Protein 5CVD (pdb70)

Secondary structure (DSSP, 8-state):
----SS--SGGGT-S-HHHHHHHHHHHHHTS-SSHHHHTTT-GGGHHHHHHHHHHHHHHHHHSSSSPPP-SEEEEET-TTTHHIIIIITTT-SEEEEEES-HHHHHHHHHHTGGGGGGEEEEEE--GGG--PPTT-EEEEEEES-GGGS-HHHHHHHHHHHHHHEEEEEEEEEEEEEESSSEEEETTTTEEEEEHHHHHHHHHHTT--EEEEEEPPS--TTBPEEEEEEE-/---SGGGT-S-HHHHHHHHHHHHHTS-SSHHHHTTT-GGGHHHHHHHHHHHHHHHHSSSTTPPP-SEEEEET-TTTHHIIIIITTT-SEEEEEES-HHHHHHHHHHSGGGGGGEEEEEE--GGG--PPTT-EEEEEEES-GGGS-HHHHHHHHHHHHTTEEEEEEEEEEEEEBSSSEEEETTTTEEEEBHHHHHHHHHHTT--EEEEEEPPS--TTBPEEEEEEE-/--B--/--BPP-

Solvent-accessible surface area: 22272 Å² total; per-residue (Å²): 126,176,141,77,258,49,28,116,81,4,91,69,33,25,181,56,84,172,97,7,32,58,99,8,102,64,43,44,133,135,34,76,53,61,35,72,9,30,3,34,41,27,18,145,4,8,49,70,0,1,76,26,1,75,162,2,0,28,84,34,14,149,103,44,108,58,96,4,27,64,48,10,0,0,1,0,23,8,4,1,0,7,12,0,83,81,0,0,5,86,37,3,182,39,0,1,0,0,13,59,7,110,102,8,4,81,62,0,108,104,51,4,43,122,98,7,160,77,9,108,49,59,65,69,33,9,9,31,109,14,90,2,107,94,90,3,4,8,0,0,0,0,5,44,21,6,9,26,4,12,30,118,47,2,16,78,0,0,131,63,0,73,50,0,25,71,110,58,2,0,0,0,0,2,8,22,5,4,153,143,9,9,54,68,46,96,125,7,2,14,9,13,4,19,58,81,8,1,105,166,12,5,92,62,0,33,15,48,35,52,19,65,74,127,12,113,108,31,30,134,57,4,18,56,0,37,5,0,0,0,54,104,23,145,94,5,84,95,34,23,182,61,84,173,117,10,34,63,79,9,86,90,31,40,128,116,30,73,59,57,38,70,8,30,2,30,46,28,15,144,5,10,49,66,1,0,77,34,1,92,133,2,0,72,122,25,31,137,142,43,131,94,78,0,22,43,23,2,0,0,1,1,22,7,3,2,0,8,12,0,77,80,0,0,4,89,57,2,151,71,0,1,0,0,12,59,5,116,93,6,13,98,56,0,91,101,54,2,38,65,91,7,101,79,12,98,50,81,63,73,34,8,9,30,108,14,85,4,114,95,88,14,4,5,0,0,0,0,6,45,20,5,8,25,4,12,26,116,48,2,8,69,0,0,102,61,0,80,50,0,26,76,108,54,2,0,0,0,0,2,9,23,6,4,188,130,5,9,62,62,42,96,108,8,2,15,8,13,4,20,40,79,8,1,105,170,15,10,89,61,2,46,8,71,87,70,12,62,66,106,11,108,122,29,36,132,57,2,21,73,0,37,5,0,0,0,77,10,62,164,110,123,9,60,162,110,87,288

InterPro domains:
  IPR008576 Alpha-N-methyltransferase NTM1 [PF05891] (8-223)
  IPR008576 Alpha-N-methyltransferase NTM1 [PIRSF016958] (6-223)
  IPR008576 Alpha-N-methyltransferase NTM1 [PTHR12753] (1-222)
  IPR029063 S-adenosyl-L-methionine-dependent methyltransferase superfamily [G3DSA:3.40.50.150] (1-223)
  IPR029063 S-adenosyl-L-methionine-dependent methyltransferase superfamily [SSF53335] (4-221)

B-factor: mean 14.12, std 7.56, range [4.53, 52.32]

Organism: Homo sapiens (NCBI:txid9606)

CATH classification: 3.40.50.150

Foldseek 3Di:
DPDDPAAAFVVVPDPDLVCLQVLLQVLLLPFDQDCCSVVVNVSVCLVLVQVVVQVVQVCQQPDDPFHQDAAEEEEELCFLNSCVQRPRLVRHQAYEYEHQHVVRPVNNVVVNPPSCVRHDYHHNDDLLPDQADFQAHSEYEAEACLQSDGLVSSLQSLLSVVRRHHGSGKYKYKYFADCAHKAADPNSSGIHHHPVSVVVSCVSSVKDWDDKDWRPDDDPPGGIIMMTIID/DALFPVVPDVDLVCLQVLLQVLLLPFDLDCCSVVVNPSVCLVLVQVVVQVVCVVQCDDDDLHQDQAEEEEELCFLNSNVQRPRLVRHQAYEYEHQHVVRLVNNDVVNPPSCVRHDYHHNDHLLPDAADAQAHSEYEAEACLQSDGLVSSLVSLLSVVRRHHGSGKYKYKYFADCAHWAADVNSSGIHYHPVSVVVSCVSSVKDFPDKDWRPDDDPPGGTMMMTIID/DDDDD/DDDDDD

GO terms:
  GO:0071885 N-terminal protein N-methyltransferase activity (F, IDA)
  GO:0035572 N-terminal peptidyl-serine dimethylation (P, IDA)
  GO:0035573 N-terminal peptidyl-serine trimethylation (P, IDA)
  GO:0005634 nucleus (C, IDA)
  GO:0008276 protein methyltransferase activity (F, IDA)
  GO:0042054 histone methyltransferase activity (F, IDA)
  GO:0018013 N-terminal peptidyl-glycine methylation (P, IDA)
  GO:0018016 N-terminal peptidyl-proline dimethylation (P, IDA)
  GO:0007051 spindle organization (P, IMP)
  GO:0007059 chromosome segregation (P, IMP)
  GO:0005515 protein binding (F, IPI)
  GO:0005654 nucleoplasm (C, IDA)
  GO:0005829 cytosol (C, IDA)

Nearest PDB structures (foldseek):
  6wh8-assembly1_B  TM=1.003E+00  e=4.541E-49  Homo sapiens
  6kdq-assembly1_A  TM=9.981E-01  e=8.390E-49  Homo sapiens
  2ex4-assembly1_B  TM=1.002E+00  e=8.920E-47  Homo sapiens
  6dub-assembly2_B  TM=9.726E-01  e=4.821E-33  Homo sapiens
  5ubb-assembly1_A-2  TM=9.525E-01  e=7.877E-31  Homo sapiens

Structure (mmCIF, N/CA/C/O backbone):
data_5CVD
#
_entry.id   5CVD
#
_cell.length_a   114.839
_cell.length_b   66.245
_cell.length_c   68.998
_cell.angle_alpha   90.000
_cell.angle_beta   106.690
_cell.angle_gamma   90.000
#
_symmetry.space_group_name_H-M   'C 1 2 1'
#
loop_
_entity.id
_entity.type
_entity.pdbx_description
1 polymer 'N-terminal Xaa-Pro-Lys N-methyltransferase 1'
2 polymer 'N-teminal peptide from Histone H3-like centromeric protein A'
3 non-polymer S-ADENOSYL-L-HOMOCYSTEINE
4 water water
#
loop_
_atom_site.group_PDB
_atom_site.id
_atom_site.type_symbol
_atom_site.label_atom_id
_atom_site.label_alt_id
_atom_site.label_comp_id
_atom_site.label_asym_id
_atom_site.label_entity_id
_atom_site.label_seq_id
_atom_site.pdbx_PDB_ins_code
_atom_site.Cartn_x
_atom_site.Cartn_y
_atom_site.Cartn_z
_atom_site.occupancy
_atom_site.B_iso_or_equiv
_atom_site.auth_seq_id
_atom_site.auth_comp_id
_atom_site.auth_asym_id
_atom_site.auth_atom_id
_atom_site.pdbx_PDB_model_num
ATOM 1 N N . GLY A 1 13 ? 0.273 7.677 -3.871 1.00 33.99 -7 GLY A N 1
ATOM 2 C CA . GLY A 1 13 ? -0.333 9.034 -3.733 1.00 32.41 -7 GLY A CA 1
ATOM 3 C C . GLY A 1 13 ? -1.766 9.040 -4.232 1.00 31.24 -7 GLY A C 1
ATOM 4 O O . GLY A 1 13 ? -2.262 8.022 -4.718 1.00 31.49 -7 GLY A O 1
ATOM 8 N N . LEU A 1 14 ? -2.435 10.184 -4.121 1.00 28.28 -6 LEU A N 1
ATOM 9 C CA . LEU A 1 14 ? -3.849 10.264 -4.471 1.00 26.16 -6 LEU A CA 1
ATOM 10 C C . LEU A 1 14 ? -4.105 10.608 -5.929 1.00 21.88 -6 LEU A C 1
ATOM 11 O O . LEU A 1 14 ? -5.216 10.412 -6.413 1.00 23.14 -6 LEU A O 1
ATOM 27 N N . VAL A 1 15 ? -3.106 11.125 -6.637 1.00 17.23 -5 VAL A N 1
ATOM 28 C CA . VAL A 1 15 ? -3.370 11.614 -7.987 1.00 14.52 -5 VAL A CA 1
ATOM 29 C C . VAL A 1 15 ? -3.393 10.456 -8.984 1.00 13.29 -5 VAL A C 1
ATOM 30 O O . VAL A 1 15 ? -2.364 9.815 -9.211 1.00 14.73 -5 VAL A O 1
ATOM 43 N N . PRO A 1 16 ? -4.565 10.196 -9.596 1.00 12.16 -4 PRO A N 1
ATOM 44 C CA . PRO A 1 16 ? -4.662 9.046 -10.499 1.00 13.01 -4 PRO A CA 1
ATOM 45 C C . PRO A 1 16 ? -4.037 9.323 -11.863 1.00 13.11 -4 PRO A C 1
ATOM 46 O O . PRO A 1 16 ? -3.746 10.480 -12.185 1.00 14.03 -4 PRO A O 1
ATOM 57 N N . ARG A 1 17 ? -3.848 8.275 -12.657 1.00 14.60 -3 ARG A N 1
ATOM 58 C CA . ARG A 1 17 ? -3.217 8.408 -13.965 1.00 16.01 -3 ARG A CA 1
ATOM 59 C C . ARG A 1 17 ? -4.030 9.326 -14.867 1.00 13.98 -3 ARG A C 1
ATOM 60 O O . ARG A 1 17 ? -3.490 9.971 -15.764 1.00 14.08 -3 ARG A O 1
ATOM 81 N N . GLY A 1 18 ? -5.334 9.376 -14.622 1.00 12.09 -2 GLY A N 1
ATOM 82 C CA . GLY A 1 18 ? -6.221 10.245 -15.363 1.00 11.26 -2 GLY A CA 1
ATOM 83 C C . GLY A 1 18 ? -7.556 10.376 -14.663 1.00 10.35 -2 GLY A C 1
ATOM 84 O O . GLY A 1 18 ? -7.838 9.671 -13.695 1.00 12.76 -2 GLY A O 1
ATOM 88 N N . SER A 1 19 ? -8.374 11.287 -15.159 1.00 10.11 -1 SER A N 1
ATOM 89 C CA . SER A 1 19 ? -9.685 11.530 -14.602 1.00 9.59 -1 SER A CA 1
ATOM 90 C C . SER A 1 19 ? -10.711 10.689 -15.336 1.00 9.85 -1 SER A C 1
ATOM 91 O O . SER A 1 19 ? -10.514 10.355 -16.504 1.00 11.40 -1 SER A O 1
ATOM 99 N N . HIS A 1 20 ? -11.804 10.345 -14.655 1.00 7.99 0 HIS A N 1
ATOM 100 C CA . HIS A 1 20 ? -12.885 9.601 -15.299 1.00 9.40 0 HIS A CA 1
ATOM 101 C C . HIS A 1 20 ? -14.294 10.095 -14.950 1.00 9.12 0 HIS A C 1
ATOM 102 O O . HIS A 1 20 ? -15.277 9.397 -15.199 1.00 10.06 0 HIS A O 1
ATOM 116 N N . MET A 1 21 ? -14.394 11.314 -14.419 1.00 8.08 1 MET A N 1
ATOM 117 C CA . MET A 1 21 ? -15.696 11.922 -14.123 1.00 7.08 1 MET A CA 1
ATOM 118 C C . MET A 1 21 ? -15.541 13.429 -14.027 1.00 6.72 1 MET A C 1
ATOM 119 O O . MET A 1 21 ? -14.446 13.922 -13.759 1.00 6.74 1 MET A O 1
ATOM 133 N N . THR A 1 22 ? -16.628 14.164 -14.239 1.00 5.81 2 THR A N 1
ATOM 134 C CA . THR A 1 22 ? -16.513 15.611 -14.318 1.00 6.11 2 THR A CA 1
ATOM 135 C C . THR A 1 22 ? -16.111 16.274 -13.006 1.00 6.01 2 THR A C 1
ATOM 136 O O . THR A 1 22 ? -15.501 17.329 -13.030 1.00 6.85 2 THR A O 1
ATOM 147 N N . SER A 1 23 ? -16.423 15.656 -11.868 1.00 6.27 3 SER A N 1
ATOM 148 C CA . SER A 1 23 ? -16.062 16.249 -10.584 1.00 7.33 3 SER A CA 1
ATOM 149 C C . SER A 1 23 ? -14.554 16.289 -10.386 1.00 7.10 3 SER A C 1
ATOM 150 O O . SER A 1 23 ? -14.077 16.996 -9.502 1.00 9.46 3 SER A O 1
ATOM 158 N N . GLU A 1 24 ? -13.808 15.550 -11.210 1.00 6.33 4 GLU A N 1
ATOM 159 C CA . GLU A 1 24 ? -12.353 15.574 -11.146 1.00 6.70 4 GLU A CA 1
ATOM 160 C C . GLU A 1 24 ? -11.746 16.710 -11.963 1.00 7.32 4 GLU A C 1
ATOM 161 O O . GLU A 1 24 ? -10.585 17.047 -11.760 1.00 9.41 4 GLU A O 1
ATOM 173 N N . VAL A 1 25 ? -12.514 17.296 -12.885 1.00 6.68 5 VAL A N 1
ATOM 174 C CA . VAL A 1 25 ? -11.962 18.326 -13.770 1.00 6.32 5 VAL A CA 1
ATOM 175 C C . VAL A 1 25 ? -12.674 19.672 -13.722 1.00 6.67 5 VAL A C 1
ATOM 176 O O . VAL A 1 25 ? -12.127 20.655 -14.218 1.00 8.11 5 VAL A O 1
ATOM 189 N N . ILE A 1 26 ? -13.869 19.727 -13.128 1.00 6.80 6 ILE A N 1
ATOM 190 C CA . ILE A 1 26 ? -14.621 20.978 -13.003 1.00 7.55 6 ILE A CA 1
ATOM 191 C C . ILE A 1 26 ? -14.412 21.573 -11.611 1.00 7.24 6 ILE A C 1
ATOM 192 O O . ILE A 1 26 ? -14.911 21.056 -10.617 1.00 7.87 6 ILE A O 1
ATOM 208 N N . GLU A 1 27 ? -13.682 22.678 -11.556 1.00 7.71 7 GLU A N 1
ATOM 209 C CA . GLU A 1 27 ? -13.339 23.322 -10.289 1.00 8.41 7 GLU A CA 1
ATOM 210 C C . GLU A 1 27 ? -14.539 23.951 -9.589 1.00 9.04 7 GLU A C 1
ATOM 211 O O . GLU A 1 27 ? -14.656 23.902 -8.360 1.00 9.45 7 GLU A O 1
ATOM 223 N N . ASP A 1 28 ? -15.416 24.555 -10.379 1.00 8.16 8 ASP A N 1
ATOM 224 C CA . ASP A 1 28 ? -16.492 25.389 -9.865 1.00 7.52 8 ASP A CA 1
ATOM 225 C C . ASP A 1 28 ? -17.636 25.280 -10.861 1.00 7.80 8 ASP A C 1
ATOM 226 O O . ASP A 1 28 ? -17.562 25.815 -11.974 1.00 7.40 8 ASP A O 1
ATOM 235 N N . GLU A 1 29 ? -18.688 24.564 -10.481 1.00 6.51 9 GLU A N 1
ATOM 236 C CA . GLU A 1 29 ? -19.767 24.284 -11.424 1.00 6.70 9 GLU A CA 1
ATOM 237 C C . GLU A 1 29 ? -20.436 25.562 -11.930 1.00 7.32 9 GLU A C 1
ATOM 238 O O . GLU A 1 29 ? -20.739 25.687 -13.117 1.00 7.22 9 GLU A O 1
ATOM 250 N N . LYS A 1 30 ? -20.677 26.509 -11.033 1.00 7.17 10 LYS A N 1
ATOM 251 C CA . LYS A 1 30 ? -21.310 27.771 -11.418 1.00 8.36 10 LYS A CA 1
ATOM 252 C C . LYS A 1 30 ? -20.513 28.460 -12.525 1.00 7.27 10 LYS A C 1
ATOM 253 O O . LYS A 1 30 ? -21.078 28.925 -13.507 1.00 7.82 10 LYS A O 1
ATOM 272 N N . GLN A 1 31 ? -19.196 28.505 -12.367 1.00 7.66 11 GLN A N 1
ATOM 273 C CA . GLN A 1 31 ? -18.341 29.149 -13.355 1.00 8.24 11 GLN A CA 1
ATOM 274 C C . GLN A 1 31 ? -18.230 28.343 -14.644 1.00 7.47 11 GLN A C 1
ATOM 275 O O . GLN A 1 31 ? -18.100 28.921 -15.722 1.00 8.83 11 GLN A O 1
ATOM 289 N N . PHE A 1 32 ? -18.278 27.017 -14.529 1.00 6.52 12 PHE A N 1
ATOM 290 C CA . PHE A 1 32 ? -18.272 26.132 -15.697 1.00 7.23 12 PHE A CA 1
ATOM 291 C C . PHE A 1 32 ? -19.434 26.503 -16.614 1.00 7.09 12 PHE A C 1
ATOM 292 O O . PHE A 1 32 ? -19.267 26.668 -17.822 1.00 8.09 12 PHE A O 1
ATOM 309 N N . TYR A 1 33 ? -20.612 26.679 -16.035 1.00 6.65 13 TYR A N 1
ATOM 310 C CA . TYR A 1 33 ? -21.778 27.046 -16.827 1.00 6.72 13 TYR A CA 1
ATOM 311 C C . TYR A 1 33 ? -21.737 28.507 -17.286 1.00 6.46 13 TYR A C 1
ATOM 312 O O . TYR A 1 33 ? -22.056 28.802 -18.436 1.00 6.97 13 TYR A O 1
ATOM 330 N N . SER A 1 34 ? -21.358 29.438 -16.413 1.00 6.81 14 SER A N 1
ATOM 331 C CA . SER A 1 34 ? -21.394 30.839 -16.832 1.00 7.01 14 SER A CA 1
ATOM 332 C C . SER A 1 34 ? -20.356 31.126 -17.918 1.00 7.15 14 SER A C 1
ATOM 333 O O . SER A 1 34 ? -20.625 31.884 -18.845 1.00 7.79 14 SER A O 1
ATOM 341 N N . LYS A 1 35 ? -19.183 30.506 -17.832 1.00 7.44 15 LYS A N 1
ATOM 342 C CA . LYS A 1 35 ? -18.175 30.707 -18.865 1.00 8.10 15 LYS A CA 1
ATOM 343 C C . LYS A 1 35 ? -18.618 30.124 -20.211 1.00 6.70 15 LYS A C 1
ATOM 344 O O . LYS A 1 35 ? -18.371 30.717 -21.262 1.00 7.03 15 LYS A O 1
ATOM 363 N N . ALA A 1 36 ? -19.279 28.973 -20.191 1.00 6.68 16 ALA A N 1
ATOM 364 C CA . ALA A 1 36 ? -19.787 28.387 -21.428 1.00 6.73 16 ALA A CA 1
ATOM 365 C C . ALA A 1 36 ? -20.857 29.269 -22.071 1.00 6.31 16 ALA A C 1
ATOM 366 O O . ALA A 1 36 ? -20.891 29.429 -23.288 1.00 6.01 16 ALA A O 1
ATOM 373 N N . LYS A 1 37 ? -21.737 29.838 -21.257 1.00 6.10 17 LYS A N 1
ATOM 374 C CA . LYS A 1 37 ? -22.796 30.675 -21.794 1.00 6.90 17 LYS A CA 1
ATOM 375 C C . LYS A 1 37 ? -22.184 31.912 -22.454 1.00 6.58 17 LYS A C 1
ATOM 376 O O . LYS A 1 37 ? -22.565 32.298 -23.558 1.00 6.99 17 LYS A O 1
ATOM 395 N N . THR A 1 38 ? -21.203 32.506 -21.787 1.00 6.93 18 THR A N 1
ATOM 396 C CA . THR A 1 38 ? -20.489 33.654 -22.327 1.00 7.35 18 THR A CA 1
ATOM 397 C C . THR A 1 38 ? -19.775 33.302 -23.640 1.00 6.96 18 THR A C 1
ATOM 398 O O . THR A 1 38 ? -19.799 34.082 -24.604 1.00 9.91 18 THR A O 1
ATOM 409 N N . TYR A 1 39 ? -19.142 32.133 -23.674 1.00 6.77 19 TYR A N 1
ATOM 410 C CA . TYR A 1 39 ? -18.443 31.687 -24.867 1.00 7.27 19 TYR A CA 1
ATOM 411 C C . TYR A 1 39 ? -19.391 31.652 -26.065 1.00 6.74 19 TYR A C 1
ATOM 412 O O . TYR A 1 39 ? -19.097 32.226 -27.124 1.00 7.45 19 TYR A O 1
ATOM 430 N N . TRP A 1 40 ? -20.545 31.007 -25.904 1.00 6.30 20 TRP A N 1
ATOM 431 C CA . TRP A 1 40 ? -21.439 30.826 -27.050 1.00 6.47 20 TRP A CA 1
ATOM 432 C C . TRP A 1 40 ? -22.094 32.121 -27.517 1.00 6.61 20 TRP A C 1
ATOM 433 O O . TRP A 1 40 ? -22.350 32.273 -28.707 1.00 9.13 20 TRP A O 1
ATOM 454 N N . LYS A 1 41 ? -22.340 33.058 -26.603 1.00 7.77 21 LYS A N 1
ATOM 455 C CA . LYS A 1 41 ? -22.865 34.374 -26.966 1.00 10.01 21 LYS A CA 1
ATOM 456 C C . LYS A 1 41 ? -21.967 35.104 -27.954 1.00 7.85 21 LYS A C 1
ATOM 457 O O . LYS A 1 41 ? -22.416 36.010 -28.647 1.00 10.07 21 LYS A O 1
ATOM 476 N N . GLN A 1 42 ? -20.691 34.727 -27.992 1.00 7.30 22 GLN A N 1
ATOM 477 C CA . GLN A 1 42 ? -19.704 35.434 -28.802 1.00 8.67 22 GLN A CA 1
ATOM 478 C C . GLN A 1 42 ? -19.396 34.745 -30.126 1.00 7.20 22 GLN A C 1
ATOM 479 O O . GLN A 1 42 ? -18.570 35.236 -30.899 1.00 8.97 22 GLN A O 1
ATOM 493 N N . ILE A 1 43 ? -20.058 33.630 -30.397 1.00 7.46 23 ILE A N 1
ATOM 494 C CA . ILE A 1 43 ? -19.821 32.865 -31.613 1.00 7.40 23 ILE A CA 1
ATOM 495 C C . ILE A 1 43 ? -20.760 33.340 -32.725 1.00 7.30 23 ILE A C 1
ATOM 496 O O . ILE A 1 43 ? -21.944 33.575 -32.482 1.00 7.77 23 ILE A O 1
ATOM 512 N N . PRO A 1 44 ? -20.242 33.484 -33.957 1.00 8.18 24 PRO A N 1
ATOM 513 C CA . PRO A 1 44 ? -21.142 33.886 -35.044 1.00 8.65 24 PRO A CA 1
ATOM 514 C C . PRO A 1 44 ? -22.258 32.875 -35.274 1.00 8.27 24 PRO A C 1
ATOM 515 O O . PRO A 1 44 ? -22.016 31.668 -35.166 1.00 8.51 24 PRO A O 1
ATOM 526 N N . PRO A 1 45 ? -23.466 33.363 -35.596 1.00 7.50 25 PRO A N 1
ATOM 527 C CA . PRO A 1 45 ? -24.623 32.479 -35.719 1.00 7.81 25 PRO A CA 1
ATOM 528 C C . PRO A 1 45 ? -24.676 31.850 -37.107 1.00 7.44 25 PRO A C 1
ATOM 529 O O . PRO A 1 45 ? -25.600 32.096 -37.881 1.00 8.72 25 PRO A O 1
ATOM 540 N N . THR A 1 46 ? -23.667 31.039 -37.400 1.00 7.96 26 THR A N 1
ATOM 541 C CA . THR A 1 46 ? -23.471 30.457 -38.718 1.00 8.55 26 THR A CA 1
ATOM 542 C C . THR A 1 46 ? -23.155 28.979 -38.564 1.00 8.04 26 THR A C 1
ATOM 543 O O . THR A 1 46 ? -22.791 28.518 -37.477 1.00 7.95 26 THR A O 1
ATOM 554 N N . VAL A 1 47 ? -23.255 28.232 -39.655 1.00 8.63 27 VAL A N 1
ATOM 555 C CA . VAL A 1 47 ? -22.923 26.818 -39.621 1.00 8.95 27 VAL A CA 1
ATOM 556 C C . VAL A 1 47 ? -21.468 26.611 -39.181 1.00 8.30 27 VAL A C 1
ATOM 557 O O . VAL A 1 47 ? -21.174 25.734 -38.373 1.00 8.86 27 VAL A O 1
ATOM 570 N N . ASP A 1 48 ? -20.552 27.423 -39.689 1.00 9.12 28 ASP A N 1
ATOM 571 C CA . ASP A 1 48 ? -19.153 27.270 -39.308 1.00 10.30 28 ASP A CA 1
ATOM 572 C C . ASP A 1 48 ? -18.963 27.609 -37.830 1.00 8.91 28 ASP A C 1
ATOM 573 O O . ASP A 1 48 ? -18.118 27.016 -37.158 1.00 10.47 28 ASP A O 1
ATOM 582 N N . GLY A 1 49 ? -19.761 28.545 -37.324 1.00 8.82 29 GLY A N 1
ATOM 583 C CA . GLY A 1 49 ? -19.777 28.850 -35.901 1.00 8.65 29 GLY A CA 1
ATOM 584 C C . GLY A 1 49 ? -20.249 27.665 -35.068 1.00 8.71 29 GLY A C 1
ATOM 585 O O . GLY A 1 49 ? -19.630 27.311 -34.059 1.00 9.05 29 GLY A O 1
ATOM 589 N N . MET A 1 50 ? -21.351 27.044 -35.484 1.00 8.14 30 MET A N 1
ATOM 590 C CA . MET A 1 50 ? -21.864 25.864 -34.796 1.00 8.62 30 MET A CA 1
ATOM 591 C C . MET A 1 50 ? -20.818 24.761 -34.767 1.00 8.09 30 MET A C 1
ATOM 592 O O . MET A 1 50 ? -20.732 24.008 -33.797 1.00 11.03 30 MET A O 1
ATOM 606 N N . LEU A 1 51 ? -20.024 24.658 -35.831 1.00 8.31 31 LEU A N 1
ATOM 607 C CA . LEU A 1 51 ? -19.111 23.533 -35.985 1.00 8.11 31 LEU A CA 1
ATOM 608 C C . LEU A 1 51 ? -17.653 23.880 -35.701 1.00 7.09 31 LEU A C 1
ATOM 609 O O . LEU A 1 51 ? -16.753 23.121 -36.054 1.00 7.84 31 LEU A O 1
ATOM 625 N N . GLY A 1 52 ? -17.419 25.009 -35.044 1.00 8.58 32 GLY A N 1
ATOM 626 C CA . GLY A 1 52 ? -16.077 25.346 -34.590 1.00 9.01 32 GLY A CA 1
ATOM 627 C C . GLY A 1 52 ? -15.033 25.362 -35.693 1.00 8.55 32 GLY A C 1
ATOM 628 O O . GLY A 1 52 ? -13.901 24.916 -35.492 1.00 8.97 32 GLY A O 1
ATOM 632 N N . GLY A 1 53 ? -15.411 25.884 -36.856 1.00 8.23 33 GLY A N 1
ATOM 633 C CA . GLY A 1 53 ? -14.510 25.964 -37.996 1.00 9.65 33 GLY A CA 1
ATOM 634 C C . GLY A 1 53 ? -14.591 24.778 -38.942 1.00 9.10 33 GLY A C 1
ATOM 635 O O . GLY A 1 53 ? -13.847 24.709 -39.925 1.00 11.31 33 GLY A O 1
ATOM 639 N N . TYR A 1 54 ? -15.493 23.846 -38.656 1.00 8.47 34 TYR A N 1
ATOM 640 C CA . TYR A 1 54 ? -15.648 22.645 -39.476 1.00 8.36 34 TYR A CA 1
ATOM 641 C C . TYR A 1 54 ? -16.954 22.640 -40.276 1.00 8.85 34 TYR A C 1
ATOM 642 O O . TYR A 1 54 ? -17.518 21.589 -40.548 1.00 9.82 34 TYR A O 1
ATOM 660 N N . GLY A 1 55 ? -17.408 23.820 -40.689 1.00 10.25 35 GLY A N 1
ATOM 661 C CA . GLY A 1 55 ? -18.597 23.926 -41.520 1.00 11.00 35 GLY A CA 1
ATOM 662 C C . GLY A 1 55 ? -18.523 23.056 -42.764 1.00 10.53 35 GLY A C 1
ATOM 663 O O . GLY A 1 55 ? -19.546 22.574 -43.264 1.00 12.11 35 GLY A O 1
ATOM 667 N N . HIS A 1 56 ? -17.308 22.858 -43.269 1.00 9.97 36 HIS A N 1
ATOM 668 C CA . HIS A 1 56 ? -17.095 22.066 -44.470 1.00 11.47 36 HIS A CA 1
ATOM 669 C C . HIS A 1 56 ? -17.374 20.574 -44.285 1.00 10.65 36 HIS A C 1
ATOM 670 O O . HIS A 1 56 ? -17.405 19.838 -45.273 1.00 13.90 36 HIS A O 1
ATOM 684 N N . ILE A 1 57 ? -17.586 20.134 -43.040 1.00 10.66 37 ILE A N 1
ATOM 685 C CA . ILE A 1 57 ? -17.912 18.730 -42.749 1.00 11.79 37 ILE A CA 1
ATOM 686 C C . ILE A 1 57 ? -19.415 18.530 -42.501 1.00 9.19 37 ILE A C 1
ATOM 687 O O . ILE A 1 57 ? -19.858 17.416 -42.246 1.00 10.34 37 ILE A O 1
ATOM 703 N N . SER A 1 58 ? -20.196 19.605 -42.565 1.00 8.97 38 SER A N 1
ATOM 704 C CA . SER A 1 58 ? -21.596 19.512 -42.168 1.00 8.91 38 SER A CA 1
ATOM 705 C C . SER A 1 58 ? -22.361 18.434 -42.937 1.00 9.10 38 SER A C 1
ATOM 706 O O . SER A 1 58 ? -23.108 17.658 -42.344 1.00 9.03 38 SER A O 1
ATOM 714 N N . SER A 1 59 ? -22.168 18.366 -44.249 1.00 9.23 39 SER A N 1
ATOM 715 C CA . SER A 1 59 ? -22.890 17.381 -45.051 1.00 10.24 39 SER A CA 1
ATOM 716 C C . SER A 1 59 ? -22.501 15.951 -44.719 1.00 9.10 39 SER A C 1
ATOM 717 O O . SER A 1 59 ? -23.351 15.068 -44.697 1.00 9.60 39 SER A O 1
ATOM 725 N N . ILE A 1 60 ? -21.217 15.718 -44.473 1.00 8.95 40 ILE A N 1
ATOM 726 C CA . ILE A 1 60 ? -20.759 14.397 -44.055 1.00 9.22 40 ILE A CA 1
ATOM 727 C C . ILE A 1 60 ? -21.484 13.985 -42.775 1.00 8.95 40 ILE A C 1
ATOM 728 O O . ILE A 1 60 ? -21.973 12.863 -42.652 1.00 9.40 40 ILE A O 1
ATOM 744 N N . ASP A 1 61 ? -21.554 14.903 -41.823 1.00 7.79 41 ASP A N 1
ATOM 745 C CA . ASP A 1 61 ? -22.255 14.652 -40.571 1.00 7.52 41 ASP A CA 1
ATOM 746 C C . ASP A 1 61 ? -23.741 14.354 -40.796 1.00 7.22 41 ASP A C 1
ATOM 747 O O . ASP A 1 61 ? -24.259 13.338 -40.335 1.00 8.11 41 ASP A O 1
ATOM 756 N N . ILE A 1 62 ? -24.422 15.251 -41.492 1.00 7.55 42 ILE A N 1
ATOM 757 C CA . ILE A 1 62 ? -25.863 15.132 -41.690 1.00 7.48 42 ILE A CA 1
ATOM 758 C C . ILE A 1 62 ? -26.241 13.853 -42.443 1.00 8.28 42 ILE A C 1
ATOM 759 O O . ILE A 1 62 ? -27.189 13.163 -42.080 1.00 8.72 42 ILE A O 1
ATOM 775 N N . ASN A 1 63 ? -25.503 13.526 -43.496 1.00 8.75 43 ASN A N 1
ATOM 776 C CA . ASN A 1 63 ? -25.844 12.360 -44.291 1.00 9.43 43 ASN A CA 1
ATOM 777 C C . ASN A 1 63 ? -25.679 11.070 -43.498 1.00 8.55 43 ASN A C 1
ATOM 778 O O . ASN A 1 63 ? -26.475 10.143 -43.643 1.00 10.06 43 ASN A O 1
ATOM 789 N N . SER A 1 64 ? -24.669 11.014 -42.637 1.00 8.31 44 SER A N 1
ATOM 790 C CA . SER A 1 64 ? -24.510 9.852 -41.768 1.00 8.37 44 SER A CA 1
ATOM 791 C C . SER A 1 64 ? -25.625 9.783 -40.724 1.00 7.80 44 SER A C 1
ATOM 792 O O . SER A 1 64 ? -26.159 8.712 -40.440 1.00 8.67 44 SER A O 1
ATOM 800 N N . SER A 1 65 ? -25.964 10.925 -40.136 1.00 7.82 45 SER A N 1
ATOM 801 C CA . SER A 1 65 ? -27.065 10.971 -39.175 1.00 7.33 45 SER A CA 1
ATOM 802 C C . SER A 1 65 ? -28.364 10.486 -39.796 1.00 8.28 45 SER A C 1
ATOM 803 O O . SER A 1 65 ? -29.118 9.763 -39.161 1.00 9.50 45 SER A O 1
ATOM 811 N N . ARG A 1 66 ? -28.616 10.884 -41.037 1.00 8.33 46 ARG A N 1
ATOM 812 C CA . ARG A 1 66 ? -29.844 10.499 -41.712 1.00 9.33 46 ARG A CA 1
ATOM 813 C C . ARG A 1 66 ? -29.928 8.988 -41.873 1.00 10.40 46 ARG A C 1
ATOM 814 O O . ARG A 1 66 ? -30.968 8.382 -41.609 1.00 11.21 46 ARG A O 1
ATOM 835 N N . LYS A 1 67 ? -28.829 8.381 -42.302 1.00 10.49 47 LYS A N 1
ATOM 836 C CA . LYS A 1 67 ? -28.790 6.935 -42.493 1.00 11.46 47 LYS A CA 1
ATOM 837 C C . LYS A 1 67 ? -28.989 6.233 -41.153 1.00 10.95 47 LYS A C 1
ATOM 838 O O . LYS A 1 67 ? -29.731 5.257 -41.061 1.00 12.70 47 LYS A O 1
ATOM 857 N N . PHE A 1 68 ? -28.341 6.753 -40.114 1.00 10.26 48 PHE A N 1
ATOM 858 C CA . PHE A 1 68 ? -28.424 6.190 -38.766 1.00 10.77 48 PHE A CA 1
ATOM 859 C C . PHE A 1 68 ? -29.870 6.225 -38.270 1.00 10.95 48 PHE A C 1
ATOM 860 O O . PHE A 1 68 ? -30.398 5.231 -37.769 1.00 12.10 48 PHE A O 1
ATOM 877 N N . LEU A 1 69 ? -30.514 7.371 -38.443 1.00 10.04 49 LEU A N 1
ATOM 878 C CA . LEU A 1 69 ? -31.861 7.585 -37.923 1.00 11.19 49 LEU A CA 1
ATOM 879 C C . LEU A 1 69 ? -32.945 6.875 -38.732 1.00 12.28 49 LEU A C 1
ATOM 880 O O . LEU A 1 69 ? -33.912 6.368 -38.165 1.00 12.61 49 LEU A O 1
ATOM 896 N N . GLN A 1 70 ? -32.785 6.839 -40.051 1.00 13.54 50 GLN A N 1
ATOM 897 C CA . GLN A 1 70 ? -33.824 6.318 -40.925 1.00 16.00 50 GLN A CA 1
ATOM 898 C C . GLN A 1 70 ? -34.168 4.870 -40.607 1.00 16.87 50 GLN A C 1
ATOM 899 O O . GLN A 1 70 ? -35.304 4.448 -40.794 1.00 16.78 50 GLN A O 1
ATOM 913 N N . ARG A 1 71 ? -33.195 4.105 -40.127 1.00 16.15 51 ARG A N 1
ATOM 914 C CA . ARG A 1 71 ? -33.445 2.706 -39.792 1.00 17.61 51 ARG A CA 1
ATOM 915 C C . ARG A 1 71 ? -34.555 2.578 -38.757 1.00 16.95 51 ARG A C 1
ATOM 916 O O . ARG A 1 71 ? -35.390 1.673 -38.830 1.00 19.65 51 ARG A O 1
ATOM 937 N N . PHE A 1 72 ? -34.571 3.493 -37.796 1.00 13.55 52 PHE A N 1
ATOM 938 C CA . PHE A 1 72 ? -35.582 3.462 -36.749 1.00 12.44 52 PHE A CA 1
ATOM 939 C C . PHE A 1 72 ? -36.946 3.909 -37.259 1.00 12.46 52 PHE A C 1
ATOM 940 O O . PHE A 1 72 ? -37.973 3.454 -36.762 1.00 13.38 52 PHE A O 1
ATOM 957 N N . LEU A 1 73 ? -36.948 4.792 -38.251 1.00 14.24 53 LEU A N 1
ATOM 958 C CA . LEU A 1 73 ? -38.187 5.339 -38.799 1.00 15.32 53 LEU A CA 1
ATOM 959 C C . LEU A 1 73 ? -38.830 4.440 -39.843 1.00 17.31 53 LEU A C 1
ATOM 960 O O . LEU A 1 73 ? -40.042 4.486 -40.039 1.00 17.61 53 LEU A O 1
ATOM 976 N N . ARG A 1 74 ? -38.020 3.630 -40.516 1.00 18.74 54 ARG A N 1
ATOM 977 C CA . ARG A 1 74 ? -38.462 2.958 -41.734 1.00 22.14 54 ARG A CA 1
ATOM 978 C C . ARG A 1 74 ? -38.488 1.443 -41.629 1.00 25.03 54 ARG A C 1
ATOM 979 O O . ARG A 1 74 ? -39.173 0.781 -42.413 1.00 27.19 54 ARG A O 1
ATOM 1000 N N . GLU A 1 75 ? -37.747 0.896 -40.672 1.00 26.66 55 GLU A N 1
ATOM 1001 C CA . GLU A 1 75 ? -37.564 -0.549 -40.575 1.00 29.48 55 GLU A CA 1
ATOM 1002 C C . GLU A 1 75 ? -38.082 -1.102 -39.251 1.00 29.60 55 GLU A C 1
ATOM 1003 O O . GLU A 1 75 ? -38.051 -0.420 -38.224 1.00 29.95 55 GLU A O 1
ATOM 1015 N N . GLY A 1 76 ? -38.573 -2.338 -39.292 1.00 28.27 56 GLY A N 1
ATOM 1016 C CA . GLY A 1 76 ? -38.971 -3.057 -38.095 1.00 26.04 56 GLY A CA 1
ATOM 1017 C C . GLY A 1 76 ? -40.463 -3.013 -37.813 1.00 24.58 56 GLY A C 1
ATOM 1018 O O . GLY A 1 76 ? -41.196 -2.231 -38.418 1.00 24.21 56 GLY A O 1
ATOM 1022 N N . PRO A 1 77 ? -40.923 -3.858 -36.879 1.00 22.86 57 PRO A N 1
ATOM 1023 C CA . PRO A 1 77 ? -42.340 -3.955 -36.513 1.00 22.67 57 PRO A CA 1
ATOM 1024 C C . PRO A 1 77 ? -42.784 -2.897 -35.504 1.00 22.46 57 PRO A C 1
ATOM 1025 O O . PRO A 1 77 ? -43.982 -2.747 -35.267 1.00 26.32 57 PRO A O 1
ATOM 1036 N N . ASN A 1 78 ? -41.828 -2.181 -34.921 1.00 17.48 58 ASN A N 1
ATOM 1037 C CA . ASN A 1 78 ? -42.128 -1.163 -33.921 1.00 16.54 58 ASN A CA 1
ATOM 1038 C C . ASN A 1 78 ? -41.414 0.127 -34.262 1.00 14.31 58 ASN A C 1
ATOM 1039 O O . ASN A 1 78 ? -40.546 0.585 -33.531 1.00 13.26 58 ASN A O 1
ATOM 1050 N N . LYS A 1 79 ? -41.794 0.701 -35.395 1.00 14.92 59 LYS A N 1
ATOM 1051 C CA . LYS A 1 79 ? -41.121 1.868 -35.933 1.00 15.69 59 LYS A CA 1
ATOM 1052 C C . LYS A 1 79 ? -41.279 3.088 -35.049 1.00 14.16 59 LYS A C 1
ATOM 1053 O O . LYS A 1 79 ? -42.324 3.305 -34.432 1.00 14.80 59 LYS A O 1
ATOM 1072 N N . THR A 1 80 ? -40.224 3.886 -35.003 1.00 12.94 60 THR A N 1
ATOM 1073 C CA . THR A 1 80 ? -40.275 5.191 -34.387 1.00 11.60 60 THR A CA 1
ATOM 1074 C C . THR A 1 80 ? -41.134 6.105 -35.260 1.00 12.76 60 THR A C 1
ATOM 1075 O O . THR A 1 80 ? -41.019 6.089 -36.484 1.00 13.92 60 THR A O 1
ATOM 1086 N N . GLY A 1 81 ? -42.003 6.884 -34.627 1.00 11.79 61 GLY A N 1
ATOM 1087 C CA . GLY A 1 81 ? -42.889 7.785 -35.336 1.00 12.86 61 GLY A CA 1
ATOM 1088 C C . GLY A 1 81 ? -42.196 9.004 -35.910 1.00 14.43 61 GLY A C 1
ATOM 1089 O O . GLY A 1 81 ? -41.008 9.244 -35.655 1.00 13.98 61 GLY A O 1
ATOM 1093 N N . THR A 1 82 ? -42.950 9.782 -36.680 1.00 15.69 62 THR A N 1
ATOM 1094 C CA . THR A 1 82 ? -42.415 10.947 -37.367 1.00 18.34 62 THR A CA 1
ATOM 1095 C C . THR A 1 82 ? -43.262 12.197 -37.137 1.00 16.66 62 THR A C 1
ATOM 1096 O O . THR A 1 82 ? -43.281 13.097 -37.973 1.00 19.08 62 THR A O 1
ATOM 1107 N N A SER A 1 83 ? -43.979 12.211 -36.016 0.58 16.29 63 SER A N 1
ATOM 1108 N N B SER A 1 83 ? -43.913 12.301 -35.985 0.42 16.36 63 SER A N 1
ATOM 1109 C CA A SER A 1 83 ? -44.803 13.351 -35.644 0.58 14.95 63 SER A CA 1
ATOM 1110 C CA B SER A 1 83 ? -44.792 13.443 -35.727 0.42 15.43 63 SER A CA 1
ATOM 1111 C C A SER A 1 83 ? -43.926 14.534 -35.204 0.58 12.54 63 SER A C 1
ATOM 1112 C C B SER A 1 83 ? -44.150 14.596 -34.944 0.42 11.86 63 SER A C 1
ATOM 1113 O O A SER A 1 83 ? -43.975 15.596 -35.813 0.58 11.54 63 SER A O 1
ATOM 1114 O O B SER A 1 83 ? -44.616 15.741 -35.026 0.42 7.81 63 SER A O 1
ATOM 1129 N N . CYS A 1 84 ? -43.092 14.321 -34.186 1.00 11.98 64 CYS A N 1
ATOM 1130 C CA A CYS A 1 84 ? -42.435 15.393 -33.455 0.44 11.02 64 CYS A CA 1
ATOM 1131 C CA B CYS A 1 84 ? -42.455 15.403 -33.423 0.56 11.16 64 CYS A CA 1
ATOM 1132 C C . CYS A 1 84 ? -41.044 15.012 -33.014 1.00 10.05 64 CYS A C 1
ATOM 1133 O O . CYS A 1 84 ? -40.825 13.916 -32.489 1.00 10.61 64 CYS A O 1
ATOM 1148 N N . ALA A 1 85 ? -40.110 15.924 -33.239 1.00 9.43 65 ALA A N 1
ATOM 1149 C CA . ALA A 1 85 ? -38.739 15.750 -32.781 1.00 8.79 65 ALA A CA 1
ATOM 1150 C C . ALA A 1 85 ? -38.322 16.964 -31.971 1.00 8.04 65 ALA A C 1
ATOM 1151 O O . ALA A 1 85 ? -38.839 18.069 -32.184 1.00 8.45 65 ALA A O 1
ATOM 1158 N N . LEU A 1 86 ? -37.381 16.749 -31.053 1.00 8.00 66 LEU A N 1
ATOM 1159 C CA . LEU A 1 86 ? -36.777 17.815 -30.266 1.00 7.44 66 LEU A CA 1
ATOM 1160 C C . LEU A 1 86 ? -35.282 17.855 -30.564 1.00 6.77 66 LEU A C 1
ATOM 1161 O O . LEU A 1 86 ? -34.592 16.842 -30.430 1.00 8.04 66 LEU A O 1
ATOM 1177 N N . ASP A 1 87 ? -34.803 19.026 -30.980 1.00 6.67 67 ASP A N 1
ATOM 1178 C CA . ASP A 1 87 ? -33.386 19.249 -31.275 1.00 6.54 67 ASP A CA 1
ATOM 1179 C C . ASP A 1 87 ? -32.762 19.981 -30.085 1.00 6.46 67 ASP A C 1
ATOM 1180 O O . ASP A 1 87 ? -33.1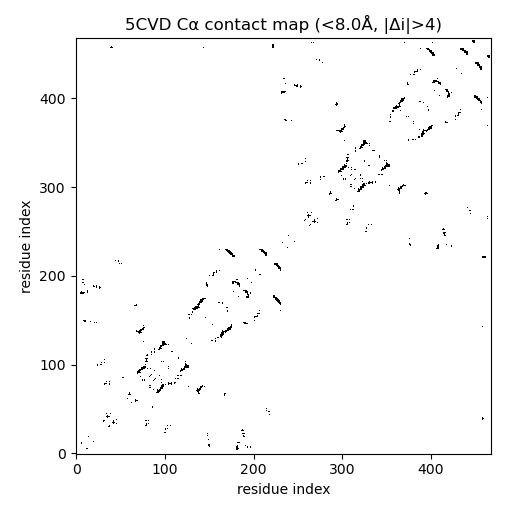07 21.131 -29.809 1.00 6.86 67 ASP A O 1
ATOM 1189 N N . CYS A 1 88 ? -31.853 19.301 -29.384 1.00 5.88 68 CYS A N 1
ATOM 1190 C CA . CYS A 1 88 ? -31.282 19.800 -28.130 1.00 5.61 68 CYS A CA 1
ATOM 1191 C C . CYS A 1 88 ? -29.893 20.391 -28.325 1.00 6.43 68 CYS A C 1
ATOM 1192 O O . CYS A 1 88 ? -29.025 19.768 -28.943 1.00 6.84 68 CYS A O 1
ATOM 1200 N N . GLY A 1 89 ? -29.667 21.585 -27.779 1.00 5.87 69 GLY A N 1
ATOM 1201 C CA . GLY A 1 89 ? -28.470 22.343 -28.124 1.00 6.11 69 GLY A CA 1
ATOM 1202 C C . GLY A 1 89 ? -28.481 22.661 -29.613 1.00 5.65 69 GLY A C 1
ATOM 1203 O O . GLY A 1 89 ? -27.454 22.580 -30.286 1.00 6.36 69 GLY A O 1
ATOM 1207 N N . ALA A 1 90 ? -29.657 23.025 -30.122 1.00 6.03 70 ALA A N 1
ATOM 1208 C CA . ALA A 1 90 ? -29.904 23.124 -31.561 1.00 6.18 70 ALA A CA 1
ATOM 1209 C C . ALA A 1 90 ? -29.147 24.236 -32.281 1.00 6.08 70 ALA A C 1
ATOM 1210 O O . ALA A 1 90 ? -29.007 24.204 -33.510 1.00 6.29 70 ALA A O 1
ATOM 1217 N N . GLY A 1 91 ? -28.698 25.239 -31.537 1.00 6.23 71 GLY A N 1
ATOM 1218 C CA . GLY A 1 91 ? -28.077 26.403 -32.145 1.00 6.70 71 GLY A CA 1
ATOM 1219 C C . GLY A 1 91 ? -29.006 27.040 -33.157 1.00 6.61 71 GLY A C 1
ATOM 1220 O O . GLY A 1 91 ? -30.203 27.199 -32.900 1.00 7.47 71 GLY A O 1
ATOM 1224 N N . ILE A 1 92 ? -28.453 27.398 -34.313 1.00 6.82 72 ILE A N 1
ATOM 1225 C CA . ILE A 1 92 ? -29.229 28.061 -35.354 1.00 6.50 72 ILE A CA 1
ATOM 1226 C C . ILE A 1 92 ? -30.104 27.112 -36.162 1.00 6.18 72 ILE A C 1
ATOM 1227 O O . ILE A 1 92 ? -30.830 27.554 -37.046 1.00 8.48 72 ILE A O 1
ATOM 1243 N N . GLY A 1 93 ? -30.033 25.818 -35.871 1.00 6.69 73 GLY A N 1
ATOM 1244 C CA . GLY A 1 93 ? -30.868 24.837 -36.547 1.00 7.43 73 GLY A CA 1
ATOM 1245 C C . GLY A 1 93 ? -30.222 24.119 -37.723 1.00 7.10 73 GLY A C 1
ATOM 1246 O O . GLY A 1 93 ? -30.905 23.695 -38.651 1.00 7.87 73 GLY A O 1
ATOM 1250 N N . ARG A 1 94 ? -28.905 23.972 -37.698 1.00 6.29 74 ARG A N 1
ATOM 1251 C CA . ARG A 1 94 ? -28.210 23.223 -38.737 1.00 6.83 74 ARG A CA 1
ATOM 1252 C C . ARG A 1 94 ? -28.807 21.825 -38.919 1.00 6.21 74 ARG A C 1
ATOM 1253 O O . ARG A 1 94 ? -29.040 21.371 -40.043 1.00 7.56 74 ARG A O 1
ATOM 1274 N N . ILE A 1 95 ? -29.041 21.137 -37.804 1.00 6.73 75 ILE A N 1
ATOM 1275 C CA . ILE A 1 95 ? -29.567 19.776 -37.824 1.00 6.80 75 ILE A CA 1
ATOM 1276 C C . ILE A 1 95 ? -31.073 19.805 -38.068 1.00 7.48 75 ILE A C 1
ATOM 1277 O O . ILE A 1 95 ? -31.606 18.988 -38.820 1.00 8.20 75 ILE A O 1
ATOM 1293 N N . THR A 1 96 ? -31.757 20.757 -37.441 1.00 7.12 76 THR A N 1
ATOM 1294 C CA . THR A 1 96 ? -33.186 20.932 -37.682 1.00 7.34 76 THR A CA 1
ATOM 1295 C C . THR A 1 96 ? -33.485 21.136 -39.175 1.00 7.34 76 THR A C 1
ATOM 1296 O O . THR A 1 96 ? -34.430 20.541 -39.716 1.00 9.33 76 THR A O 1
ATOM 1307 N N . LYS A 1 97 ? -32.677 21.947 -39.851 1.00 9.05 77 LYS A N 1
ATOM 1308 C CA . LYS A 1 97 ? -32.917 22.235 -41.264 1.00 9.73 77 LYS A CA 1
ATOM 1309 C C . LYS A 1 97 ? -32.754 21.003 -42.153 1.00 9.92 77 LYS A C 1
ATOM 1310 O O . LYS A 1 97 ? -33.627 20.693 -42.964 1.00 9.71 77 LYS A O 1
ATOM 1329 N N . ARG A 1 98 ? -31.626 20.315 -42.021 1.00 9.15 78 ARG A N 1
ATOM 1330 C CA . ARG A 1 98 ? -31.272 19.287 -42.993 1.00 10.93 78 ARG A CA 1
ATOM 1331 C C . ARG A 1 98 ? -31.587 17.860 -42.573 1.00 10.29 78 ARG A C 1
ATOM 1332 O O . ARG A 1 98 ? -31.753 17.001 -43.434 1.00 12.88 78 ARG A O 1
ATOM 1353 N N . LEU A 1 99 ? -31.659 17.598 -41.269 1.00 9.08 79 LEU A N 1
ATOM 1354 C CA . LEU A 1 99 ? -31.984 16.259 -40.780 1.00 8.82 79 LEU A CA 1
ATOM 1355 C C . LEU A 1 99 ? -33.444 16.128 -40.364 1.00 10.33 79 LEU A C 1
ATOM 1356 O O . LEU A 1 99 ? -34.161 15.251 -40.848 1.00 12.24 79 LEU A O 1
ATOM 1372 N N . LEU A 1 100 ? -33.886 16.996 -39.463 1.00 9.87 80 LEU A N 1
ATOM 1373 C CA . LEU A 1 100 ? -35.141 16.753 -38.764 1.00 10.05 80 LEU A CA 1
ATOM 1374 C C . LEU A 1 100 ? -36.382 17.273 -39.491 1.00 10.78 80 LEU A C 1
ATOM 1375 O O . LEU A 1 100 ? -37.360 16.546 -39.608 1.00 11.56 80 LEU A O 1
ATOM 1391 N N . LEU A 1 101 ? -36.359 18.508 -39.983 1.00 11.06 81 LEU A N 1
ATOM 1392 C CA . LEU A 1 101 ? -37.550 19.043 -40.645 1.00 12.52 81 LEU A CA 1
ATOM 1393 C C . LEU A 1 101 ? -37.993 18.204 -41.847 1.00 14.80 81 LEU A C 1
ATOM 1394 O O . LEU A 1 101 ? -39.188 18.066 -42.076 1.00 15.31 81 LEU A O 1
ATOM 1410 N N . PRO A 1 102 ? -37.044 17.640 -42.614 1.00 13.89 82 PRO A N 1
ATOM 1411 C CA . PRO A 1 102 ? -37.474 16.795 -43.737 1.00 15.13 82 PRO A CA 1
ATOM 1412 C C . PRO A 1 102 ? -38.083 15.453 -43.330 1.00 16.70 82 PRO A C 1
ATOM 1413 O O . PRO A 1 102 ? -38.697 14.801 -44.178 1.00 18.44 82 PRO A O 1
ATOM 1424 N N . LEU A 1 103 ? -37.926 15.055 -42.070 1.00 16.02 83 LEU A N 1
ATOM 1425 C CA . LEU A 1 103 ? -38.362 13.731 -41.617 1.00 15.78 83 LEU A CA 1
ATOM 1426 C C . LEU A 1 103 ? -39.531 13.772 -40.643 1.00 17.66 83 LEU A C 1
ATOM 1427 O O . LEU A 1 103 ? -40.266 12.795 -40.531 1.00 18.80 83 LEU A O 1
ATOM 1443 N N . PHE A 1 104 ? -39.693 14.890 -39.941 1.00 16.41 84 PHE A N 1
ATOM 1444 C CA . PHE A 1 104 ? -40.702 15.012 -38.895 1.00 16.09 84 PHE A CA 1
ATOM 1445 C C . PHE A 1 104 ? -41.668 16.130 -39.232 1.00 16.30 84 PHE A C 1
ATOM 1446 O O . PHE A 1 104 ? -41.261 17.165 -39.752 1.00 17.93 84 PHE A O 1
ATOM 1463 N N . ARG A 1 105 ? -42.950 15.924 -38.952 1.00 17.82 85 ARG A N 1
ATOM 1464 C CA . ARG A 1 105 ? -43.936 16.937 -39.290 1.00 18.60 85 ARG A CA 1
ATOM 1465 C C . ARG A 1 105 ? -43.672 18.205 -38.517 1.00 17.14 85 ARG A C 1
ATOM 1466 O O . ARG A 1 105 ? -43.900 19.316 -39.006 1.00 18.71 85 ARG A O 1
ATOM 1487 N N . GLU A 1 106 ? -43.172 18.028 -37.304 1.00 17.12 86 GLU A N 1
ATOM 1488 C CA . GLU A 1 106 ? -42.968 19.139 -36.400 1.00 15.48 86 GLU A CA 1
ATOM 1489 C C . GLU A 1 106 ? -41.670 18.969 -35.637 1.00 12.54 86 GLU A C 1
ATOM 1490 O O . GLU A 1 106 ? -41.312 17.856 -35.292 1.00 11.95 86 GLU A O 1
ATOM 1502 N N . VAL A 1 107 ? -40.984 20.077 -35.377 1.00 10.86 87 VAL A N 1
ATOM 1503 C CA . VAL A 1 107 ? -39.739 20.069 -34.613 1.00 9.92 87 VAL A CA 1
ATOM 1504 C C . VAL A 1 107 ? -39.780 21.179 -33.567 1.00 9.58 87 VAL A C 1
ATOM 1505 O O . VAL A 1 107 ? -40.249 22.283 -33.843 1.00 10.86 87 VAL A O 1
ATOM 1518 N N . ASP A 1 108 ? -39.301 20.878 -32.363 1.00 8.85 88 ASP A N 1
ATOM 1519 C CA . ASP A 1 108 ? -39.041 21.891 -31.343 1.00 8.38 88 ASP A CA 1
ATOM 1520 C C . ASP A 1 108 ? -37.533 22.009 -31.204 1.00 7.24 88 ASP A C 1
ATOM 1521 O O . ASP A 1 108 ? -36.805 21.032 -31.414 1.00 7.79 88 ASP A O 1
ATOM 1530 N N . MET A 1 109 ? -37.063 23.203 -30.855 1.00 7.74 89 MET A N 1
ATOM 1531 C CA . MET A 1 109 ? -35.632 23.443 -30.641 1.00 7.53 89 MET A CA 1
ATOM 1532 C C . MET A 1 109 ? -35.416 23.973 -29.237 1.00 6.99 89 MET A C 1
ATOM 1533 O O . MET A 1 109 ? -36.192 24.798 -28.763 1.00 8.14 89 MET A O 1
ATOM 1547 N N . VAL A 1 110 ? -34.367 23.498 -28.570 1.00 6.83 90 VAL A N 1
ATOM 1548 C CA . VAL A 1 110 ? -33.974 24.063 -27.288 1.00 5.72 90 VAL A CA 1
ATOM 1549 C C . VAL A 1 110 ? -32.491 24.398 -27.319 1.00 6.00 90 VAL A C 1
ATOM 1550 O O . VAL A 1 110 ? -31.665 23.606 -27.773 1.00 6.01 90 VAL A O 1
ATOM 1563 N N . ASP A 1 111 ? -32.175 25.606 -26.871 1.00 5.85 91 ASP A N 1
ATOM 1564 C CA . ASP A 1 111 ? -30.795 26.052 -26.830 1.00 5.52 91 ASP A CA 1
ATOM 1565 C C . ASP A 1 111 ? -30.655 27.148 -25.796 1.00 5.62 91 ASP A C 1
ATOM 1566 O O . ASP A 1 111 ? -31.591 27.914 -25.562 1.00 7.30 91 ASP A O 1
ATOM 1575 N N . ILE A 1 112 ? -29.477 27.244 -25.189 1.00 6.91 92 ILE A N 1
ATOM 1576 C CA . ILE A 1 112 ? -29.254 28.238 -24.158 1.00 6.47 92 ILE A CA 1
ATOM 1577 C C . ILE A 1 112 ? -29.093 29.647 -24.742 1.00 6.49 92 ILE A C 1
ATOM 1578 O O . ILE A 1 112 ? -29.317 30.627 -24.042 1.00 7.46 92 ILE A O 1
ATOM 1594 N N . THR A 1 113 ? -28.716 29.742 -26.017 1.00 6.11 93 THR A N 1
ATOM 1595 C CA . THR A 1 113 ? -28.345 31.019 -26.631 1.00 6.06 93 THR A CA 1
ATOM 1596 C C . THR A 1 113 ? -29.496 31.584 -27.463 1.00 6.78 93 THR A C 1
ATOM 1597 O O . THR A 1 113 ? -29.751 31.127 -28.578 1.00 7.60 93 THR A O 1
ATOM 1608 N N . GLU A 1 114 ? -30.196 32.576 -26.916 1.00 8.19 94 GLU A N 1
ATOM 1609 C CA . GLU A 1 114 ? -31.383 33.103 -27.584 1.00 7.74 94 GLU A CA 1
ATOM 1610 C C . GLU A 1 114 ? -31.083 33.607 -28.990 1.00 8.11 94 GLU A C 1
ATOM 1611 O O . GLU A 1 114 ? -31.891 33.425 -29.889 1.00 9.48 94 GLU A O 1
ATOM 1623 N N . ASP A 1 115 ? -29.934 34.242 -29.187 1.00 8.77 95 ASP A N 1
ATOM 1624 C CA . ASP A 1 115 ? -29.629 34.802 -30.498 1.00 10.16 95 ASP A CA 1
ATOM 1625 C C . ASP A 1 115 ? -29.515 33.741 -31.577 1.00 9.00 95 ASP A C 1
ATOM 1626 O O . ASP A 1 115 ? -29.754 34.029 -32.742 1.00 9.56 95 ASP A O 1
ATOM 1635 N N . PHE A 1 116 ? -29.155 32.515 -31.205 1.00 7.74 96 PHE A N 1
ATOM 1636 C CA . PHE A 1 116 ? -29.119 31.439 -32.187 1.00 7.93 96 PHE A CA 1
ATOM 1637 C C . PHE A 1 116 ? -30.539 31.026 -32.575 1.00 7.10 96 PHE A C 1
ATOM 1638 O O . PHE A 1 116 ? -30.808 30.736 -33.737 1.00 8.56 96 PHE A O 1
ATOM 1655 N N . LEU A 1 117 ? -31.448 30.986 -31.602 1.00 7.44 97 LEU A N 1
ATOM 1656 C CA . LEU A 1 117 ? -32.842 30.657 -31.879 1.00 8.27 97 LEU A CA 1
ATOM 1657 C C . LEU A 1 117 ? -33.484 31.752 -32.726 1.00 9.80 97 LEU A C 1
ATOM 1658 O O . LEU A 1 117 ? -34.314 31.469 -33.588 1.00 10.76 97 LEU A O 1
ATOM 1674 N N . VAL A 1 118 ? -33.104 33.001 -32.478 1.00 10.81 98 VAL A N 1
ATOM 1675 C CA . VAL A 1 118 ? -33.569 34.109 -33.308 1.00 11.65 98 VAL A CA 1
ATOM 1676 C C . VAL A 1 118 ? -33.056 33.948 -34.740 1.00 11.16 98 VAL A C 1
ATOM 1677 O O . VAL A 1 118 ? -33.825 34.068 -35.694 1.00 12.15 98 VAL A O 1
ATOM 1690 N N . GLN A 1 119 ? -31.766 33.661 -34.892 1.00 10.30 99 GLN A N 1
ATOM 1691 C CA . GLN A 1 119 ? -31.203 33.472 -36.225 1.00 10.77 99 GLN A CA 1
ATOM 1692 C C . GLN A 1 119 ? -31.868 32.296 -36.940 1.00 9.62 99 GLN A C 1
ATOM 1693 O O . GLN A 1 119 ? -32.030 32.321 -38.162 1.00 10.98 99 GLN A O 1
ATOM 1707 N N . ALA A 1 120 ? -32.258 31.275 -36.183 1.00 10.60 100 ALA A N 1
ATOM 1708 C CA . ALA A 1 120 ? -32.898 30.098 -36.767 1.00 10.34 100 ALA A CA 1
ATOM 1709 C C . ALA A 1 120 ? -34.125 30.470 -37.596 1.00 10.79 100 ALA A C 1
ATOM 1710 O O . ALA A 1 120 ? -34.399 29.858 -38.625 1.00 11.17 100 ALA A O 1
ATOM 1717 N N . LYS A 1 121 ? -34.865 31.477 -37.154 1.00 12.96 101 LYS A N 1
ATOM 1718 C CA . LYS A 1 121 ? -36.071 31.864 -37.873 1.00 15.91 101 LYS A CA 1
ATOM 1719 C C . LYS A 1 121 ? -35.738 32.297 -39.304 1.00 16.08 101 LYS A C 1
ATOM 1720 O O . LYS A 1 121 ? -36.495 32.027 -40.236 1.00 19.00 101 LYS A O 1
ATOM 1739 N N . THR A 1 122 ? -34.585 32.938 -39.472 1.00 16.26 102 THR A N 1
ATOM 1740 C CA . THR A 1 122 ? -34.078 33.294 -40.793 1.00 17.56 102 THR A CA 1
ATOM 1741 C C . THR A 1 122 ? -33.457 32.081 -41.485 1.00 16.49 102 THR A C 1
ATOM 1742 O O . THR A 1 122 ? -33.797 31.758 -42.624 1.00 17.76 102 THR A O 1
ATOM 1753 N N . TYR A 1 123 ? -32.546 31.413 -40.786 1.00 13.83 103 TYR A N 1
ATOM 1754 C CA . TYR A 1 123 ? -31.778 30.314 -41.358 1.00 13.42 103 TYR A CA 1
ATOM 1755 C C . TYR A 1 123 ? -32.673 29.188 -41.901 1.00 13.61 103 TYR A C 1
ATOM 1756 O O . TYR A 1 123 ? -32.382 28.606 -42.947 1.00 14.43 103 TYR A O 1
ATOM 1774 N N . LEU A 1 124 ? -33.766 28.899 -41.200 1.00 13.12 104 LEU A N 1
ATOM 1775 C CA . LEU A 1 124 ? -34.638 27.779 -41.562 1.00 13.51 104 LEU A CA 1
ATOM 1776 C C . LEU A 1 124 ? -35.630 28.081 -42.682 1.00 16.40 104 LEU A C 1
ATOM 1777 O O . LEU A 1 124 ? -36.224 27.161 -43.241 1.00 18.63 104 LEU A O 1
ATOM 1793 N N . GLY A 1 125 ? -35.825 29.356 -43.003 1.00 18.10 105 GLY A N 1
ATOM 1794 C CA . GLY A 1 125 ? -36.695 29.735 -44.109 1.00 20.30 105 GLY A CA 1
ATOM 1795 C C . GLY A 1 125 ? -38.130 29.245 -43.973 1.00 20.66 105 GLY A C 1
ATOM 1796 O O . GLY A 1 125 ? -38.651 29.107 -42.870 1.00 21.35 105 GLY A O 1
ATOM 1800 N N . GLU A 1 126 ? -38.778 28.976 -45.105 1.00 21.22 106 GLU A N 1
ATOM 1801 C CA . GLU A 1 126 ? -40.194 28.613 -45.104 1.00 21.37 106 GLU A CA 1
ATOM 1802 C C . GLU A 1 126 ? -40.462 27.330 -44.324 1.00 18.67 106 GLU A C 1
ATOM 1803 O O . GLU A 1 126 ? -41.460 27.235 -43.614 1.00 18.72 106 GLU A O 1
ATOM 1815 N N . GLU A 1 127 ? -39.576 26.346 -44.443 1.00 17.42 107 GLU A N 1
ATOM 1816 C CA . GLU A 1 127 ? -39.766 25.081 -43.734 1.00 16.33 107 GLU A CA 1
ATOM 1817 C C . GLU A 1 127 ? -39.709 25.265 -42.218 1.00 15.10 107 GLU A C 1
ATOM 1818 O O . GLU A 1 127 ? -40.270 24.466 -41.473 1.00 14.94 107 GLU A O 1
ATOM 1830 N N . GLY A 1 128 ? -39.040 26.325 -41.775 1.00 13.85 108 GLY A N 1
ATOM 1831 C CA . GLY A 1 128 ? -38.987 26.676 -40.368 1.00 13.21 108 GLY A CA 1
ATOM 1832 C C . GLY A 1 128 ? -40.336 27.009 -39.759 1.00 14.05 108 GLY A C 1
ATOM 1833 O O . GLY A 1 128 ? -40.469 27.063 -38.535 1.00 15.22 108 GLY A O 1
ATOM 1837 N N . LYS A 1 129 ? -41.346 27.226 -40.595 1.00 14.14 109 LYS A N 1
ATOM 1838 C CA . LYS A 1 129 ? -42.690 27.439 -40.083 1.00 16.07 109 LYS A CA 1
ATOM 1839 C C . LYS A 1 129 ? -43.185 26.216 -39.318 1.00 16.56 109 LYS A C 1
ATOM 1840 O O . LYS A 1 129 ? -44.114 26.320 -38.515 1.00 18.30 109 LYS A O 1
ATOM 1859 N N . ARG A 1 130 ? -42.556 25.070 -39.565 1.00 15.64 110 ARG A N 1
ATOM 1860 C CA . ARG A 1 130 ? -42.907 23.835 -38.867 1.00 14.49 110 ARG A CA 1
ATOM 1861 C C . ARG A 1 130 ? -42.069 23.594 -37.614 1.00 14.40 110 ARG A C 1
ATOM 1862 O O . ARG A 1 130 ? -42.213 22.553 -36.977 1.00 15.14 110 ARG A O 1
ATOM 1883 N N . VAL A 1 131 ? -41.206 24.544 -37.261 1.00 13.60 111 VAL A N 1
ATOM 1884 C CA . VAL A 1 131 ? -40.654 24.557 -35.916 1.00 12.34 111 VAL A CA 1
ATOM 1885 C C . VAL A 1 131 ? -41.705 25.209 -35.038 1.00 11.47 111 VAL A C 1
ATOM 1886 O O . VAL A 1 131 ? -42.124 26.342 -35.289 1.00 13.45 111 VAL A O 1
ATOM 1899 N N . ARG A 1 132 ? -42.132 24.484 -34.014 1.00 10.76 112 ARG A N 1
ATOM 1900 C CA . ARG A 1 132 ? -43.232 24.933 -33.176 1.00 10.91 112 ARG A CA 1
ATOM 1901 C C . ARG A 1 132 ? -42.724 25.739 -31.975 1.00 11.63 112 ARG A C 1
ATOM 1902 O O . ARG A 1 132 ? -42.974 26.940 -31.870 1.00 14.21 112 ARG A O 1
ATOM 1923 N N . ASN A 1 133 ? -41.998 25.082 -31.080 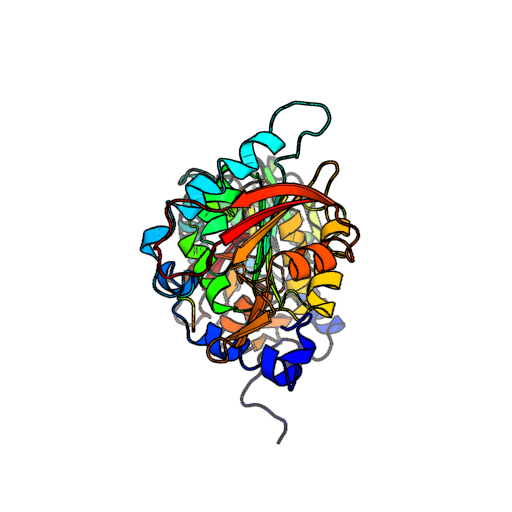1.00 11.90 113 ASN A N 1
ATOM 1924 C CA . ASN A 1 133 ? -41.447 25.753 -29.907 1.00 11.12 113 ASN A CA 1
ATOM 1925 C C . ASN A 1 133 ? -39.949 26.002 -30.038 1.00 10.38 113 ASN A C 1
ATOM 1926 O O . ASN A 1 133 ? -39.192 25.099 -30.406 1.00 11.69 113 ASN A O 1
ATOM 1937 N N . TYR A 1 134 ? -39.545 27.237 -29.743 1.00 10.88 114 TYR A N 1
ATOM 1938 C CA . TYR A 1 134 ? -38.142 27.609 -29.582 1.00 11.28 114 TYR A CA 1
ATOM 1939 C C . TYR A 1 134 ? -37.897 27.862 -28.094 1.00 10.98 114 TYR A C 1
ATOM 1940 O O . TYR A 1 134 ? -38.203 28.941 -27.588 1.00 14.91 114 TYR A O 1
ATOM 1958 N N . PHE A 1 135 ? -37.358 26.872 -27.392 1.00 8.10 115 PHE A N 1
ATOM 1959 C CA . PHE A 1 135 ? -37.148 26.978 -25.955 1.00 8.11 115 PHE A CA 1
ATOM 1960 C C . PHE A 1 135 ? -35.757 27.540 -25.695 1.00 6.89 115 PHE A C 1
ATOM 1961 O O . PHE A 1 135 ? -34.760 26.944 -26.096 1.00 8.06 115 PHE A O 1
ATOM 1978 N N . CYS A 1 136 ? -35.685 28.685 -25.029 1.00 8.04 116 CYS A N 1
ATOM 1979 C CA . CYS A 1 136 ? -34.408 29.257 -24.625 1.00 6.64 116 CYS A CA 1
ATOM 1980 C C . CYS A 1 136 ? -34.145 28.837 -23.194 1.00 7.23 116 CYS A C 1
ATOM 1981 O O . CYS A 1 136 ? -34.733 29.384 -22.265 1.00 8.75 116 CYS A O 1
ATOM 1989 N N . CYS A 1 137 ? -33.263 27.859 -23.022 1.00 7.65 117 CYS A N 1
ATOM 1990 C CA . CYS A 1 137 ? -33.054 27.234 -21.726 1.00 7.50 117 CYS A CA 1
ATOM 1991 C C . CYS A 1 137 ? -31.773 26.419 -21.763 1.00 7.53 117 CYS A C 1
ATOM 1992 O O . CYS A 1 137 ? -31.444 25.836 -22.793 1.00 7.91 117 CYS A O 1
ATOM 2000 N N . GLY A 1 138 ? -31.056 26.372 -20.645 1.00 6.92 118 GLY A N 1
ATOM 2001 C CA . GLY A 1 138 ? -29.977 25.407 -20.497 1.00 6.33 118 GLY A CA 1
ATOM 2002 C C . GLY A 1 138 ? -30.574 24.023 -20.334 1.00 5.75 118 GLY A C 1
ATOM 2003 O O . GLY A 1 138 ? -31.598 23.872 -19.685 1.00 7.20 118 GLY A O 1
ATOM 2007 N N . LEU A 1 139 ? -29.955 23.000 -20.913 1.00 6.15 119 LEU A N 1
ATOM 2008 C CA . LEU A 1 139 ? -30.519 21.661 -20.812 1.00 5.59 119 LEU A CA 1
ATOM 2009 C C . LEU A 1 139 ? -30.636 21.233 -19.355 1.00 6.26 119 LEU A C 1
ATOM 2010 O O . LEU A 1 139 ? -31.557 20.494 -18.988 1.00 6.59 119 LEU A O 1
ATOM 2026 N N . GLN A 1 140 ? -29.711 21.710 -18.527 1.00 6.51 120 GLN A N 1
ATOM 2027 C CA . GLN A 1 140 ? -29.695 21.358 -17.112 1.00 6.36 120 GLN A CA 1
ATOM 2028 C C . GLN A 1 140 ? -30.923 21.863 -16.351 1.00 8.10 120 GLN A C 1
ATOM 2029 O O . GLN A 1 140 ? -31.215 21.371 -15.265 1.00 9.18 120 GLN A O 1
ATOM 2043 N N . ASP A 1 141 ? -31.645 22.817 -16.937 1.00 6.98 121 ASP A N 1
ATOM 2044 C CA . ASP A 1 141 ? -32.868 23.363 -16.343 1.00 7.46 121 ASP A CA 1
ATOM 2045 C C . ASP A 1 141 ? -34.109 23.081 -17.191 1.00 8.40 121 ASP A C 1
ATOM 2046 O O . ASP A 1 141 ? -35.167 23.628 -16.930 1.00 9.81 121 ASP A O 1
ATOM 2055 N N . PHE A 1 142 ? -33.973 22.218 -18.196 1.00 7.34 122 PHE A N 1
ATOM 2056 C CA . PHE A 1 142 ? -35.035 21.983 -19.165 1.00 7.15 122 PHE A CA 1
ATOM 2057 C C . PHE A 1 142 ? -35.729 20.658 -18.916 1.00 8.00 122 PHE A C 1
ATOM 2058 O O . PHE A 1 142 ? -35.078 19.626 -18.781 1.00 8.09 122 PHE A O 1
ATOM 2075 N N . THR A 1 143 ? -37.058 20.684 -18.906 1.00 8.37 123 THR A N 1
ATOM 2076 C CA . THR A 1 143 ? -37.841 19.462 -18.799 1.00 11.26 123 THR A CA 1
ATOM 2077 C C . THR A 1 143 ? -38.670 19.296 -20.071 1.00 12.88 123 THR A C 1
ATOM 2078 O O . THR A 1 143 ? -39.645 20.015 -20.268 1.00 13.68 123 THR A O 1
ATOM 2089 N N . PRO A 1 144 ? -38.252 18.378 -20.967 1.00 12.99 124 PRO A N 1
ATOM 2090 C CA . PRO A 1 144 ? -39.072 18.117 -22.152 1.00 15.18 124 PRO A CA 1
ATOM 2091 C C . PRO A 1 144 ? -40.386 17.514 -21.719 1.00 16.78 124 PRO A C 1
ATOM 2092 O O . PRO A 1 144 ? -40.433 16.770 -20.742 1.00 17.70 124 PRO A O 1
ATOM 2103 N N . GLU A 1 145 ? -41.449 17.841 -22.440 1.00 17.68 125 GLU A N 1
ATOM 2104 C CA . GLU A 1 145 ? -42.788 17.451 -22.030 1.00 17.95 125 GLU A CA 1
ATOM 2105 C C . GLU A 1 145 ? -42.967 15.927 -22.075 1.00 16.92 125 GLU A C 1
ATOM 2106 O O . GLU A 1 145 ? -42.547 15.282 -23.022 1.00 18.48 125 GLU A O 1
ATOM 2118 N N . PRO A 1 146 ? -43.583 15.346 -21.039 1.00 17.02 126 PRO A N 1
ATOM 2119 C CA . PRO A 1 146 ? -43.899 13.914 -21.084 1.00 18.03 126 PRO A CA 1
ATOM 2120 C C . PRO A 1 146 ? -44.695 13.517 -22.327 1.00 16.82 126 PRO A C 1
ATOM 2121 O O . PRO A 1 146 ? -45.555 14.281 -22.764 1.00 16.68 126 PRO A O 1
ATOM 2132 N N . ASP A 1 147 ? -44.385 12.347 -22.887 1.00 17.04 127 ASP A N 1
ATOM 2133 C CA . ASP A 1 147 ? -45.130 11.781 -24.013 1.00 18.62 127 ASP A CA 1
ATOM 2134 C C . ASP A 1 147 ? -45.289 12.792 -25.155 1.00 18.16 127 ASP A C 1
ATOM 2135 O O . ASP A 1 147 ? -46.397 13.091 -25.603 1.00 20.85 127 ASP A O 1
ATOM 2144 N N . SER A 1 148 ? -44.161 13.292 -25.644 1.00 15.41 128 SER A N 1
ATOM 2145 C CA . SER A 1 148 ? -44.159 14.425 -26.556 1.00 16.15 128 SER A CA 1
ATOM 2146 C C . SER A 1 148 ? -43.366 14.238 -27.836 1.00 14.23 128 SER A C 1
ATOM 2147 O O . SER A 1 148 ? -43.740 14.784 -28.875 1.00 19.61 128 SER A O 1
ATOM 2155 N N . TYR A 1 149 ? -42.264 13.503 -27.771 1.00 9.79 129 TYR A N 1
ATOM 2156 C CA . TYR A 1 149 ? -41.346 13.431 -28.905 1.00 8.60 129 TYR A CA 1
ATOM 2157 C C . TYR A 1 149 ? -41.103 12.012 -29.359 1.00 8.72 129 TYR A C 1
ATOM 2158 O O . TYR A 1 149 ? -40.899 11.115 -28.545 1.00 9.61 129 TYR A O 1
ATOM 2176 N N . ASP A 1 150 ? -41.116 11.817 -30.674 1.00 9.29 130 ASP A N 1
ATOM 2177 C CA . ASP A 1 150 ? -40.693 10.552 -31.260 1.00 8.94 130 ASP A CA 1
ATOM 2178 C C . ASP A 1 150 ? -39.174 10.407 -31.225 1.00 8.65 130 ASP A C 1
ATOM 2179 O O . ASP A 1 150 ? -38.663 9.321 -31.009 1.00 8.55 130 ASP A O 1
ATOM 2188 N N . VAL A 1 151 ? -38.465 11.504 -31.474 1.00 8.07 131 VAL A N 1
ATOM 2189 C CA . VAL A 1 151 ? -37.013 11.516 -31.452 1.00 7.89 131 VAL A CA 1
ATOM 2190 C C . VAL A 1 151 ? -36.543 12.747 -30.704 1.00 7.55 131 VAL A C 1
ATOM 2191 O O . VAL A 1 151 ? -37.010 13.864 -30.955 1.00 8.18 131 VAL A O 1
ATOM 2204 N N . ILE A 1 152 ? -35.619 12.528 -29.774 1.00 7.12 132 ILE A N 1
ATOM 2205 C CA . ILE A 1 152 ? -34.922 13.607 -29.091 1.00 6.93 132 ILE A CA 1
ATOM 2206 C C . ILE A 1 152 ? -33.463 13.515 -29.522 1.00 6.52 132 ILE A C 1
ATOM 2207 O O . ILE A 1 152 ? -32.788 12.524 -29.242 1.00 8.19 132 ILE A O 1
ATOM 2223 N N . TRP A 1 153 ? -33.007 14.539 -30.242 1.00 5.18 133 TRP A N 1
ATOM 2224 C CA . TRP A 1 153 ? -31.689 14.569 -30.866 1.00 5.73 133 TRP A CA 1
ATOM 2225 C C . TRP A 1 153 ? -30.786 15.504 -30.071 1.00 5.53 133 TRP A C 1
ATOM 2226 O O . TRP A 1 153 ? -31.060 16.694 -29.968 1.00 7.39 133 TRP A O 1
ATOM 2247 N N . ILE A 1 154 ? -29.695 14.959 -29.537 1.00 5.56 134 ILE A N 1
ATOM 2248 C CA . ILE A 1 154 ? -28.781 15.703 -28.677 1.00 5.03 134 ILE A CA 1
ATOM 2249 C C . ILE A 1 154 ? -27.398 15.613 -29.304 1.00 5.15 134 ILE A C 1
ATOM 2250 O O . ILE A 1 154 ? -26.760 14.559 -29.243 1.00 7.83 134 ILE A O 1
ATOM 2266 N N . GLN A 1 155 ? -26.939 16.694 -29.934 1.00 5.06 135 GLN A N 1
ATOM 2267 C CA . GLN A 1 155 ? -25.683 16.644 -30.670 1.00 5.68 135 GLN A CA 1
ATOM 2268 C C . GLN A 1 155 ? -24.742 17.794 -30.339 1.00 5.48 135 GLN A C 1
ATOM 2269 O O . GLN A 1 155 ? -25.126 18.961 -30.361 1.00 5.35 135 GLN A O 1
ATOM 2283 N N . TRP A 1 156 ? -23.498 17.430 -30.042 1.00 5.38 136 TRP A N 1
ATOM 2284 C CA . TRP A 1 156 ? -22.424 18.389 -29.809 1.00 5.05 136 TRP A CA 1
ATOM 2285 C C . TRP A 1 156 ? -22.783 19.383 -28.714 1.00 5.60 136 TRP A C 1
ATOM 2286 O O . TRP A 1 156 ? -22.573 20.595 -28.827 1.00 7.69 136 TRP A O 1
ATOM 2307 N N . VAL A 1 157 ? -23.306 18.828 -27.626 1.00 5.71 137 VAL A N 1
ATOM 2308 C CA . VAL A 1 157 ? -23.649 19.630 -26.457 1.00 5.91 137 VAL A CA 1
ATOM 2309 C C . VAL A 1 157 ? -23.489 18.881 -25.119 1.00 5.58 137 VAL A C 1
ATOM 2310 O O . VAL A 1 157 ? -23.509 19.515 -24.077 1.00 6.12 137 VAL A O 1
ATOM 2323 N N . ILE A 1 158 ? -23.335 17.557 -25.114 1.00 5.62 138 ILE A N 1
ATOM 2324 C CA . ILE A 1 158 ? -23.330 16.857 -23.823 1.00 5.13 138 ILE A CA 1
ATOM 2325 C C . ILE A 1 158 ? -22.125 17.231 -22.963 1.00 5.37 138 ILE A C 1
ATOM 2326 O O . ILE A 1 158 ? -22.172 17.107 -21.735 1.00 5.51 138 ILE A O 1
ATOM 2342 N N . GLY A 1 159 ? -21.056 17.682 -23.603 1.00 5.73 139 GLY A N 1
ATOM 2343 C CA . GLY A 1 159 ? -19.862 18.087 -22.889 1.00 5.35 139 GLY A CA 1
ATOM 2344 C C . GLY A 1 159 ? -20.069 19.355 -22.092 1.00 5.30 139 GLY A C 1
ATOM 2345 O O . GLY A 1 159 ? -19.237 19.713 -21.259 1.00 6.21 139 GLY A O 1
ATOM 2349 N N . HIS A 1 160 ? -21.180 20.041 -22.335 1.00 5.18 140 HIS A N 1
ATOM 2350 C CA . HIS A 1 160 ? -21.510 21.237 -21.569 1.00 5.55 140 HIS A CA 1
ATOM 2351 C C . HIS A 1 160 ? -22.288 20.977 -20.287 1.00 5.13 140 HIS A C 1
ATOM 2352 O O . HIS A 1 160 ? -22.534 21.918 -19.530 1.00 6.29 140 HIS A O 1
ATOM 2366 N N . LEU A 1 161 ? -22.652 19.721 -20.036 1.00 5.18 141 LEU A N 1
ATOM 2367 C CA A LEU A 1 161 ? -23.344 19.372 -18.792 0.55 5.72 141 LEU A CA 1
ATOM 2368 C CA B LEU A 1 161 ? -23.354 19.341 -18.806 0.45 5.58 141 LEU A CA 1
ATOM 2369 C C . LEU A 1 161 ? -22.437 18.556 -17.882 1.00 5.38 141 LEU A C 1
ATOM 2370 O O . LEU A 1 161 ? -21.636 17.758 -18.344 1.00 5.73 141 LEU A O 1
ATOM 2401 N N . THR A 1 162 ? -22.571 18.784 -16.580 1.00 5.33 142 THR A N 1
ATOM 2402 C CA . THR A 1 162 ? -21.893 17.953 -15.591 1.00 4.53 142 THR A CA 1
ATOM 2403 C C . THR A 1 162 ? -22.477 16.544 -15.654 1.00 5.23 142 THR A C 1
ATOM 2404 O O . THR A 1 162 ? -23.562 16.331 -16.206 1.00 5.68 142 THR A O 1
ATOM 2415 N N . ASP A 1 163 ? -21.790 15.587 -15.042 1.00 5.96 143 ASP A N 1
ATOM 2416 C CA . ASP A 1 163 ? -22.293 14.215 -15.011 1.00 5.73 143 ASP A CA 1
ATOM 2417 C C . ASP A 1 163 ? -23.687 14.115 -14.386 1.00 5.54 143 ASP A C 1
ATOM 2418 O O . ASP A 1 163 ? -24.567 13.456 -14.931 1.00 6.04 143 ASP A O 1
ATOM 2427 N N . GLN A 1 164 ? -23.896 14.768 -13.248 1.00 5.87 144 GLN A N 1
ATOM 2428 C CA . GLN A 1 164 ? -25.193 14.676 -12.599 1.00 5.13 144 GLN A CA 1
ATOM 2429 C C . GLN A 1 164 ? -26.287 15.313 -13.471 1.00 6.35 144 GLN A C 1
ATOM 2430 O O . GLN A 1 164 ? -27.373 14.762 -13.624 1.00 6.68 144 GLN A O 1
ATOM 2444 N N . HIS A 1 165 ? -26.001 16.470 -14.060 1.00 5.64 145 HIS A N 1
ATOM 2445 C CA . HIS A 1 165 ? -26.984 17.118 -14.917 1.00 6.15 145 HIS A CA 1
ATOM 2446 C C . HIS A 1 165 ? -27.268 16.316 -16.175 1.00 5.77 145 HIS A C 1
ATOM 2447 O O . HIS A 1 165 ? -28.411 16.239 -16.611 1.00 6.32 145 HIS A O 1
ATOM 2461 N N . LEU A 1 166 ? -26.242 15.722 -16.772 1.00 6.08 146 LEU A N 1
ATOM 2462 C CA . LEU A 1 166 ? -26.459 14.925 -17.967 1.00 6.64 146 LEU A CA 1
ATOM 2463 C C . LEU A 1 166 ? -27.320 13.695 -17.658 1.00 6.33 146 LEU A C 1
ATOM 2464 O O . LEU A 1 166 ? -28.263 13.380 -18.398 1.00 6.33 146 LEU A O 1
ATOM 2480 N N . ALA A 1 167 ? -27.008 13.013 -16.564 1.00 7.00 147 ALA A N 1
ATOM 2481 C CA . ALA A 1 167 ? -27.768 11.835 -16.163 1.00 7.23 147 ALA A CA 1
ATOM 2482 C C . ALA A 1 167 ? -29.235 12.192 -15.950 1.00 6.39 147 ALA A C 1
ATOM 2483 O O . ALA A 1 167 ? -30.140 11.515 -16.447 1.00 7.20 147 ALA A O 1
ATOM 2490 N N . GLU A 1 168 ? -29.474 13.272 -15.220 1.00 5.87 148 GLU A N 1
ATOM 2491 C CA . GLU A 1 168 ? -30.842 13.688 -14.939 1.00 6.58 148 GLU A CA 1
ATOM 2492 C C . GLU A 1 168 ? -31.554 14.179 -16.189 1.00 5.78 148 GLU A C 1
ATOM 2493 O O . GLU A 1 168 ? -32.733 13.898 -16.376 1.00 6.93 148 GLU A O 1
ATOM 2505 N N . PHE A 1 169 ? -30.858 14.922 -17.043 1.00 6.43 149 PHE A N 1
ATOM 2506 C CA . PHE A 1 169 ? -31.467 15.381 -18.288 1.00 6.55 149 PHE A CA 1
ATOM 2507 C C . PHE A 1 169 ? -31.919 14.200 -19.151 1.00 6.38 149 PHE A C 1
ATOM 2508 O O . PHE A 1 169 ? -33.037 14.186 -19.678 1.00 6.72 149 PHE A O 1
ATOM 2525 N N . LEU A 1 170 ? -31.054 13.207 -19.297 1.00 6.78 150 LEU A N 1
ATOM 2526 C CA . LEU A 1 170 ? -31.381 12.033 -20.089 1.00 7.01 150 LEU A CA 1
ATOM 2527 C C . LEU A 1 170 ? -32.572 11.287 -19.485 1.00 7.35 150 LEU A C 1
ATOM 2528 O O . LEU A 1 170 ? -33.428 10.774 -20.216 1.00 7.33 150 LEU A O 1
ATOM 2544 N N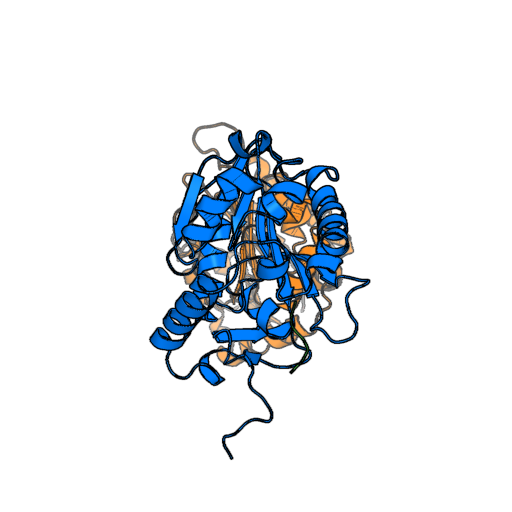 . ARG A 1 171 ? -32.641 11.242 -18.157 1.00 7.19 151 ARG A N 1
ATOM 2545 C CA . ARG A 1 171 ? -33.788 10.625 -17.487 1.00 7.47 151 ARG A CA 1
ATOM 2546 C C . ARG A 1 171 ? -35.094 11.385 -17.779 1.00 7.40 151 ARG A C 1
ATOM 2547 O O . ARG A 1 171 ? -36.129 10.776 -18.073 1.00 8.40 151 ARG A O 1
ATOM 2568 N N . ARG A 1 172 ? -35.045 12.712 -17.737 1.00 7.79 152 ARG A N 1
ATOM 2569 C CA . ARG A 1 172 ? -36.210 13.502 -18.109 1.00 8.33 152 ARG A CA 1
ATOM 2570 C C . ARG A 1 172 ? -36.585 13.277 -19.577 1.00 8.17 152 ARG A C 1
ATOM 2571 O O . ARG A 1 172 ? -37.766 13.178 -19.924 1.00 9.30 152 ARG A O 1
ATOM 2592 N N . CYS A 1 173 ? -35.586 13.185 -20.445 1.00 8.57 153 CYS A N 1
ATOM 2593 C CA . CYS A 1 173 ? -35.853 12.905 -21.854 1.00 8.31 153 CYS A CA 1
ATOM 2594 C C . CYS A 1 173 ? -36.572 11.578 -22.038 1.00 8.97 153 CYS A C 1
ATOM 2595 O O . CYS A 1 173 ? -37.500 11.476 -22.841 1.00 10.32 153 CYS A O 1
ATOM 2603 N N . LYS A 1 174 ? -36.161 10.562 -21.289 1.00 8.77 154 LYS A N 1
ATOM 2604 C CA . LYS A 1 174 ? -36.796 9.252 -21.393 1.00 9.80 154 LYS A CA 1
ATOM 2605 C C . LYS A 1 174 ? -38.297 9.362 -21.157 1.00 9.93 154 LYS A C 1
ATOM 2606 O O . LYS A 1 174 ? -39.093 8.763 -21.878 1.00 11.43 154 LYS A O 1
ATOM 2625 N N . GLY A 1 175 ? -38.683 10.142 -20.152 1.00 10.08 155 GLY A N 1
ATOM 2626 C CA . GLY A 1 175 ? -40.088 10.326 -19.843 1.00 10.89 155 GLY A CA 1
ATOM 2627 C C . GLY A 1 175 ? -40.852 11.081 -20.926 1.00 13.34 155 GLY A C 1
ATOM 2628 O O . GLY A 1 175 ? -42.083 11.042 -20.966 1.00 17.83 155 GLY A O 1
ATOM 2632 N N . SER A 1 176 ? -40.120 11.763 -21.805 1.00 10.34 156 SER A N 1
ATOM 2633 C CA . SER A 1 176 ? -40.685 12.621 -22.848 1.00 11.29 156 SER A CA 1
ATOM 2634 C C . SER A 1 176 ? -40.979 11.845 -24.128 1.00 10.22 156 SER A C 1
ATOM 2635 O O . SER A 1 176 ? -41.654 12.344 -25.029 1.00 11.25 156 SER A O 1
ATOM 2643 N N . LEU A 1 177 ? -40.473 10.622 -24.219 1.00 9.92 157 LEU A N 1
ATOM 2644 C CA . LEU A 1 177 ? -40.587 9.862 -25.453 1.00 9.67 157 LEU A CA 1
ATOM 2645 C C . LEU A 1 177 ? -41.977 9.301 -25.656 1.00 9.80 157 LEU A C 1
ATOM 2646 O O . LEU A 1 177 ? -42.609 8.818 -24.722 1.00 11.58 157 LEU A O 1
ATOM 2662 N N A ARG A 1 178 ? -42.449 9.372 -26.893 0.55 8.59 158 ARG A N 1
ATOM 2663 N N B ARG A 1 178 ? -42.430 9.370 -26.904 0.45 8.32 158 ARG A N 1
ATOM 2664 C CA A ARG A 1 178 ? -43.693 8.735 -27.294 0.55 8.99 158 ARG A CA 1
ATOM 2665 C CA B ARG A 1 178 ? -43.638 8.695 -27.353 0.45 7.86 158 ARG A CA 1
ATOM 2666 C C A ARG A 1 178 ? -43.383 7.255 -27.572 0.55 9.38 158 ARG A C 1
ATOM 2667 C C B ARG A 1 178 ? -43.368 7.199 -27.434 0.45 8.91 158 ARG A C 1
ATOM 2668 O O A ARG A 1 178 ? -42.212 6.876 -27.635 0.55 8.17 158 ARG A O 1
ATOM 2669 O O B ARG A 1 178 ? -42.227 6.759 -27.278 0.45 7.90 158 ARG A O 1
ATOM 2710 N N . PRO A 1 179 ? -44.418 6.403 -27.671 1.00 10.90 159 PRO A N 1
ATOM 2711 C CA . PRO A 1 179 ? -44.184 4.969 -27.870 1.00 10.75 159 PRO A CA 1
ATOM 2712 C C . PRO A 1 179 ? -43.258 4.706 -29.065 1.00 9.54 159 PRO A C 1
ATOM 2713 O O . PRO A 1 179 ? -43.420 5.322 -30.117 1.00 10.03 159 PRO A O 1
ATOM 2724 N N . ASN A 1 180 ? -42.278 3.828 -28.859 1.00 10.03 160 ASN A N 1
ATOM 2725 C CA . ASN A 1 180 ? -41.222 3.516 -29.828 1.00 9.91 160 ASN A CA 1
ATOM 2726 C C . ASN A 1 180 ? -40.228 4.642 -30.049 1.00 8.60 160 ASN A C 1
ATOM 2727 O O . ASN A 1 180 ? -39.356 4.529 -30.909 1.00 10.31 160 ASN A O 1
ATOM 2738 N N . GLY A 1 181 ? -40.341 5.717 -29.277 1.00 8.53 161 GLY A N 1
ATOM 2739 C CA . GLY A 1 181 ? -39.452 6.850 -29.444 1.00 8.31 161 GLY A CA 1
ATOM 2740 C C . GLY A 1 181 ? -38.025 6.533 -29.028 1.00 8.69 161 GLY A C 1
ATOM 2741 O O . GLY A 1 181 ? -37.783 5.572 -28.297 1.00 9.14 161 GLY A O 1
ATOM 2745 N N . ILE A 1 182 ? -37.078 7.344 -29.497 1.00 8.47 162 ILE A N 1
ATOM 2746 C CA . ILE A 1 182 ? -35.676 7.191 -29.147 1.00 8.06 162 ILE A CA 1
ATOM 2747 C C . ILE A 1 182 ? -35.025 8.531 -28.854 1.00 7.40 162 ILE A C 1
ATOM 2748 O O . ILE A 1 182 ? -35.461 9.587 -29.322 1.00 8.42 162 ILE A O 1
ATOM 2764 N N . ILE A 1 183 ? -33.968 8.458 -28.057 1.00 7.20 163 ILE A N 1
ATOM 2765 C CA . ILE A 1 183 ? -33.037 9.550 -27.850 1.00 7.30 163 ILE A CA 1
ATOM 2766 C C . ILE A 1 183 ? -31.789 9.206 -28.646 1.00 7.97 163 ILE A C 1
ATOM 2767 O O . ILE A 1 183 ? -31.345 8.056 -28.640 1.00 9.20 163 ILE A O 1
ATOM 2783 N N . VAL A 1 184 ? -31.244 10.190 -29.352 1.00 7.40 164 VAL A N 1
ATOM 2784 C CA . VAL A 1 184 ? -29.945 10.026 -29.995 1.00 6.89 164 VAL A CA 1
ATOM 2785 C C . VAL A 1 184 ? -28.969 11.026 -29.407 1.00 6.98 164 VAL A C 1
ATOM 2786 O O . VAL A 1 184 ? -29.256 12.220 -29.371 1.00 8.06 164 VAL A O 1
ATOM 2799 N N . ILE A 1 185 ? -27.829 10.523 -28.932 1.00 6.12 165 ILE A N 1
ATOM 2800 C CA . ILE A 1 185 ? -26.690 11.355 -28.573 1.00 6.41 165 ILE A CA 1
ATOM 2801 C C . ILE A 1 185 ? -25.656 11.207 -29.679 1.00 5.59 165 ILE A C 1
ATOM 2802 O O . ILE A 1 185 ? -25.272 10.088 -30.012 1.00 6.92 165 ILE A O 1
ATOM 2818 N N . LYS A 1 186 ? -25.223 12.324 -30.260 1.00 5.51 166 LYS A N 1
ATOM 2819 C CA . LYS A 1 186 ? -24.133 12.312 -31.235 1.00 6.16 166 LYS A CA 1
ATOM 2820 C C . LYS A 1 186 ? -23.114 13.335 -30.768 1.00 5.45 166 LYS A C 1
ATOM 2821 O O . LYS A 1 186 ? -23.406 14.519 -30.676 1.00 6.31 166 LYS A O 1
ATOM 2840 N N . ASP A 1 187 ? -21.917 12.888 -30.421 1.00 5.74 167 ASP A N 1
ATOM 2841 C CA . ASP A 1 187 ? -20.994 13.804 -29.772 1.00 5.98 167 ASP A CA 1
ATOM 2842 C C . ASP A 1 187 ? -19.554 13.325 -29.808 1.00 5.76 167 ASP A C 1
ATOM 2843 O O . ASP A 1 187 ? -19.267 12.199 -30.196 1.00 5.88 167 ASP A O 1
ATOM 2852 N N . ASN A 1 188 ? -18.665 14.219 -29.398 1.00 5.92 168 ASN A N 1
ATOM 2853 C CA . ASN A 1 188 ? -17.247 13.937 -29.283 1.00 6.02 168 ASN A CA 1
ATOM 2854 C C . ASN A 1 188 ? -17.014 12.967 -28.154 1.00 6.96 168 ASN A C 1
ATOM 2855 O O . ASN A 1 188 ? -17.603 13.113 -27.080 1.00 7.47 168 ASN A O 1
ATOM 2866 N N . MET A 1 189 ? -16.122 12.013 -28.394 1.00 6.55 169 MET A N 1
ATOM 2867 C CA . MET A 1 189 ? -15.714 11.026 -27.402 1.00 7.50 169 MET A CA 1
ATOM 2868 C C . MET A 1 189 ? -14.201 11.039 -27.278 1.00 9.20 169 MET A C 1
ATOM 2869 O O . MET A 1 189 ? -13.483 11.012 -28.281 1.00 13.08 169 MET A O 1
ATOM 2883 N N . ALA A 1 190 ? -13.718 11.068 -26.046 1.00 8.15 170 ALA A N 1
ATOM 2884 C CA . ALA A 1 190 ? -12.291 11.026 -25.771 1.00 7.73 170 ALA A CA 1
ATOM 2885 C C . ALA A 1 190 ? -11.794 9.603 -25.885 1.00 9.26 170 ALA A C 1
ATOM 2886 O O . ALA A 1 190 ? -12.538 8.658 -25.647 1.00 9.09 170 ALA A O 1
ATOM 2893 N N . GLN A 1 191 ? -10.518 9.441 -26.214 1.00 10.72 171 GLN A N 1
ATOM 2894 C CA . GLN A 1 191 ? -9.929 8.115 -26.248 1.00 12.30 171 GLN A CA 1
ATOM 2895 C C . GLN A 1 191 ? -9.935 7.493 -24.852 1.00 11.99 171 GLN A C 1
ATOM 2896 O O . GLN A 1 191 ? -10.231 6.313 -24.693 1.00 14.32 171 GLN A O 1
ATOM 2910 N N . GLU A 1 192 ? -9.618 8.291 -23.838 1.00 9.67 172 GLU A N 1
ATOM 2911 C CA . GLU A 1 192 ? -9.555 7.794 -22.472 1.00 8.40 172 GLU A CA 1
ATOM 2912 C C . GLU A 1 192 ? -9.788 8.924 -21.487 1.00 9.68 172 GLU A C 1
ATOM 2913 O O . GLU A 1 192 ? -9.222 10.011 -21.625 1.00 11.56 172 GLU A O 1
ATOM 2925 N N . GLY A 1 193 ? -10.633 8.657 -20.499 1.00 8.61 173 GLY A N 1
ATOM 2926 C CA . GLY A 1 193 ? -10.855 9.586 -19.410 1.00 8.70 173 GLY A CA 1
ATOM 2927 C C . GLY A 1 193 ? -11.820 10.711 -19.724 1.00 7.64 173 GLY A C 1
ATOM 2928 O O . GLY A 1 193 ? -12.694 10.579 -20.584 1.00 8.31 173 GLY A O 1
ATOM 2932 N N . VAL A 1 194 ? -11.676 11.805 -18.981 1.00 8.03 174 VAL A N 1
ATOM 2933 C CA . VAL A 1 194 ? -12.502 12.997 -19.140 1.00 7.68 174 VAL A CA 1
ATOM 2934 C C . VAL A 1 194 ? -11.567 14.187 -19.225 1.00 7.47 174 VAL A C 1
ATOM 2935 O O . VAL A 1 194 ? -10.765 14.415 -18.318 1.00 10.18 174 VAL A O 1
ATOM 2948 N N . ILE A 1 195 ? -11.681 14.924 -20.323 1.00 6.92 175 ILE A N 1
ATOM 2949 C CA . ILE A 1 195 ? -10.771 16.016 -20.671 1.00 7.42 175 ILE A CA 1
ATOM 2950 C C . ILE A 1 195 ? -11.515 17.349 -20.620 1.00 7.15 175 ILE A C 1
ATOM 2951 O O . ILE A 1 195 ? -12.574 17.487 -21.227 1.00 8.06 175 ILE A O 1
ATOM 2967 N N . LEU A 1 196 ? -10.957 18.324 -19.911 1.00 6.83 176 LEU A N 1
ATOM 2968 C CA . LEU A 1 196 ? -11.538 19.659 -19.841 1.00 6.63 176 LEU A CA 1
ATOM 2969 C C . LEU A 1 196 ? -11.022 20.547 -20.961 1.00 7.05 176 LEU A C 1
ATOM 2970 O O . LEU A 1 196 ? -9.812 20.616 -21.194 1.00 8.16 176 LEU A O 1
ATOM 2986 N N . ASP A 1 197 ? -11.952 21.212 -21.646 1.00 6.88 177 ASP A N 1
ATOM 2987 C CA . ASP A 1 197 ? -11.645 22.321 -22.544 1.00 7.64 177 ASP A CA 1
ATOM 2988 C C . ASP A 1 197 ? -11.976 23.609 -21.788 1.00 7.88 177 ASP A C 1
ATOM 2989 O O . ASP A 1 197 ? -13.148 23.950 -21.595 1.00 8.89 177 ASP A O 1
ATOM 2998 N N . ASP A 1 198 ? -10.943 24.309 -21.342 1.00 10.54 178 ASP A N 1
ATOM 2999 C CA . ASP A 1 198 ? -11.139 25.489 -20.511 1.00 12.59 178 ASP A CA 1
ATOM 3000 C C . ASP A 1 198 ? -11.337 26.757 -21.341 1.00 12.71 178 ASP A C 1
ATOM 3001 O O . ASP A 1 198 ? -11.465 27.848 -20.783 1.00 15.80 178 ASP A O 1
ATOM 3010 N N . VAL A 1 199 ? -11.359 26.618 -22.667 1.00 10.72 179 VAL A N 1
ATOM 3011 C CA . VAL A 1 199 ? -11.671 27.747 -23.539 1.00 11.32 179 VAL A CA 1
ATOM 3012 C C . VAL A 1 199 ? -13.180 27.877 -23.733 1.00 10.45 179 VAL A C 1
ATOM 3013 O O . VAL A 1 199 ? -13.739 28.942 -23.497 1.00 11.25 179 VAL A O 1
ATOM 3026 N N . ASP A 1 200 ? -13.850 26.802 -24.145 1.00 8.84 180 ASP A N 1
ATOM 3027 C CA . ASP A 1 200 ? -15.300 26.859 -24.301 1.00 7.65 180 ASP A CA 1
ATOM 3028 C C . ASP A 1 200 ? -16.050 26.361 -23.070 1.00 7.07 180 ASP A C 1
ATOM 3029 O O . ASP A 1 200 ? -17.269 26.442 -23.018 1.00 7.59 180 ASP A O 1
ATOM 3038 N N . SER A 1 201 ? -15.305 25.896 -22.071 1.00 6.57 181 SER A N 1
ATOM 3039 C CA . SER A 1 201 ? -15.879 25.422 -20.816 1.00 6.67 181 SER A CA 1
ATOM 3040 C C . SER A 1 201 ? -16.792 24.209 -21.041 1.00 6.67 181 SER A C 1
ATOM 3041 O O . SER A 1 201 ? -18.013 24.251 -20.832 1.00 6.31 181 SER A O 1
ATOM 3049 N N . SER A 1 202 ? -16.170 23.127 -21.485 1.00 7.29 182 SER A N 1
ATOM 3050 C CA . SER A 1 202 ? -16.850 21.869 -21.737 1.00 7.49 182 SER A CA 1
ATOM 3051 C C . SER A 1 202 ? -15.898 20.725 -21.419 1.00 5.59 182 SER A C 1
ATOM 3052 O O . SER A 1 202 ? -14.701 20.932 -21.194 1.00 7.20 182 SER A O 1
ATOM 3060 N N . VAL A 1 203 ? -16.444 19.520 -21.381 1.00 5.80 183 VAL A N 1
ATOM 3061 C CA . VAL A 1 203 ? -15.642 18.322 -21.220 1.00 6.47 183 VAL A CA 1
ATOM 3062 C C . VAL A 1 203 ? -15.855 17.375 -22.392 1.00 7.43 183 VAL A C 1
ATOM 3063 O O . VAL A 1 203 ? -16.834 17.479 -23.136 1.00 9.19 183 VAL A O 1
ATOM 3076 N N . CYS A 1 204 ? -14.909 16.465 -22.554 1.00 7.69 184 CYS A N 1
ATOM 3077 C CA . CYS A 1 204 ? -15.020 15.384 -23.504 1.00 7.17 184 CYS A CA 1
ATOM 3078 C C . CYS A 1 204 ? -14.753 14.099 -22.740 1.00 6.51 184 CYS A C 1
ATOM 3079 O O . CYS A 1 204 ? -13.722 13.980 -22.090 1.00 8.39 184 CYS A O 1
ATOM 3087 N N . ARG A 1 205 ? -15.693 13.162 -22.819 1.00 6.48 185 ARG A N 1
ATOM 3088 C CA . ARG A 1 205 ? -15.681 11.933 -22.034 1.00 6.08 185 ARG A CA 1
ATOM 3089 C C . ARG A 1 205 ? -15.434 10.720 -22.915 1.00 6.15 185 ARG A C 1
ATOM 3090 O O . ARG A 1 205 ? -15.879 10.674 -24.060 1.00 7.35 185 ARG A O 1
ATOM 3111 N N . ASP A 1 206 ? -14.781 9.704 -22.366 1.00 6.90 186 ASP A N 1
ATOM 3112 C CA . ASP A 1 206 ? -14.570 8.479 -23.127 1.00 6.75 186 ASP A CA 1
ATOM 3113 C C . ASP A 1 206 ? -15.843 7.635 -23.196 1.00 7.09 186 ASP A C 1
ATOM 3114 O O . ASP A 1 206 ? -16.850 7.946 -22.553 1.00 7.56 186 ASP A O 1
ATOM 3123 N N . LEU A 1 207 ? -15.808 6.593 -24.016 1.00 7.61 187 LEU A N 1
ATOM 3124 C CA . LEU A 1 207 ? -16.983 5.760 -24.243 1.00 8.21 187 LEU A CA 1
ATOM 3125 C C . LEU A 1 207 ? -17.505 5.135 -22.958 1.00 8.16 187 LEU A C 1
ATOM 3126 O O . LEU A 1 207 ? -18.712 5.038 -22.761 1.00 9.97 187 LEU A O 1
ATOM 3142 N N . ASP A 1 208 ? -16.607 4.699 -22.083 1.00 8.30 188 ASP A N 1
ATOM 3143 C CA . ASP A 1 208 ? -17.045 4.045 -20.859 1.00 8.41 188 ASP A CA 1
ATOM 3144 C C . ASP A 1 208 ? -17.806 5.009 -19.950 1.00 7.87 188 ASP A C 1
ATOM 3145 O O . ASP A 1 208 ? -18.814 4.636 -19.348 1.00 9.06 188 ASP A O 1
ATOM 3154 N N . VAL A 1 209 ? -17.316 6.237 -19.839 1.00 7.67 189 VAL A N 1
ATOM 3155 C CA . VAL A 1 209 ? -17.966 7.229 -18.995 1.00 6.74 189 VAL A CA 1
ATOM 3156 C C . VAL A 1 209 ? -19.371 7.513 -19.534 1.00 6.84 189 VAL A C 1
ATOM 3157 O O . VAL A 1 209 ? -20.346 7.557 -18.781 1.00 7.65 189 VAL A O 1
ATOM 3170 N N . VAL A 1 210 ? -19.484 7.687 -20.846 1.00 7.02 190 VAL A N 1
ATOM 3171 C CA . VAL A 1 210 ? -20.780 7.970 -21.456 1.00 7.88 190 VAL A CA 1
ATOM 3172 C C . VAL A 1 210 ? -21.742 6.793 -21.257 1.00 7.78 190 VAL A C 1
ATOM 3173 O O . VAL A 1 210 ? -22.915 6.986 -20.936 1.00 8.87 190 VAL A O 1
ATOM 3186 N N . ARG A 1 211 ? -21.242 5.575 -21.423 1.00 8.32 191 ARG A N 1
ATOM 3187 C CA . ARG A 1 211 ? -22.056 4.390 -21.188 1.00 8.96 191 ARG A CA 1
ATOM 3188 C C . ARG A 1 211 ? -22.573 4.347 -19.747 1.00 8.63 191 ARG A C 1
ATOM 3189 O O . ARG A 1 211 ? -23.731 4.012 -19.505 1.00 8.82 191 ARG A O 1
ATOM 3210 N N . ARG A 1 212 ? -21.722 4.700 -18.792 1.00 7.60 192 ARG A N 1
ATOM 3211 C CA . ARG A 1 212 ? -22.139 4.720 -17.394 1.00 7.79 192 ARG A CA 1
ATOM 3212 C C . ARG A 1 212 ? -23.255 5.724 -17.164 1.00 7.94 192 ARG A C 1
ATOM 3213 O O . ARG A 1 212 ? -24.208 5.442 -16.444 1.00 8.62 192 ARG A O 1
ATOM 3234 N N . ILE A 1 213 ? -23.144 6.892 -17.787 1.00 7.60 193 ILE A N 1
ATOM 3235 C CA . ILE A 1 213 ? -24.145 7.936 -17.601 1.00 7.51 193 ILE A CA 1
ATOM 3236 C C . ILE A 1 213 ? -25.476 7.515 -18.245 1.00 7.75 193 ILE A C 1
ATOM 3237 O O . ILE A 1 213 ? -26.553 7.706 -17.666 1.00 8.05 193 ILE A O 1
ATOM 3253 N N . ILE A 1 214 ? -25.402 6.919 -19.429 1.00 7.66 194 ILE A N 1
ATOM 3254 C CA . ILE A 1 214 ? -26.591 6.413 -20.106 1.00 8.67 194 ILE A CA 1
ATOM 3255 C C . ILE A 1 214 ? -27.309 5.400 -19.216 1.00 8.18 194 ILE A C 1
ATOM 3256 O O . ILE A 1 214 ? -28.524 5.474 -19.039 1.00 9.49 194 ILE A O 1
ATOM 3272 N N . CYS A 1 215 ? -26.555 4.459 -18.656 1.00 9.03 195 CYS A N 1
ATOM 3273 C CA A CYS A 1 215 ? -27.121 3.464 -17.769 0.72 11.07 195 CYS A CA 1
ATOM 3274 C CA B CYS A 1 215 ? -27.120 3.461 -17.745 0.28 11.48 195 CYS A CA 1
ATOM 3275 C C . CYS A 1 215 ? -27.777 4.115 -16.549 1.00 11.16 195 CYS A C 1
ATOM 3276 O O . CYS A 1 215 ? -28.859 3.707 -16.123 1.00 12.28 195 CYS A O 1
ATOM 3291 N N . SER A 1 216 ? -27.116 5.127 -15.993 1.00 10.13 196 SER A N 1
ATOM 3292 C CA A SER A 1 216 ? -27.634 5.745 -14.780 0.57 11.44 196 SER A CA 1
ATOM 3293 C CA B SER A 1 216 ? -27.585 5.843 -14.806 0.43 11.64 196 SER A CA 1
ATOM 3294 C C . SER A 1 216 ? -28.948 6.482 -15.026 1.00 12.31 196 SER A C 1
ATOM 3295 O O . SER A 1 216 ? -29.719 6.684 -14.086 1.00 15.13 196 SER A O 1
ATOM 3310 N N . ALA A 1 217 ? -29.215 6.846 -16.277 1.00 10.27 197 ALA A N 1
ATOM 3311 C CA . ALA A 1 217 ? -30.452 7.524 -16.646 1.00 10.79 197 ALA A CA 1
ATOM 3312 C C . ALA A 1 217 ? -31.591 6.533 -16.896 1.00 11.30 197 ALA A C 1
ATOM 3313 O O . ALA A 1 217 ? -32.712 6.933 -17.204 1.00 13.93 197 ALA A O 1
ATOM 3320 N N . GLY A 1 218 ? -31.296 5.241 -16.780 1.00 11.23 198 GLY A N 1
ATOM 3321 C CA . GLY A 1 218 ? -32.289 4.206 -17.011 1.00 12.03 198 GLY A CA 1
ATOM 3322 C C . GLY A 1 218 ? -32.540 3.900 -18.479 1.00 11.34 198 GLY A C 1
ATOM 3323 O O . GLY A 1 218 ? -33.585 3.347 -18.833 1.00 13.19 198 GLY A O 1
ATOM 3327 N N . LEU A 1 219 ? -31.576 4.243 -19.329 1.00 10.42 199 LEU A N 1
ATOM 3328 C CA . LEU A 1 219 ? -31.697 4.047 -20.766 1.00 10.58 199 LEU A CA 1
ATOM 3329 C C . LEU A 1 219 ? -30.987 2.783 -21.239 1.00 12.95 199 LEU A C 1
ATOM 3330 O O . LEU A 1 219 ? -30.003 2.340 -20.638 1.00 14.84 199 LEU A O 1
ATOM 3346 N N . SER A 1 220 ? -31.524 2.215 -22.316 1.00 13.40 200 SER A N 1
ATOM 3347 C CA . SER A 1 220 ? -30.996 1.023 -22.966 1.00 16.02 200 SER A CA 1
ATOM 3348 C C . SER A 1 220 ? -30.376 1.403 -24.314 1.00 12.77 200 SER A C 1
ATOM 3349 O O . SER A 1 220 ? -30.891 2.265 -25.019 1.00 12.93 200 SER A O 1
ATOM 3357 N N . LEU A 1 221 ? -29.279 0.748 -24.671 1.00 12.21 201 LEU A N 1
ATOM 3358 C CA . LEU A 1 221 ? -28.582 1.017 -25.921 1.00 12.95 201 LEU A CA 1
ATOM 3359 C C . LEU A 1 221 ? -29.194 0.249 -27.093 1.00 11.83 201 LEU A C 1
ATOM 3360 O O . LEU A 1 221 ? -29.295 -0.972 -27.054 1.00 14.67 201 LEU A O 1
ATOM 3376 N N . LEU A 1 222 ? -29.576 0.969 -28.143 1.00 10.83 202 LEU A N 1
ATOM 3377 C CA . LEU A 1 222 ? -30.171 0.364 -29.338 1.00 11.67 202 LEU A CA 1
ATOM 3378 C C . LEU A 1 222 ? -29.169 0.297 -30.490 1.00 12.60 202 LEU A C 1
ATOM 3379 O O . LEU A 1 222 ? -29.220 -0.604 -31.330 1.00 16.77 202 LEU A O 1
ATOM 3395 N N . ALA A 1 223 ? -28.271 1.267 -30.542 1.00 12.01 203 ALA A N 1
ATOM 3396 C CA . ALA A 1 223 ? -27.258 1.291 -31.583 1.00 12.60 203 ALA A CA 1
ATOM 3397 C C . ALA A 1 223 ? -26.134 2.207 -31.148 1.00 11.28 203 ALA A C 1
ATOM 3398 O O . ALA A 1 223 ? -26.358 3.158 -30.402 1.00 11.57 203 ALA A O 1
ATOM 3405 N N . GLU A 1 224 ? -24.930 1.911 -31.623 1.00 12.56 204 GLU A N 1
ATOM 3406 C CA . GLU A 1 224 ? -23.748 2.700 -31.317 1.00 13.68 204 GLU A CA 1
ATOM 3407 C C . GLU A 1 224 ? -22.840 2.682 -32.541 1.00 14.65 204 GLU A C 1
ATOM 3408 O O . GLU A 1 224 ? -22.450 1.611 -33.003 1.00 18.67 204 GLU A O 1
ATOM 3420 N N . GLU A 1 225 ? -22.513 3.860 -33.067 1.00 10.77 205 GLU A N 1
ATOM 3421 C CA . GLU A 1 225 ? -21.833 3.966 -34.353 1.00 10.14 205 GLU A CA 1
ATOM 3422 C C . GLU A 1 225 ? -20.829 5.108 -34.352 1.00 8.13 205 GLU A C 1
ATOM 3423 O O . GLU A 1 225 ? -21.184 6.254 -34.050 1.00 9.04 205 GLU A O 1
ATOM 3435 N N . ARG A 1 226 ? -19.580 4.793 -34.683 1.00 7.26 206 ARG A N 1
ATOM 3436 C CA . ARG A 1 226 ? -18.562 5.822 -34.850 1.00 6.90 206 ARG A CA 1
ATOM 3437 C C . ARG A 1 226 ? -18.662 6.450 -36.232 1.00 8.39 206 ARG A C 1
ATOM 3438 O O . ARG A 1 226 ? -18.674 5.746 -37.233 1.00 10.51 206 ARG A O 1
ATOM 3459 N N . GLN A 1 227 ? -18.718 7.777 -36.257 1.00 8.16 207 GLN A N 1
ATOM 3460 C CA . GLN A 1 227 ? -18.811 8.565 -37.477 1.00 9.48 207 GLN A CA 1
ATOM 3461 C C . GLN A 1 227 ? -17.547 8.428 -38.293 1.00 8.50 207 GLN A C 1
ATOM 3462 O O . GLN A 1 227 ? -16.438 8.655 -37.807 1.00 8.46 207 GLN A O 1
ATOM 3476 N N . GLU A 1 228 ? -17.741 8.073 -39.55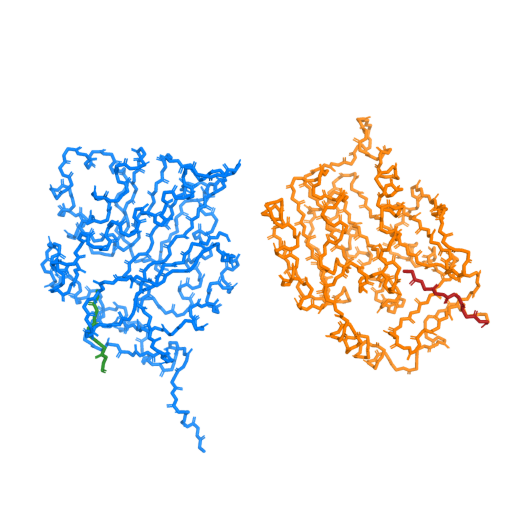2 1.00 12.31 208 GLU A N 1
ATOM 3477 C CA . GLU A 1 228 ? -16.646 7.922 -40.480 1.00 12.67 208 GLU A CA 1
ATOM 3478 C C . GLU A 1 228 ? -16.314 9.224 -41.191 1.00 11.66 208 GLU A C 1
ATOM 3479 O O . GLU A 1 228 ? -17.062 10.208 -41.144 1.00 11.80 208 GLU A O 1
ATOM 3491 N N . ASN A 1 229 ? -15.183 9.201 -41.872 1.00 11.50 209 ASN A N 1
ATOM 3492 C CA . ASN A 1 229 ? -14.832 10.231 -42.837 1.00 11.07 209 ASN A CA 1
ATOM 3493 C C . ASN A 1 229 ? -14.671 11.621 -42.266 1.00 10.82 209 ASN A C 1
ATOM 3494 O O . ASN A 1 229 ? -14.787 12.602 -42.991 1.00 12.20 209 ASN A O 1
ATOM 3505 N N . LEU A 1 230 ? -14.362 11.703 -40.979 1.00 9.96 210 LEU A N 1
ATOM 3506 C CA . LEU A 1 230 ? -14.131 12.992 -40.363 1.00 10.85 210 LEU A CA 1
ATOM 3507 C C . LEU A 1 230 ? -12.665 13.391 -40.412 1.00 9.24 210 LEU A C 1
ATOM 3508 O O . LEU A 1 230 ? -11.791 12.539 -40.547 1.00 11.17 210 LEU A O 1
ATOM 3524 N N . PRO A 1 231 ? -12.400 14.702 -40.298 1.00 8.41 211 PRO A N 1
ATOM 3525 C CA . PRO A 1 231 ? -11.048 15.242 -40.152 1.00 9.19 211 PRO A CA 1
ATOM 3526 C C . PRO A 1 231 ? -10.180 14.406 -39.222 1.00 8.84 211 PRO A C 1
ATOM 3527 O O . PRO A 1 231 ? -10.593 13.987 -38.143 1.00 9.58 211 PRO A O 1
ATOM 3538 N N . ASP A 1 232 ? -8.963 14.147 -39.665 1.00 8.45 212 ASP A N 1
ATOM 3539 C CA . ASP A 1 232 ? -8.058 13.275 -38.933 1.00 8.95 212 ASP A CA 1
ATOM 3540 C C . ASP A 1 232 ? -7.677 13.803 -37.558 1.00 8.88 212 ASP A C 1
ATOM 3541 O O . ASP A 1 232 ? -7.371 13.020 -36.666 1.00 9.56 212 ASP A O 1
ATOM 3550 N N . GLU A 1 233 ? -7.689 15.122 -37.395 1.00 7.53 213 GLU A N 1
ATOM 3551 C CA . GLU A 1 233 ? -7.154 15.750 -36.194 1.00 7.86 213 GLU A CA 1
ATOM 3552 C C . GLU A 1 233 ? -8.163 15.887 -35.048 1.00 7.50 213 GLU A C 1
ATOM 3553 O O . GLU A 1 233 ? -7.778 16.265 -33.943 1.00 8.69 213 GLU A O 1
ATOM 3565 N N . ILE A 1 234 ? -9.441 15.597 -35.299 1.00 7.41 214 ILE A N 1
ATOM 3566 C CA . ILE A 1 234 ? -10.476 15.843 -34.283 1.00 7.36 214 ILE A CA 1
ATOM 3567 C C . ILE A 1 234 ? -10.807 14.620 -33.430 1.00 8.05 214 ILE A C 1
ATOM 3568 O O . ILE A 1 234 ? -10.457 13.492 -33.772 1.00 7.99 214 ILE A O 1
ATOM 3584 N N . TYR A 1 235 ? -11.465 14.854 -32.298 1.00 7.48 215 TYR A N 1
ATOM 3585 C CA . TYR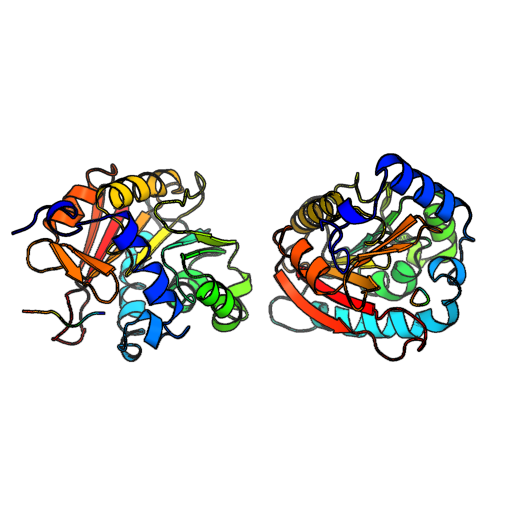 A 1 235 ? -11.974 13.754 -31.485 1.00 7.65 215 TYR A CA 1
ATOM 3586 C C . TYR A 1 235 ? -12.888 12.875 -32.321 1.00 7.10 215 TYR A C 1
ATOM 3587 O O . TYR A 1 235 ? -13.621 13.358 -33.200 1.00 7.31 215 TYR A O 1
ATOM 3605 N N . HIS A 1 236 ? -12.875 11.583 -32.029 1.00 7.57 216 HIS A N 1
ATOM 3606 C CA . HIS A 1 236 ? -13.845 10.684 -32.620 1.00 7.71 216 HIS A CA 1
ATOM 3607 C C . HIS A 1 236 ? -15.252 11.111 -32.217 1.00 6.15 216 HIS A C 1
ATOM 3608 O O . HIS A 1 236 ? -15.458 11.699 -31.143 1.00 7.24 216 HIS A O 1
ATOM 3622 N N . VAL A 1 237 ? -16.214 10.810 -33.083 1.00 6.06 217 VAL A N 1
ATOM 3623 C CA . VAL A 1 237 ? -17.601 11.178 -32.876 1.00 6.46 217 VAL A CA 1
ATOM 3624 C C . VAL A 1 237 ? -18.427 9.910 -32.941 1.00 6.23 217 VAL A C 1
ATOM 3625 O O . VAL A 1 237 ? -18.271 9.128 -33.868 1.00 7.25 217 VAL A O 1
ATOM 3638 N N . TYR A 1 238 ? -19.291 9.713 -31.945 1.00 6.04 218 TYR A N 1
ATOM 3639 C CA . TYR A 1 238 ? -20.156 8.543 -31.874 1.00 6.05 218 TYR A CA 1
ATOM 3640 C C . TYR A 1 238 ? -21.613 8.952 -31.781 1.00 5.32 218 TYR A C 1
ATOM 3641 O O . TYR A 1 238 ? -21.940 9.987 -31.182 1.00 6.11 218 TYR A O 1
ATOM 3659 N N . SER A 1 239 ? -22.466 8.109 -32.351 1.00 5.93 219 SER A N 1
ATOM 3660 C CA . SER A 1 239 ? -23.910 8.219 -32.225 1.00 6.56 219 SER A CA 1
ATOM 3661 C C . SER A 1 239 ? -24.417 7.050 -31.398 1.00 6.98 219 SER A C 1
ATOM 3662 O O . SER A 1 239 ? -24.052 5.905 -31.653 1.00 8.42 219 SER A O 1
ATOM 3670 N N . PHE A 1 240 ? -25.261 7.353 -30.418 1.00 6.89 220 PHE A N 1
ATOM 3671 C CA . PHE A 1 240 ? -25.922 6.352 -29.590 1.00 6.92 220 PHE A CA 1
ATOM 3672 C C . PHE A 1 240 ? -27.426 6.526 -29.738 1.00 7.83 220 PHE A C 1
ATOM 3673 O O . PHE A 1 240 ? -27.929 7.619 -29.513 1.00 9.81 220 PHE A O 1
ATOM 3690 N N . ALA A 1 241 ? -28.138 5.459 -30.091 1.00 7.66 221 ALA A N 1
ATOM 3691 C CA . ALA A 1 241 ? -29.596 5.467 -30.066 1.00 7.83 221 ALA A CA 1
ATOM 3692 C C . ALA A 1 241 ? -30.044 4.755 -28.796 1.00 8.11 221 ALA A C 1
ATOM 3693 O O . ALA A 1 241 ? -29.560 3.664 -28.493 1.00 8.67 221 ALA A O 1
ATOM 3700 N N . LEU A 1 242 ? -30.977 5.373 -28.074 1.00 7.31 222 LEU A N 1
ATOM 3701 C CA . LEU A 1 242 ? -31.325 4.971 -26.713 1.00 7.56 222 LEU A CA 1
ATOM 3702 C C . LEU A 1 242 ? -32.829 5.002 -26.491 1.00 7.69 222 LEU A C 1
ATOM 3703 O O . LEU A 1 242 ? -33.533 5.811 -27.086 1.00 9.29 222 LEU A O 1
ATOM 3719 N N . ARG A 1 243 ? -33.329 4.161 -25.595 1.00 9.24 223 ARG A N 1
ATOM 3720 C CA . ARG A 1 243 ? -34.667 4.396 -25.056 1.00 11.89 223 ARG A CA 1
ATOM 3721 C C . ARG A 1 243 ? -34.845 3.732 -23.713 1.00 13.45 223 ARG A C 1
ATOM 3722 O O . ARG A 1 243 ? -33.937 3.040 -23.240 1.00 14.03 223 ARG A O 1
ATOM 3744 N N . GLY B 1 18 ? -36.876 -34.814 10.283 1.00 33.94 -2 GLY B N 1
ATOM 3745 C CA . GLY B 1 18 ? -38.184 -34.236 9.847 1.00 31.72 -2 GLY B CA 1
ATOM 3746 C C . GLY B 1 18 ? -38.233 -32.743 10.114 1.00 27.77 -2 GLY B C 1
ATOM 3747 O O . GLY B 1 18 ? -38.920 -32.289 11.026 1.00 26.37 -2 GLY B O 1
ATOM 3751 N N . SER B 1 19 ? -37.507 -31.979 9.305 1.00 24.87 -1 SER B N 1
ATOM 3752 C CA . SER B 1 19 ? -37.338 -30.552 9.544 1.00 20.98 -1 SER B CA 1
ATOM 3753 C C . SER B 1 19 ? -38.608 -29.750 9.260 1.00 19.92 -1 SER B C 1
ATOM 3754 O O . SER B 1 19 ? -39.378 -30.061 8.344 1.00 23.28 -1 SER B O 1
ATOM 3762 N N . HIS B 1 20 ? -38.810 -28.714 10.058 1.00 18.17 0 HIS B N 1
ATOM 3763 C CA . HIS B 1 20 ? -39.944 -27.814 9.916 1.00 17.36 0 HIS B CA 1
ATOM 3764 C C . HIS B 1 20 ? -39.515 -26.519 9.265 1.00 15.84 0 HIS B C 1
ATOM 3765 O O . HIS B 1 20 ? -40.349 -25.775 8.772 1.00 15.65 0 HIS B O 1
ATOM 3779 N N . MET B 1 21 ? -38.219 -26.228 9.298 1.00 14.21 1 MET B N 1
ATOM 3780 C CA . MET B 1 21 ? -37.775 -24.877 9.004 1.00 11.50 1 MET B CA 1
ATOM 3781 C C . MET B 1 21 ? -36.328 -24.810 8.557 1.00 9.08 1 MET B C 1
ATOM 3782 O O . MET B 1 21 ? -35.517 -25.703 8.840 1.00 8.89 1 MET B O 1
ATOM 3796 N N . THR B 1 22 ? -36.007 -23.731 7.857 1.00 8.36 2 THR B N 1
ATOM 3797 C CA . THR B 1 22 ? -34.684 -23.591 7.286 1.00 8.51 2 THR B CA 1
ATOM 3798 C C . THR B 1 22 ? -33.591 -23.476 8.346 1.00 7.38 2 THR B C 1
ATOM 3799 O O . THR B 1 22 ? -32.451 -23.829 8.077 1.00 7.96 2 THR B O 1
ATOM 3810 N N . SER B 1 23 ? -33.923 -23.003 9.548 1.00 8.09 3 SER B N 1
ATOM 3811 C CA . SER B 1 23 ? -32.902 -22.885 10.580 1.00 9.03 3 SER B CA 1
ATOM 3812 C C . SER B 1 23 ? -32.433 -24.253 11.071 1.00 9.54 3 SER B C 1
ATOM 3813 O O . SER B 1 23 ? -31.418 -24.351 11.741 1.00 11.37 3 SER B O 1
ATOM 3821 N N . GLU B 1 24 ? -33.166 -25.307 10.730 1.00 8.67 4 GLU B N 1
ATOM 3822 C CA . GLU B 1 24 ? -32.736 -26.663 11.054 1.00 9.46 4 GLU B CA 1
ATOM 3823 C C . GLU B 1 24 ? -31.671 -27.201 10.104 1.00 10.58 4 GLU B C 1
ATOM 3824 O O . GLU B 1 24 ? -31.034 -28.208 10.413 1.00 13.76 4 GLU B O 1
ATOM 3836 N N . VAL B 1 25 ? -31.457 -26.531 8.973 1.00 8.99 5 VAL B N 1
ATOM 3837 C CA . VAL B 1 25 ? -30.489 -27.011 7.984 1.00 10.31 5 VAL B CA 1
ATOM 3838 C C . VAL B 1 25 ? -29.472 -25.970 7.513 1.00 9.96 5 VAL B C 1
ATOM 3839 O O . VAL B 1 25 ? -28.426 -26.345 6.992 1.00 12.11 5 VAL B O 1
ATOM 3852 N N . ILE B 1 26 ? -29.769 -24.683 7.688 1.00 9.27 6 ILE B N 1
ATOM 3853 C CA . ILE B 1 26 ? -28.830 -23.620 7.325 1.00 9.34 6 ILE B CA 1
ATOM 3854 C C . ILE B 1 26 ? -28.002 -23.223 8.545 1.00 9.15 6 ILE B C 1
ATOM 3855 O O . ILE B 1 26 ? -28.511 -22.604 9.475 1.00 10.07 6 ILE B O 1
ATOM 3871 N N . GLU B 1 27 ? -26.719 -23.557 8.531 1.00 10.09 7 GLU B N 1
ATOM 3872 C CA . GLU B 1 27 ? -25.857 -23.272 9.676 1.00 10.65 7 GLU B CA 1
ATOM 3873 C C . GLU B 1 27 ? -25.431 -21.810 9.775 1.00 10.87 7 GLU B C 1
ATOM 3874 O O . GLU B 1 27 ? -25.203 -21.306 10.872 1.00 11.59 7 GLU B O 1
ATOM 3886 N N . ASP B 1 28 ? -25.329 -21.140 8.629 1.00 10.41 8 ASP B N 1
ATOM 3887 C CA . ASP B 1 28 ? -24.775 -19.793 8.542 1.00 10.61 8 ASP B CA 1
ATOM 3888 C C . ASP B 1 28 ? -25.475 -19.085 7.386 1.00 10.35 8 ASP B C 1
ATOM 3889 O O . ASP B 1 28 ? -25.186 -19.348 6.218 1.00 9.54 8 ASP B O 1
ATOM 3898 N N . GLU B 1 29 ? -26.410 -18.197 7.709 1.00 8.80 9 GLU B N 1
ATOM 3899 C CA . GLU B 1 29 ? -27.222 -17.555 6.680 1.00 8.36 9 GLU B CA 1
ATOM 3900 C C . GLU B 1 29 ? -26.364 -16.774 5.689 1.00 8.19 9 GLU B C 1
ATOM 3901 O O . GLU B 1 29 ? -26.605 -16.830 4.486 1.00 8.69 9 GLU B O 1
ATOM 3913 N N . LYS B 1 30 ? -25.368 -16.049 6.185 1.00 8.91 10 LYS B N 1
ATOM 3914 C CA . LYS B 1 30 ? -24.526 -15.264 5.293 1.00 10.87 10 LYS B CA 1
ATOM 3915 C C . LYS B 1 30 ? -23.870 -16.137 4.229 1.00 10.74 10 LYS B C 1
ATOM 3916 O O . LYS B 1 30 ? -23.825 -15.765 3.059 1.00 10.39 10 LYS B O 1
ATOM 3935 N N . GLN B 1 31 ? -23.365 -17.295 4.639 1.00 10.91 11 GLN B N 1
ATOM 3936 C CA . GLN B 1 31 ? -22.713 -18.220 3.717 1.00 10.99 11 GLN B CA 1
ATOM 3937 C C . GLN B 1 31 ? -23.716 -18.886 2.779 1.00 11.29 11 GLN B C 1
ATOM 3938 O O . GLN B 1 31 ? -23.408 -19.164 1.621 1.00 11.68 11 GLN B O 1
ATOM 3952 N N . PHE B 1 32 ? -24.914 -19.142 3.282 1.00 9.73 12 PHE B N 1
ATOM 3953 C CA . PHE B 1 32 ? -25.977 -19.705 2.458 1.00 8.89 12 PHE B CA 1
ATOM 3954 C C . PHE B 1 32 ? -26.234 -18.804 1.256 1.00 8.85 12 PHE B C 1
ATOM 3955 O O . PHE B 1 32 ? -26.349 -19.274 0.125 1.00 10.47 12 PHE B O 1
ATOM 3972 N N . TYR B 1 33 ? -26.308 -17.502 1.490 1.00 8.85 13 TYR B N 1
ATOM 3973 C CA . TYR B 1 33 ? -26.521 -16.555 0.399 1.00 8.05 13 TYR B CA 1
ATOM 3974 C C . TYR B 1 33 ? -25.277 -16.355 -0.462 1.00 8.35 13 TYR B C 1
ATOM 3975 O O . TYR B 1 33 ? -25.371 -16.304 -1.686 1.00 8.95 13 TYR B O 1
ATOM 3993 N N . SER B 1 34 ? -24.106 -16.249 0.151 1.00 9.58 14 SER B N 1
ATOM 3994 C CA . SER B 1 34 ? -22.924 -15.956 -0.653 1.00 10.10 14 SER B CA 1
ATOM 3995 C C . SER B 1 34 ? -22.562 -17.132 -1.562 1.00 10.85 14 SER B C 1
ATOM 3996 O O . SER B 1 34 ? -22.156 -16.935 -2.706 1.00 11.74 14 SER B O 1
ATOM 4004 N N . LYS B 1 35 ? -22.742 -18.349 -1.069 1.00 9.99 15 LYS B N 1
ATOM 4005 C CA A LYS B 1 35 ? -22.439 -19.538 -1.846 0.49 10.64 15 LYS B CA 1
ATOM 4006 C CA B LYS B 1 35 ? -22.437 -19.536 -1.858 0.51 10.55 15 LYS B CA 1
ATOM 4007 C C . LYS B 1 35 ? -23.380 -19.659 -3.048 1.00 9.40 15 LYS B C 1
ATOM 4008 O O . LYS B 1 35 ? -22.968 -20.051 -4.143 1.00 10.18 15 LYS B O 1
ATOM 4045 N N . ALA B 1 36 ? -24.648 -19.311 -2.853 1.00 8.77 16 ALA B N 1
ATOM 4046 C CA . ALA B 1 36 ? -25.615 -19.369 -3.946 1.00 8.54 16 ALA B CA 1
ATOM 4047 C C . ALA B 1 36 ? -25.270 -18.351 -5.032 1.00 9.85 16 ALA B C 1
ATOM 4048 O O . ALA B 1 36 ? -25.383 -18.636 -6.225 1.00 10.06 16 ALA B O 1
ATOM 4055 N N . LYS B 1 37 ? -24.861 -17.157 -4.621 1.00 9.39 17 LYS B N 1
ATOM 4056 C CA . LYS B 1 37 ? -24.504 -16.116 -5.574 1.00 8.94 17 LYS B CA 1
ATOM 4057 C C . LYS B 1 37 ? -23.311 -16.588 -6.411 1.00 9.68 17 LYS B C 1
ATOM 4058 O O . LYS B 1 37 ? -23.290 -16.453 -7.627 1.00 10.19 17 LYS B O 1
ATOM 4077 N N . THR B 1 38 ? -22.315 -17.161 -5.748 1.00 10.68 18 THR B N 1
ATOM 4078 C CA . THR B 1 38 ? -21.148 -17.682 -6.438 1.00 11.86 18 THR B CA 1
ATOM 4079 C C . THR B 1 38 ? -21.523 -18.790 -7.416 1.00 10.97 18 THR B C 1
ATOM 4080 O O . THR B 1 38 ? -21.039 -18.826 -8.554 1.00 12.95 18 THR B O 1
ATOM 4091 N N . TYR B 1 39 ? -22.401 -19.689 -6.986 1.00 10.39 19 TYR B N 1
ATOM 4092 C CA . TYR B 1 39 ? -22.846 -20.777 -7.852 1.00 10.55 19 TYR B CA 1
ATOM 4093 C C . TYR B 1 39 ? -23.445 -20.245 -9.152 1.00 9.28 19 TYR B C 1
ATOM 4094 O O . TYR B 1 39 ? -23.064 -20.661 -10.244 1.00 10.17 19 TYR B O 1
ATOM 4112 N N . TRP B 1 40 ? -24.389 -19.322 -9.049 1.00 10.06 20 TRP B N 1
ATOM 4113 C CA . TRP B 1 40 ? -25.097 -18.878 -10.240 1.00 9.35 20 TRP B CA 1
ATOM 4114 C C . TRP B 1 40 ? -24.204 -18.045 -11.154 1.00 10.77 20 TRP B C 1
ATOM 4115 O O . TRP B 1 40 ? -24.394 -18.045 -12.369 1.00 11.42 20 TRP B O 1
ATOM 4136 N N . LYS B 1 41 ? -23.218 -17.365 -10.582 1.00 11.09 21 LYS B N 1
ATOM 4137 C CA . LYS B 1 41 ? -22.288 -16.593 -11.392 1.00 13.40 21 LYS B CA 1
ATOM 4138 C C . LYS B 1 41 ? -21.483 -17.469 -12.360 1.00 14.43 21 LYS B C 1
ATOM 4139 O O . LYS B 1 41 ? -21.010 -16.970 -13.379 1.00 18.48 21 LYS B O 1
ATOM 4158 N N . GLN B 1 42 ? -21.339 -18.761 -12.062 1.00 12.99 22 GLN B N 1
ATOM 4159 C CA . GLN B 1 42 ? -20.571 -19.667 -12.928 1.00 13.86 22 GLN B CA 1
ATOM 4160 C C . GLN B 1 42 ? -21.449 -20.640 -13.730 1.00 13.34 22 GLN B C 1
ATOM 4161 O O . GLN B 1 42 ? -20.947 -21.604 -14.312 1.00 15.68 22 GLN B O 1
ATOM 4175 N N . ILE B 1 43 ? -22.751 -20.369 -13.780 1.00 11.32 23 ILE B N 1
ATOM 4176 C CA . ILE B 1 43 ? -23.670 -21.135 -14.617 1.00 10.39 23 ILE B CA 1
ATOM 4177 C C . ILE B 1 43 ? -23.850 -20.425 -15.956 1.00 10.36 23 ILE B C 1
ATOM 4178 O O . ILE B 1 43 ? -23.993 -19.202 -15.997 1.00 10.51 23 ILE B O 1
ATOM 4194 N N . PRO B 1 44 ? -23.823 -21.184 -17.063 1.00 11.09 24 PRO B N 1
ATOM 4195 C CA . PRO B 1 44 ? -23.958 -20.509 -18.358 1.00 11.06 24 PRO B CA 1
ATOM 4196 C C . PRO B 1 44 ? -25.322 -19.839 -18.541 1.00 9.49 24 PRO B C 1
ATOM 4197 O O . PRO B 1 44 ? -26.330 -20.354 -18.044 1.00 8.87 24 PRO B O 1
ATOM 4208 N N . PRO B 1 45 ? -25.355 -18.698 -19.249 1.00 9.83 25 PRO B N 1
ATOM 4209 C CA . PRO B 1 45 ? -26.593 -17.927 -19.412 1.00 8.57 25 PRO B CA 1
ATOM 4210 C C . PRO B 1 45 ? -27.470 -18.517 -20.521 1.00 7.38 25 PRO B C 1
ATOM 4211 O O . PRO B 1 45 ? -27.674 -17.903 -21.574 1.00 8.23 25 PRO B O 1
ATOM 4222 N N . THR B 1 46 ? -27.958 -19.727 -20.272 1.00 7.05 26 THR B N 1
ATOM 4223 C CA . THR B 1 46 ? -28.697 -20.506 -21.248 1.00 6.71 26 THR B CA 1
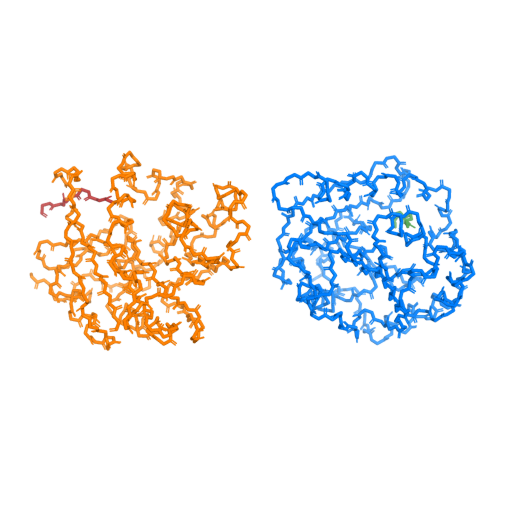ATOM 4224 C C . THR B 1 46 ? -29.911 -21.148 -20.600 1.00 6.58 26 THR B C 1
ATOM 4225 O O . THR B 1 46 ? -29.976 -21.302 -19.376 1.00 7.22 26 THR B O 1
ATOM 4236 N N . VAL B 1 47 ? -30.866 -21.553 -21.423 1.00 6.48 27 VAL B N 1
ATOM 4237 C CA . VAL B 1 47 ? -32.029 -22.262 -20.920 1.00 6.34 27 VAL B CA 1
ATOM 4238 C C . VAL B 1 47 ? -31.616 -23.510 -20.131 1.00 6.65 27 VAL B C 1
ATOM 4239 O O . VAL B 1 47 ? -32.167 -23.801 -19.069 1.00 6.92 27 VAL B O 1
ATOM 4252 N N . ASP B 1 48 ? -30.634 -24.244 -20.643 1.00 7.30 28 ASP B N 1
ATOM 4253 C CA . ASP B 1 48 ? -30.184 -25.442 -19.959 1.00 6.52 28 ASP B CA 1
ATOM 4254 C C . ASP B 1 48 ? -29.578 -25.106 -18.599 1.00 7.83 28 ASP B C 1
ATOM 4255 O O . ASP B 1 48 ? -29.725 -25.877 -17.646 1.00 8.37 28 ASP B O 1
ATOM 4264 N N . GLY B 1 49 ? -28.899 -23.964 -18.515 1.00 7.39 29 GLY B N 1
ATOM 4265 C CA . GLY B 1 49 ? -28.365 -23.484 -17.251 1.00 7.57 29 GLY B CA 1
ATOM 4266 C C . GLY B 1 49 ? -29.462 -23.133 -16.258 1.00 7.84 29 GLY B C 1
ATOM 4267 O O . GLY B 1 49 ? -29.373 -23.479 -15.074 1.00 8.90 29 GLY B O 1
ATOM 4271 N N . MET B 1 50 ? -30.508 -22.455 -16.730 1.00 7.20 30 MET B N 1
ATOM 4272 C CA . MET B 1 50 ? -31.652 -22.129 -15.884 1.00 7.15 30 MET B CA 1
ATOM 4273 C C . MET B 1 50 ? -32.295 -23.398 -15.347 1.00 8.18 30 MET B C 1
ATOM 4274 O O . MET B 1 50 ? -32.794 -23.411 -14.223 1.00 10.07 30 MET B O 1
ATOM 4288 N N . LEU B 1 51 ? -32.284 -24.452 -16.157 1.00 6.93 31 LEU B N 1
ATOM 4289 C CA . LEU B 1 51 ? -32.995 -25.686 -15.839 1.00 7.07 31 LEU B CA 1
ATOM 4290 C C . LEU B 1 51 ? -32.100 -26.820 -15.338 1.00 6.99 31 LEU B C 1
ATOM 4291 O O . LEU B 1 51 ? -32.512 -27.975 -15.314 1.00 7.46 31 LEU B O 1
ATOM 4307 N N . GLY B 1 52 ? -30.884 -26.491 -14.914 1.00 7.63 32 GLY B N 1
ATOM 4308 C CA . GLY B 1 52 ? -30.040 -27.466 -14.248 1.00 9.15 32 GLY B CA 1
ATOM 4309 C C . GLY B 1 52 ? -29.737 -28.704 -15.074 1.00 7.35 32 GLY B C 1
ATOM 4310 O O . GLY B 1 52 ? -29.661 -29.808 -14.545 1.00 8.15 32 GLY B O 1
ATOM 4314 N N . GLY B 1 53 ? -29.568 -28.519 -16.374 1.00 7.58 33 GLY B N 1
ATOM 4315 C CA . GLY B 1 53 ? -29.257 -29.628 -17.257 1.00 7.36 33 GLY B CA 1
ATOM 4316 C C . GLY B 1 53 ? -30.496 -30.331 -17.792 1.00 7.98 33 GLY B C 1
ATOM 4317 O O . GLY B 1 53 ? -30.380 -31.370 -18.452 1.00 10.13 33 GLY B O 1
ATOM 4321 N N . TYR B 1 54 ? -31.673 -29.766 -17.523 1.00 7.52 34 TYR B N 1
ATOM 4322 C CA . TYR B 1 54 ? -32.935 -30.296 -18.041 1.00 7.48 34 TYR B CA 1
ATOM 4323 C C . TYR B 1 54 ? -33.561 -29.310 -19.030 1.00 6.71 34 TYR B C 1
ATOM 4324 O O . TYR B 1 54 ? -34.773 -29.160 -19.075 1.00 6.67 34 TYR B O 1
ATOM 4342 N N . GLY B 1 55 ? -32.741 -28.656 -19.847 1.00 7.63 35 GLY B N 1
ATOM 4343 C CA . GLY B 1 55 ? -33.236 -27.685 -20.812 1.00 7.42 35 GLY B CA 1
ATOM 4344 C C . GLY B 1 55 ? -34.360 -28.198 -21.700 1.00 7.53 35 GLY B C 1
ATOM 4345 O O . GLY B 1 55 ? -35.259 -27.442 -22.077 1.00 8.86 35 GLY B O 1
ATOM 4349 N N . HIS B 1 56 ? -34.322 -29.491 -22.014 1.00 8.87 36 HIS B N 1
ATOM 4350 C CA . HIS B 1 56 ? -35.317 -30.104 -22.893 1.00 9.21 36 HIS B CA 1
ATOM 4351 C C . HIS B 1 56 ? -36.729 -30.184 -22.317 1.00 9.30 36 HIS B C 1
ATOM 4352 O O . HIS B 1 56 ? -37.661 -30.510 -23.050 1.00 11.73 36 HIS B O 1
ATOM 4366 N N . ILE B 1 57 ? -36.903 -29.916 -21.023 1.00 8.38 37 ILE B N 1
ATOM 4367 C CA . ILE B 1 57 ? -38.253 -29.946 -20.461 1.00 9.28 37 ILE B CA 1
ATOM 4368 C C . ILE B 1 57 ? -38.902 -28.565 -20.400 1.00 7.54 37 ILE B C 1
ATOM 4369 O O . ILE B 1 57 ? -40.000 -28.428 -19.882 1.00 8.40 37 ILE B O 1
ATOM 4385 N N . SER B 1 58 ? -38.255 -27.549 -20.965 1.00 6.94 38 SER B N 1
ATOM 4386 C CA . SER B 1 58 ? -38.787 -26.194 -20.872 1.00 7.29 38 SER B CA 1
ATOM 4387 C C . SER B 1 58 ? -40.217 -26.065 -21.418 1.00 7.18 38 SER B C 1
ATOM 4388 O O . SER B 1 58 ? -41.066 -25.451 -20.785 1.00 8.70 38 SER B O 1
ATOM 4396 N N . SER B 1 59 ? -40.488 -26.634 -22.586 1.00 8.21 39 SER B N 1
ATOM 4397 C CA A SER B 1 59 ? -41.813 -26.519 -23.188 0.74 9.12 39 SER B CA 1
ATOM 4398 C CA B SER B 1 59 ? -41.811 -26.526 -23.198 0.26 8.82 39 SER B CA 1
ATOM 4399 C C . SER B 1 59 ? -42.901 -27.187 -22.350 1.00 9.01 39 SER B C 1
ATOM 4400 O O . SER B 1 59 ? -44.014 -26.671 -22.247 1.00 9.02 39 SER B O 1
ATOM 4415 N N . ILE B 1 60 ? -42.592 -28.339 -21.763 1.00 8.27 40 ILE B N 1
ATOM 4416 C CA . ILE B 1 60 ? -43.553 -29.021 -20.894 1.00 8.43 40 ILE B CA 1
ATOM 4417 C C . ILE B 1 60 ? -43.935 -28.090 -19.739 1.00 7.80 40 ILE B C 1
ATOM 4418 O O . ILE B 1 60 ? -45.106 -27.931 -19.405 1.00 9.06 40 ILE B O 1
ATOM 4434 N N . ASP B 1 61 ? -42.930 -27.471 -19.134 1.00 7.73 41 ASP B N 1
ATOM 4435 C CA . ASP B 1 61 ? -43.149 -26.528 -18.058 1.00 5.78 41 ASP B CA 1
ATOM 4436 C C . ASP B 1 61 ? -43.992 -25.333 -18.510 1.00 5.90 41 ASP B C 1
ATOM 4437 O O . ASP B 1 61 ? -44.994 -24.993 -17.891 1.00 6.53 41 ASP B O 1
ATOM 4446 N N . ILE B 1 62 ? -43.565 -24.682 -19.580 1.00 6.41 42 ILE B N 1
ATOM 4447 C CA . ILE B 1 62 ? -44.201 -23.456 -20.039 1.00 7.88 42 ILE B CA 1
ATOM 4448 C C . ILE B 1 62 ? -45.649 -23.687 -20.448 1.00 7.17 42 ILE B C 1
ATOM 4449 O O . ILE B 1 62 ? -46.532 -22.896 -20.110 1.00 7.67 42 ILE B O 1
ATOM 4465 N N . ASN B 1 63 ? -45.899 -24.765 -21.179 1.00 7.82 43 ASN B N 1
ATOM 4466 C CA . ASN B 1 63 ? -47.249 -25.020 -21.652 1.00 8.04 43 ASN B CA 1
ATOM 4467 C C . ASN B 1 63 ? -48.202 -25.275 -20.485 1.00 7.88 43 ASN B C 1
ATOM 4468 O O . ASN B 1 63 ? -49.354 -24.842 -20.515 1.00 8.57 43 ASN B O 1
ATOM 4479 N N . SER B 1 64 ? -47.720 -25.947 -19.445 1.00 8.54 44 SER B N 1
ATOM 4480 C CA . SER B 1 64 ? -48.543 -26.157 -18.253 1.00 8.01 44 SER B CA 1
ATOM 4481 C C . SER B 1 64 ? -48.794 -24.842 -17.512 1.00 7.04 44 SER B C 1
ATOM 4482 O O . SER B 1 64 ? -49.902 -24.573 -17.048 1.00 7.60 44 SER B O 1
ATOM 4490 N N . SER B 1 65 ? -47.764 -24.015 -17.403 1.00 6.63 45 SER B N 1
ATOM 4491 C CA . SER B 1 65 ? -47.913 -22.722 -16.755 1.00 5.52 45 SER B CA 1
ATOM 4492 C C . SER B 1 65 ? -48.949 -21.861 -17.464 1.00 6.24 45 SER B C 1
ATOM 4493 O O . SER B 1 65 ? -49.760 -21.196 -16.823 1.00 7.89 45 SER B O 1
ATOM 4501 N N . ARG B 1 66 ? -48.925 -21.870 -18.792 1.00 7.44 46 ARG B N 1
ATOM 4502 C CA A ARG B 1 66 ? -49.882 -21.075 -19.543 0.58 8.32 46 ARG B CA 1
ATOM 4503 C CA B ARG B 1 66 ? -49.886 -21.109 -19.587 0.42 7.88 46 ARG B CA 1
ATOM 4504 C C . ARG B 1 66 ? -51.309 -21.531 -19.246 1.00 7.52 46 ARG B C 1
ATOM 4505 O O . ARG B 1 66 ? -52.204 -20.700 -19.061 1.00 9.26 46 ARG B O 1
ATOM 4546 N N . LYS B 1 67 ? -51.517 -22.840 -19.176 1.00 7.86 47 LYS B N 1
ATOM 4547 C CA . LYS B 1 67 ? -52.845 -23.381 -18.907 1.00 9.01 47 LYS B CA 1
ATOM 4548 C C . LYS B 1 67 ? -53.287 -23.056 -17.480 1.00 10.41 47 LYS B C 1
ATOM 4549 O O . LYS B 1 67 ? -54.462 -22.812 -17.237 1.00 12.12 47 LYS B O 1
ATOM 4568 N N . PHE B 1 68 ? -52.342 -23.051 -16.549 1.00 9.72 48 PHE B N 1
ATOM 4569 C CA . PHE B 1 68 ? -52.628 -22.772 -15.144 1.00 9.95 48 PHE B CA 1
ATOM 4570 C C . PHE B 1 68 ? -53.122 -21.338 -14.974 1.00 9.88 48 PHE B C 1
ATOM 4571 O O . PHE B 1 68 ? -54.035 -21.047 -14.190 1.00 11.43 48 PHE B O 1
ATOM 4588 N N . LEU B 1 69 ? -52.521 -20.435 -15.733 1.00 10.26 49 LEU B N 1
ATOM 4589 C CA . LEU B 1 69 ? -52.845 -19.025 -15.624 1.00 12.99 49 LEU B CA 1
ATOM 4590 C C . LEU B 1 69 ? -54.202 -18.700 -16.277 1.00 13.82 49 LEU B C 1
ATOM 4591 O O . LEU B 1 69 ? -54.836 -17.711 -15.913 1.00 15.05 49 LEU B O 1
ATOM 4607 N N . GLN B 1 70 ? -54.654 -19.555 -17.202 1.00 14.84 50 GLN B N 1
ATOM 4608 C CA . GLN B 1 70 ? -55.884 -19.335 -17.986 1.00 16.08 50 GLN B CA 1
ATOM 4609 C C . GLN B 1 70 ? -57.105 -18.929 -17.169 1.00 14.91 50 GLN B C 1
ATOM 4610 O O . GLN B 1 70 ? -57.779 -17.949 -17.513 1.00 16.45 50 GLN B O 1
ATOM 4624 N N . ARG B 1 71 ? -57.418 -19.687 -16.119 1.00 14.35 51 ARG B N 1
ATOM 4625 C CA . ARG B 1 71 ? -58.662 -19.475 -15.386 1.00 14.01 51 ARG B CA 1
ATOM 4626 C C . ARG B 1 71 ? -58.714 -18.064 -14.821 1.00 12.41 51 ARG B C 1
ATOM 4627 O O . ARG B 1 71 ? -59.785 -17.476 -14.736 1.00 15.71 51 ARG B O 1
ATOM 4648 N N . PHE B 1 72 ? -57.555 -17.513 -14.460 1.00 9.72 52 PHE B N 1
ATOM 4649 C CA . PHE B 1 72 ? -57.498 -16.220 -13.784 1.00 8.32 52 PHE B CA 1
ATOM 4650 C C . PHE B 1 72 ? -57.700 -15.025 -14.706 1.00 8.39 52 PHE B C 1
ATOM 4651 O O . PHE B 1 72 ? -58.078 -13.954 -14.245 1.00 9.44 52 PHE B O 1
ATOM 4668 N N . LEU B 1 73 ? -57.450 -15.209 -15.997 1.00 8.29 53 LEU B N 1
ATOM 4669 C CA . LEU B 1 73 ? -57.493 -14.107 -16.963 1.00 9.82 53 LEU B CA 1
ATOM 4670 C C . LEU B 1 73 ? -58.848 -13.973 -17.665 1.00 10.35 53 LEU B C 1
ATOM 4671 O O . LEU B 1 73 ? -59.060 -13.039 -18.435 1.00 12.30 53 LEU B O 1
ATOM 4687 N N . ARG B 1 74 ? -59.765 -14.894 -17.397 1.00 10.26 54 ARG B N 1
ATOM 4688 C CA . ARG B 1 74 ? -61.085 -14.847 -18.019 1.00 9.50 54 ARG B CA 1
ATOM 4689 C C . ARG B 1 74 ? -61.916 -13.682 -17.489 1.00 9.35 54 ARG B C 1
ATOM 4690 O O . ARG B 1 74 ? -61.766 -13.271 -16.341 1.00 10.10 54 ARG B O 1
ATOM 4711 N N . GLU B 1 75 ? -62.801 -13.155 -18.332 1.00 8.58 55 GLU B N 1
ATOM 4712 C CA . GLU B 1 75 ? -63.736 -12.122 -17.905 1.00 8.58 55 GLU B CA 1
ATOM 4713 C C . GLU B 1 75 ? -64.592 -12.623 -16.748 1.00 8.30 55 GLU B C 1
ATOM 4714 O O . GLU B 1 75 ? -65.018 -13.774 -16.721 1.00 9.83 55 GLU B O 1
ATOM 4726 N N . GLY B 1 76 ? -64.840 -11.751 -15.784 1.00 8.80 56 GLY B N 1
ATOM 4727 C CA . GLY B 1 76 ? -65.654 -12.108 -14.642 1.00 9.34 56 GLY B CA 1
ATOM 4728 C C . GLY B 1 76 ? -65.350 -11.216 -13.461 1.00 10.42 56 GLY B C 1
ATOM 4729 O O . GLY B 1 76 ? -64.542 -10.290 -13.567 1.00 11.27 56 GLY B O 1
ATOM 4733 N N . PRO B 1 77 ? -65.984 -11.499 -12.316 1.00 11.00 57 PRO B N 1
ATOM 4734 C CA . PRO B 1 77 ? -65.905 -10.626 -11.141 1.00 10.60 57 PRO B CA 1
ATOM 4735 C C . PRO B 1 77 ? -64.488 -10.464 -10.603 1.00 10.96 57 PRO B C 1
ATOM 4736 O O . PRO B 1 77 ? -64.190 -9.446 -9.979 1.00 13.67 57 PRO B O 1
ATOM 4747 N N . ASN B 1 78 ? -63.630 -11.444 -10.860 1.00 8.61 58 ASN B N 1
ATOM 4748 C CA . ASN B 1 78 ? -62.293 -11.482 -10.265 1.00 9.43 58 ASN B CA 1
ATOM 4749 C C . ASN B 1 78 ? -61.169 -11.448 -11.287 1.00 9.52 58 ASN B C 1
ATOM 4750 O O . ASN B 1 78 ? -60.036 -11.748 -10.948 1.00 9.85 58 ASN B O 1
ATOM 4761 N N . LYS B 1 79 ? -61.476 -11.069 -12.525 1.00 9.32 59 LYS B N 1
ATOM 4762 C CA . LYS B 1 79 ? -60.492 -11.102 -13.607 1.00 8.57 59 LYS B CA 1
ATOM 4763 C C . LYS B 1 79 ? -59.177 -10.416 -13.241 1.00 7.55 59 LYS B C 1
ATOM 4764 O O . LYS B 1 79 ? -59.153 -9.246 -12.850 1.00 8.53 59 LYS B O 1
ATOM 4783 N N . THR B 1 80 ? -58.087 -11.161 -13.393 1.00 7.80 60 THR B N 1
ATOM 4784 C CA . THR B 1 80 ? -56.743 -10.630 -13.254 1.00 7.88 60 THR B CA 1
ATOM 4785 C C . THR B 1 80 ? -56.391 -9.861 -14.525 1.00 8.33 60 THR B C 1
ATOM 4786 O O . THR B 1 80 ? -56.672 -10.325 -15.631 1.00 9.35 60 THR B O 1
ATOM 4797 N N . GLY B 1 81 ? -55.802 -8.681 -14.365 1.00 9.09 61 GLY B N 1
ATOM 4798 C CA . GLY B 1 81 ? -55.437 -7.837 -15.489 1.00 10.69 61 GLY B CA 1
ATOM 4799 C C . GLY B 1 81 ? -54.250 -8.364 -16.268 1.00 10.28 61 GLY B C 1
ATOM 4800 O O . GLY B 1 81 ? -53.588 -9.323 -15.857 1.00 9.02 61 GLY B O 1
ATOM 4804 N N . THR B 1 82 ? -53.975 -7.714 -17.396 1.00 10.49 62 THR B N 1
ATOM 4805 C CA . THR B 1 82 ? -52.888 -8.113 -18.280 1.00 10.85 62 THR B CA 1
ATOM 4806 C C . THR B 1 82 ? -51.991 -6.926 -18.639 1.00 11.17 62 THR B C 1
ATOM 4807 O O . THR B 1 82 ? -51.358 -6.912 -19.696 1.00 12.03 62 THR B O 1
ATOM 4818 N N . SER B 1 83 ? -51.913 -5.943 -17.746 1.00 11.08 63 SER B N 1
ATOM 4819 C CA . SER B 1 83 ? -51.074 -4.770 -17.983 1.00 11.01 63 SER B CA 1
ATOM 4820 C C . SER B 1 83 ? -49.599 -5.006 -17.635 1.00 10.57 63 SER B C 1
ATOM 4821 O O . SER B 1 83 ? -48.718 -4.540 -18.353 1.00 12.72 63 SER B O 1
ATOM 4829 N N . CYS B 1 84 ? -49.318 -5.718 -16.544 1.00 9.81 64 CYS B N 1
ATOM 4830 C CA . CYS B 1 84 ? -47.937 -5.838 -16.077 1.00 9.10 64 CYS B CA 1
ATOM 4831 C C . CYS B 1 84 ? -47.695 -7.073 -15.230 1.00 8.42 64 CYS B C 1
ATOM 4832 O O . CYS B 1 84 ? -48.510 -7.418 -14.368 1.00 9.68 64 CYS B O 1
ATOM 4840 N N . ALA B 1 85 ? -46.568 -7.738 -15.482 1.00 8.08 65 ALA B N 1
ATOM 4841 C CA . ALA B 1 85 ? -46.155 -8.871 -14.670 1.00 7.54 65 ALA B CA 1
ATOM 4842 C C . ALA B 1 85 ? -44.736 -8.672 -14.174 1.00 7.13 65 ALA B C 1
ATOM 4843 O O . ALA B 1 85 ? -43.952 -7.955 -14.792 1.00 9.60 65 ALA B O 1
ATOM 4850 N N . LEU B 1 86 ? -44.428 -9.313 -13.051 1.00 6.79 66 LEU B N 1
ATOM 4851 C CA . LEU B 1 86 ? -43.081 -9.353 -12.486 1.00 6.75 66 LEU B CA 1
ATOM 4852 C C . LEU B 1 86 ? -42.591 -10.794 -12.483 1.00 6.33 66 LEU B C 1
ATOM 4853 O O . LEU B 1 86 ? -43.254 -11.675 -11.942 1.00 7.64 66 LEU B O 1
ATOM 4869 N N . ASP B 1 87 ? -41.424 -11.018 -13.084 1.00 6.91 67 ASP B N 1
ATOM 4870 C CA . ASP B 1 87 ? -40.788 -12.333 -13.133 1.00 5.74 67 ASP B CA 1
ATOM 4871 C C . ASP B 1 87 ? -39.647 -12.343 -12.116 1.00 5.09 67 ASP B C 1
ATOM 4872 O O . ASP B 1 87 ? -38.661 -11.626 -12.278 1.00 6.94 67 ASP B O 1
ATOM 4881 N N . CYS B 1 88 ? -39.808 -13.139 -11.058 1.00 5.64 68 CYS B N 1
ATOM 4882 C CA . CYS B 1 88 ? -38.863 -13.162 -9.933 1.00 5.86 68 CYS B CA 1
ATOM 4883 C C . CYS B 1 88 ? -37.891 -14.333 -10.022 1.00 5.58 68 CYS B C 1
ATOM 4884 O O . CYS B 1 88 ? -38.302 -15.468 -10.241 1.00 6.74 68 CYS B O 1
ATOM 4892 N N . GLY B 1 89 ? -36.602 -14.057 -9.837 1.00 6.14 69 GLY B N 1
ATOM 4893 C CA . GLY B 1 89 ? -35.574 -15.039 -10.138 1.00 7.08 69 GLY B CA 1
ATOM 4894 C C . GLY B 1 89 ? -35.642 -15.390 -11.613 1.00 6.03 69 GLY B C 1
ATOM 4895 O O . GLY B 1 89 ? -35.533 -16.559 -11.988 1.00 7.04 69 GLY B O 1
ATOM 4899 N N . ALA B 1 90 ? -35.808 -14.358 -12.443 1.00 6.51 70 ALA B N 1
ATOM 4900 C CA . ALA B 1 90 ? -36.145 -14.520 -13.856 1.00 6.47 70 ALA B CA 1
ATOM 4901 C C . ALA B 1 90 ? -35.025 -15.121 -14.691 1.00 6.36 70 ALA B C 1
ATOM 4902 O O . ALA B 1 90 ? -35.274 -15.635 -15.783 1.00 6.75 70 ALA B O 1
ATOM 4909 N N . GLY B 1 91 ? -33.785 -15.044 -14.215 1.00 6.57 71 GLY B N 1
ATOM 4910 C CA . GLY B 1 91 ? -32.663 -15.517 -15.004 1.00 6.65 71 GLY B CA 1
ATOM 4911 C C . GLY B 1 91 ? -32.582 -14.785 -16.332 1.00 6.10 71 GLY B C 1
ATOM 4912 O O . GLY B 1 91 ? -32.767 -13.571 -16.390 1.00 7.82 71 GLY B O 1
ATOM 4916 N N . ILE B 1 92 ? -32.323 -15.537 -17.400 1.00 6.16 72 ILE B N 1
ATOM 4917 C CA . ILE B 1 92 ? -32.209 -14.968 -18.738 1.00 6.40 72 ILE B CA 1
ATOM 4918 C C . ILE B 1 92 ? -33.571 -14.639 -19.363 1.00 7.09 72 ILE B C 1
ATOM 4919 O O . ILE B 1 92 ? -33.626 -14.112 -20.474 1.00 8.46 72 ILE B O 1
ATOM 4935 N N . GLY B 1 93 ? -34.665 -14.957 -18.674 1.00 6.09 73 GLY B N 1
ATOM 4936 C CA . GLY B 1 93 ? -35.991 -14.669 -19.194 1.00 6.46 73 GLY B CA 1
ATOM 4937 C C . GLY B 1 93 ? -36.653 -15.805 -19.956 1.00 6.68 73 GLY B C 1
ATOM 4938 O O . GLY B 1 93 ? -37.462 -15.573 -20.840 1.00 7.49 73 GLY B O 1
ATOM 4942 N N . ARG B 1 94 ? -36.356 -17.040 -19.581 1.00 5.84 74 ARG B N 1
ATOM 4943 C CA . ARG B 1 94 ? -37.007 -18.195 -20.187 1.00 6.25 74 ARG B CA 1
ATOM 4944 C C . ARG B 1 94 ? -38.534 -18.101 -20.079 1.00 6.64 74 ARG B C 1
ATOM 4945 O O . ARG B 1 94 ? -39.261 -18.368 -21.031 1.00 7.37 74 ARG B O 1
ATOM 4966 N N . ILE B 1 95 ? -39.019 -17.712 -18.905 1.00 5.82 75 ILE B N 1
ATOM 4967 C CA . ILE B 1 95 ? -40.447 -17.619 -18.644 1.00 6.28 75 ILE B CA 1
ATOM 4968 C C . ILE B 1 95 ? -40.993 -16.305 -19.197 1.00 6.77 75 ILE B C 1
ATOM 4969 O O . ILE B 1 95 ? -42.097 -16.248 -19.743 1.00 6.88 75 ILE B O 1
ATOM 4985 N N . THR B 1 96 ? -40.226 -15.238 -19.035 1.00 7.62 76 THR B N 1
ATOM 4986 C CA . THR B 1 96 ? -40.619 -13.949 -19.588 1.00 7.39 76 THR B CA 1
ATOM 4987 C C . THR B 1 96 ? -40.862 -14.064 -21.096 1.00 7.32 76 THR B C 1
ATOM 4988 O O . THR B 1 96 ? -41.854 -13.550 -21.616 1.00 7.46 76 THR B O 1
ATOM 4999 N N . LYS B 1 97 ? -39.997 -14.786 -21.792 1.00 7.13 77 LYS B N 1
ATOM 5000 C CA . LYS B 1 97 ? -40.119 -14.909 -23.243 1.00 7.71 77 LYS B CA 1
ATOM 5001 C C . LYS B 1 97 ? -41.414 -15.606 -23.668 1.00 8.42 77 LYS B C 1
ATOM 5002 O O . LYS B 1 97 ? -42.169 -15.093 -24.498 1.00 9.37 77 LYS B O 1
ATOM 5021 N N . ARG B 1 98 ? -41.660 -16.791 -23.117 1.00 7.68 78 ARG B N 1
ATOM 5022 C CA . ARG B 1 98 ? -42.700 -17.669 -23.654 1.00 8.85 78 ARG B CA 1
ATOM 5023 C C . ARG B 1 98 ? -44.018 -17.653 -22.893 1.00 8.49 78 ARG B C 1
ATOM 5024 O O . ARG B 1 98 ? -45.052 -17.989 -23.464 1.00 10.33 78 ARG B O 1
ATOM 5045 N N . LEU B 1 99 ? -43.991 -17.272 -21.620 1.00 7.43 79 LEU B N 1
ATOM 5046 C CA . LEU B 1 99 ? -45.217 -17.200 -20.830 1.00 7.71 79 LEU B CA 1
ATOM 5047 C C . LEU B 1 99 ? -45.720 -15.762 -20.685 1.00 8.20 79 LEU B C 1
ATOM 5048 O O . LEU B 1 99 ? -46.868 -15.470 -21.005 1.00 9.23 79 LEU B O 1
ATOM 5064 N N . LEU B 1 100 ? -44.874 -14.870 -20.181 1.00 7.61 80 LEU B N 1
ATOM 5065 C CA . LEU B 1 100 ? -45.348 -13.566 -19.722 1.00 7.86 80 LEU B CA 1
ATOM 5066 C C . LEU B 1 100 ? -45.457 -12.494 -20.813 1.00 8.55 80 LEU B C 1
ATOM 5067 O O . LEU B 1 100 ? -46.492 -11.841 -20.916 1.00 8.88 80 LEU B O 1
ATOM 5083 N N . LEU B 1 101 ? -44.421 -12.300 -21.626 1.00 8.39 81 LEU B N 1
ATOM 5084 C CA . LEU B 1 101 ? -44.497 -11.272 -22.667 1.00 8.97 81 LEU B CA 1
ATOM 5085 C C . LEU B 1 101 ? -45.688 -11.448 -23.621 1.00 9.16 81 LEU B C 1
ATOM 5086 O O . LEU B 1 101 ? -46.301 -10.461 -24.013 1.00 10.34 81 LEU B O 1
ATOM 5102 N N . PRO B 1 102 ? -46.029 -12.699 -23.982 1.00 9.47 82 PRO B N 1
ATOM 5103 C CA . PRO B 1 102 ? -47.193 -12.871 -24.862 1.00 9.88 82 PRO B CA 1
ATOM 5104 C C . PRO B 1 102 ? -48.536 -12.515 -24.222 1.00 11.25 82 PRO B C 1
ATOM 5105 O O . PRO B 1 102 ? -49.493 -12.274 -24.954 1.00 13.91 82 PRO B O 1
ATOM 5116 N N . LEU B 1 103 ? -48.601 -12.472 -22.893 1.00 9.96 83 LEU B N 1
ATOM 5117 C CA . LEU B 1 103 ? -49.855 -12.240 -22.182 1.00 10.50 83 LEU B CA 1
ATOM 5118 C C . LEU B 1 103 ? -49.965 -10.862 -21.532 1.00 9.88 83 LEU B C 1
ATOM 5119 O O . LEU B 1 103 ? -51.074 -10.392 -21.297 1.00 13.27 83 LEU B O 1
ATOM 5135 N N . PHE B 1 104 ? -48.830 -10.241 -21.212 1.00 9.41 84 PHE B N 1
ATOM 5136 C CA . PHE B 1 104 ? -48.818 -8.980 -20.463 1.00 10.12 84 PHE B CA 1
ATOM 5137 C C . PHE B 1 104 ? -48.179 -7.872 -21.280 1.00 11.14 84 PHE B C 1
ATOM 5138 O O . PHE B 1 104 ? -47.188 -8.090 -21.985 1.00 12.35 84 PHE B O 1
ATOM 5155 N N . ARG B 1 105 ? -48.755 -6.678 -21.198 1.00 11.17 85 ARG B N 1
ATOM 5156 C CA . ARG B 1 105 ? -48.277 -5.570 -22.014 1.00 11.58 85 ARG B CA 1
ATOM 5157 C C . ARG B 1 105 ? -46.839 -5.182 -21.668 1.00 12.28 85 ARG B C 1
ATOM 5158 O O . ARG B 1 105 ? -46.045 -4.890 -22.560 1.00 11.88 85 ARG B O 1
ATOM 5179 N N . GLU B 1 106 ? -46.508 -5.203 -20.380 1.00 10.17 86 GLU B N 1
ATOM 5180 C CA . GLU B 1 106 ? -45.147 -4.949 -19.916 1.00 10.20 86 GLU B CA 1
ATOM 5181 C C . GLU B 1 106 ? -44.760 -5.997 -18.888 1.00 8.91 86 GLU B C 1
ATOM 5182 O O . GLU B 1 106 ? -45.625 -6.548 -18.200 1.00 9.79 86 GLU B O 1
ATOM 5194 N N . VAL B 1 107 ? -43.459 -6.262 -18.788 1.00 9.97 87 VAL B N 1
ATOM 5195 C CA . VAL B 1 107 ? -42.922 -7.180 -17.790 1.00 8.53 87 VAL B CA 1
ATOM 5196 C C . VAL B 1 107 ? -41.701 -6.555 -17.118 1.00 9.66 87 VAL B C 1
ATOM 5197 O O . VAL B 1 107 ? -40.904 -5.903 -17.784 1.00 10.41 87 VAL B O 1
ATOM 5210 N N . ASP B 1 108 ? -41.581 -6.722 -15.801 1.00 8.87 88 ASP B N 1
ATOM 5211 C CA . ASP B 1 108 ? -40.346 -6.416 -15.085 1.00 8.91 88 ASP B CA 1
ATOM 5212 C C . ASP B 1 108 ? -39.695 -7.736 -14.715 1.00 8.08 88 ASP B C 1
ATOM 5213 O O . ASP B 1 108 ? -40.394 -8.710 -14.441 1.00 7.95 88 ASP B O 1
ATOM 5222 N N . MET B 1 109 ? -38.364 -7.755 -14.690 1.00 8.03 89 MET B N 1
ATOM 5223 C CA . MET B 1 109 ? -37.600 -8.939 -14.311 1.00 7.89 89 MET B CA 1
ATOM 5224 C C . MET B 1 109 ? -36.734 -8.580 -13.127 1.00 8.18 89 MET B C 1
ATOM 5225 O O . MET B 1 109 ? -36.160 -7.498 -13.097 1.00 9.84 89 MET B O 1
ATOM 5239 N N . VAL B 1 110 ? -36.635 -9.481 -12.157 1.00 7.28 90 VAL B N 1
ATOM 5240 C CA . VAL B 1 110 ? -35.687 -9.309 -11.063 1.00 7.25 90 VAL B CA 1
ATOM 5241 C C . VAL B 1 110 ? -34.885 -10.594 -10.883 1.00 6.68 90 VAL B C 1
ATOM 5242 O O . VAL B 1 110 ? -35.428 -11.685 -10.882 1.00 7.52 90 VAL B O 1
ATOM 5255 N N . ASP B 1 111 ? -33.570 -10.444 -10.763 1.00 7.60 91 ASP B N 1
ATOM 5256 C CA . ASP B 1 111 ? -32.677 -11.580 -10.568 1.00 8.17 91 ASP B CA 1
ATOM 5257 C C . ASP B 1 111 ? -31.396 -11.102 -9.914 1.00 7.30 91 ASP B C 1
ATOM 5258 O O . ASP B 1 111 ? -30.973 -9.975 -10.138 1.00 8.93 91 ASP B O 1
ATOM 5267 N N . ILE B 1 112 ? -30.760 -11.972 -9.139 1.00 7.45 92 ILE B N 1
ATOM 5268 C CA . ILE B 1 112 ? -29.529 -11.612 -8.451 1.00 8.97 92 ILE B CA 1
ATOM 5269 C C . ILE B 1 112 ? -28.286 -11.612 -9.358 1.00 8.84 92 ILE B C 1
ATOM 5270 O O . ILE B 1 112 ? -27.287 -10.977 -9.024 1.00 10.58 92 ILE B O 1
ATOM 5286 N N . THR B 1 113 ? -28.349 -12.325 -10.481 1.00 8.14 93 THR B N 1
ATOM 5287 C CA . THR B 1 113 ? -27.176 -12.544 -11.326 1.00 8.15 93 THR B CA 1
ATOM 5288 C C . THR B 1 113 ? -27.167 -11.597 -12.525 1.00 9.32 93 THR B C 1
ATOM 5289 O O . THR B 1 113 ? -27.940 -11.758 -13.464 1.00 8.82 93 THR B O 1
ATOM 5300 N N . GLU B 1 114 ? -26.282 -10.605 -12.478 1.00 10.72 94 GLU B N 1
ATOM 5301 C CA . GLU B 1 114 ? -26.253 -9.547 -13.478 1.00 12.85 94 GLU B CA 1
ATOM 5302 C C . GLU B 1 114 ? -26.115 -10.094 -14.905 1.00 12.59 94 GLU B C 1
ATOM 5303 O O . GLU B 1 114 ? -26.809 -9.641 -15.814 1.00 11.51 94 GLU B O 1
ATOM 5315 N N . ASP B 1 115 ? -25.238 -11.075 -15.099 1.00 12.89 95 ASP B N 1
ATOM 5316 C CA . ASP B 1 115 ? -24.985 -11.595 -16.444 1.00 14.60 95 ASP B CA 1
ATOM 5317 C C . ASP B 1 115 ? -26.225 -12.209 -17.082 1.00 10.75 95 ASP B C 1
ATOM 5318 O O . ASP B 1 115 ? -26.353 -12.224 -18.306 1.00 10.80 95 ASP B O 1
ATOM 5327 N N . PHE B 1 116 ? -27.134 -12.734 -16.268 1.00 9.12 96 PHE B N 1
ATOM 5328 C CA . PHE B 1 116 ? -28.350 -13.324 -16.811 1.00 8.54 96 PHE B CA 1
ATOM 5329 C C . PHE B 1 116 ? -29.261 -12.225 -17.330 1.00 8.21 96 PHE B C 1
ATOM 5330 O O . PHE B 1 116 ? -29.895 -12.379 -18.362 1.00 8.68 96 PHE B O 1
ATOM 5347 N N . LEU B 1 117 ? -29.336 -11.115 -16.608 1.00 8.76 97 LEU B N 1
ATOM 5348 C CA . LEU B 1 117 ? -30.140 -9.988 -17.062 1.00 9.58 97 LEU B CA 1
ATOM 5349 C C . LEU B 1 117 ? -29.549 -9.337 -18.315 1.00 9.14 97 LEU B C 1
ATOM 5350 O O . LEU B 1 117 ? -30.287 -8.885 -19.196 1.00 10.40 97 LEU B O 1
ATOM 5366 N N . VAL B 1 118 ? -28.222 -9.308 -18.405 1.00 8.97 98 VAL B N 1
ATOM 5367 C CA . VAL B 1 118 ? -27.557 -8.819 -19.608 1.00 9.13 98 VAL B CA 1
ATOM 5368 C C . VAL B 1 118 ? -27.915 -9.717 -20.793 1.00 8.87 98 VAL B C 1
ATOM 5369 O O . VAL B 1 118 ? -28.295 -9.232 -21.856 1.00 10.18 98 VAL B O 1
ATOM 5382 N N . GLN B 1 119 ? -27.823 -11.027 -20.599 1.00 9.03 99 GLN B N 1
ATOM 5383 C CA . GLN B 1 119 ? -28.153 -11.963 -21.664 1.00 8.10 99 GLN B CA 1
ATOM 5384 C C . GLN B 1 119 ? -29.637 -11.893 -22.057 1.00 7.71 99 GLN B C 1
ATOM 5385 O O . GLN B 1 119 ? -29.987 -12.087 -23.220 1.00 8.41 99 GLN B O 1
ATOM 5399 N N . ALA B 1 120 ? -30.507 -11.585 -21.097 1.00 8.45 100 ALA B N 1
ATOM 5400 C CA . ALA B 1 120 ? -31.934 -11.477 -21.382 1.00 9.39 100 ALA B CA 1
ATOM 5401 C C . ALA B 1 120 ? -32.225 -10.484 -22.506 1.00 9.78 100 ALA B C 1
ATOM 5402 O O . ALA B 1 120 ? -33.142 -10.688 -23.288 1.00 10.19 100 ALA B O 1
ATOM 5409 N N . LYS B 1 121 ? -31.452 -9.405 -22.584 1.00 10.71 101 LYS B N 1
ATOM 5410 C CA . LYS B 1 121 ? -31.696 -8.383 -23.595 1.00 13.49 101 LYS B CA 1
ATOM 5411 C C . LYS B 1 121 ? -31.723 -8.970 -25.006 1.00 13.63 101 LYS B C 1
ATOM 5412 O O . LYS B 1 121 ? -32.601 -8.643 -25.793 1.00 15.03 101 LYS B O 1
ATOM 5431 N N . THR B 1 122 ? -30.765 -9.835 -25.327 1.00 12.89 102 THR B N 1
ATOM 5432 C CA . THR B 1 122 ? -30.718 -10.429 -26.663 1.00 12.91 102 THR B CA 1
ATOM 5433 C C . THR B 1 122 ? -31.525 -11.715 -26.741 1.00 11.51 102 THR B C 1
ATOM 5434 O O . THR B 1 122 ? -32.094 -12.028 -27.787 1.00 14.60 102 THR B O 1
ATOM 5445 N N . TYR B 1 123 ? -31.576 -12.466 -25.645 1.00 10.21 103 TYR B N 1
ATOM 5446 C CA . TYR B 1 123 ? -32.387 -13.677 -25.622 1.00 9.63 103 TYR B CA 1
ATOM 5447 C C . TYR B 1 123 ? -33.843 -13.337 -25.945 1.00 10.42 103 TYR B C 1
ATOM 5448 O O . TYR B 1 123 ? -34.500 -14.043 -26.713 1.00 11.86 103 TYR B O 1
ATOM 5466 N N . LEU B 1 124 ? -34.328 -12.233 -25.380 1.00 9.85 104 LEU B N 1
ATOM 5467 C CA . LEU B 1 124 ? -35.716 -11.812 -25.559 1.00 10.52 104 LEU B CA 1
ATOM 5468 C C . LEU B 1 124 ? -35.998 -11.093 -26.881 1.00 12.53 104 LEU B C 1
ATOM 5469 O O . LEU B 1 124 ? -37.154 -10.990 -27.294 1.00 14.78 104 LEU B O 1
ATOM 5485 N N . GLY B 1 125 ? -34.951 -10.599 -27.539 1.00 14.86 105 GLY B N 1
ATOM 5486 C CA . GLY B 1 125 ? -35.087 -9.952 -28.832 1.00 16.62 105 GLY B CA 1
ATOM 5487 C C . GLY B 1 125 ? -36.116 -8.836 -28.873 1.00 16.72 105 GLY B C 1
ATOM 5488 O O . GLY B 1 125 ? -36.252 -8.065 -27.919 1.00 17.25 105 GLY B O 1
ATOM 5492 N N . GLU B 1 126 ? -36.855 -8.769 -29.980 1.00 17.61 106 GLU B N 1
ATOM 5493 C CA . GLU B 1 126 ? -37.786 -7.677 -30.242 1.00 16.54 106 GLU B CA 1
ATOM 5494 C C . GLU B 1 126 ? -38.848 -7.545 -29.151 1.00 16.23 106 GLU B C 1
ATOM 5495 O O . GLU B 1 126 ? -39.139 -6.440 -28.680 1.00 16.27 106 GLU B O 1
ATOM 5507 N N . GLU B 1 127 ? -39.429 -8.669 -28.752 1.00 15.32 107 GLU B N 1
ATOM 5508 C CA . GLU B 1 127 ? -40.482 -8.651 -27.748 1.00 15.59 107 GLU B CA 1
ATOM 5509 C C . GLU B 1 127 ? -39.944 -8.152 -26.409 1.00 12.97 107 GLU B C 1
ATOM 5510 O O . GLU B 1 127 ? -40.685 -7.586 -25.606 1.00 13.28 107 GLU B O 1
ATOM 5522 N N . GLY B 1 128 ? -38.649 -8.342 -26.185 1.00 13.35 108 GLY B N 1
ATOM 5523 C CA . GLY B 1 128 ? -38.011 -7.896 -24.963 1.00 13.39 108 GLY B CA 1
ATOM 5524 C C . GLY B 1 128 ? -37.987 -6.389 -24.790 1.00 12.01 108 GLY B C 1
ATOM 5525 O O . GLY B 1 128 ? -37.680 -5.892 -23.711 1.00 12.47 108 GLY B O 1
ATOM 5529 N N . LYS B 1 129 ? -38.297 -5.649 -25.848 1.00 11.67 109 LYS B N 1
ATOM 5530 C CA . 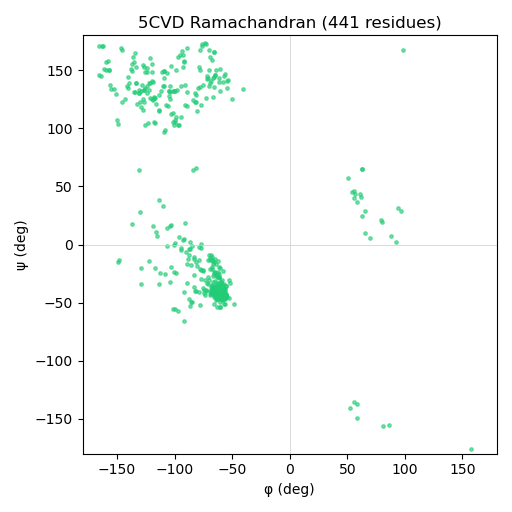LYS B 1 129 ? -38.449 -4.201 -25.717 1.00 12.48 109 LYS B CA 1
ATOM 5531 C C . LYS B 1 129 ? -39.561 -3.831 -24.734 1.00 13.02 109 LYS B C 1
ATOM 5532 O O . LYS B 1 129 ? -39.597 -2.716 -24.222 1.00 14.09 109 LYS B O 1
ATOM 5551 N N . ARG B 1 130 ? -40.467 -4.766 -24.473 1.00 12.36 110 ARG B N 1
ATOM 5552 C CA . ARG B 1 130 ? -41.569 -4.520 -23.545 1.00 12.19 110 ARG B CA 1
ATOM 5553 C C . ARG B 1 130 ? -41.223 -4.929 -22.112 1.00 12.15 110 ARG B C 1
ATOM 5554 O O . ARG B 1 130 ? -42.067 -4.846 -21.214 1.00 12.69 110 ARG B O 1
ATOM 5575 N N . VAL B 1 131 ? -39.981 -5.347 -21.883 1.00 11.76 111 VAL B N 1
ATOM 5576 C CA . VAL B 1 131 ? -39.485 -5.450 -20.517 1.00 11.99 111 VAL B CA 1
ATOM 5577 C C . VAL B 1 131 ? -39.155 -4.036 -20.055 1.00 13.30 111 VAL B C 1
ATOM 5578 O O . VAL B 1 131 ? -38.321 -3.358 -20.649 1.00 15.49 111 VAL B O 1
ATOM 5591 N N . ARG B 1 132 ? -39.809 -3.600 -18.990 1.00 13.18 112 ARG B N 1
ATOM 5592 C CA . ARG B 1 132 ? -39.717 -2.220 -18.538 1.00 14.45 112 ARG B CA 1
ATOM 5593 C C . ARG B 1 132 ? -38.499 -2.009 -17.633 1.00 15.51 112 ARG B C 1
ATOM 5594 O O . ARG B 1 132 ? -37.723 -1.082 -17.841 1.00 17.88 112 ARG B O 1
ATOM 5615 N N . ASN B 1 133 ? -38.340 -2.876 -16.636 1.00 15.29 113 ASN B N 1
ATOM 5616 C CA . ASN B 1 133 ? -37.206 -2.821 -15.718 1.00 14.66 113 ASN B CA 1
ATOM 5617 C C . ASN B 1 133 ? -36.508 -4.170 -15.600 1.00 12.87 113 ASN B C 1
ATOM 5618 O O . ASN B 1 133 ? -37.160 -5.206 -15.476 1.00 12.95 113 ASN B O 1
ATOM 5629 N N . TYR B 1 134 ? -35.178 -4.136 -15.611 1.00 15.01 114 TYR B N 1
ATOM 5630 C CA . TYR B 1 134 ? -34.346 -5.283 -15.271 1.00 15.83 114 TYR B CA 1
ATOM 5631 C C . TYR B 1 134 ? -33.684 -4.996 -13.925 1.00 15.85 114 TYR B C 1
ATOM 5632 O O . TYR B 1 134 ? -32.656 -4.321 -13.870 1.00 19.92 114 TYR B O 1
ATOM 5650 N N . PHE B 1 135 ? -34.261 -5.503 -12.843 1.00 11.02 115 PHE B N 1
ATOM 5651 C CA . PHE B 1 135 ? -33.731 -5.252 -11.504 1.00 10.87 115 PHE B CA 1
ATOM 5652 C C . PHE B 1 135 ? -32.706 -6.305 -11.113 1.00 10.45 115 PHE B C 1
ATOM 5653 O O . PHE B 1 135 ? -33.037 -7.488 -11.037 1.00 11.34 115 PHE B O 1
ATOM 5670 N N . CYS B 1 136 ? -31.472 -5.889 -10.849 1.00 11.61 116 CYS B N 1
ATOM 5671 C CA . CYS B 1 136 ? -30.469 -6.810 -10.341 1.00 11.67 116 CYS B CA 1
ATOM 5672 C C . CYS B 1 136 ? -30.404 -6.685 -8.828 1.00 12.53 116 CYS B C 1
ATOM 5673 O O . CYS B 1 136 ? -29.833 -5.733 -8.294 1.00 14.74 116 CYS B O 1
ATOM 5681 N N . CYS B 1 137 ? -31.013 -7.655 -8.153 1.00 11.17 117 CYS B N 1
ATOM 5682 C CA . CYS B 1 137 ? -31.242 -7.594 -6.716 1.00 11.22 117 CYS B CA 1
ATOM 5683 C C . CYS B 1 137 ? -31.584 -8.990 -6.232 1.00 10.45 117 CYS B C 1
ATOM 5684 O O . CYS B 1 137 ? -32.229 -9.738 -6.950 1.00 10.27 117 CYS B O 1
ATOM 5692 N N . GLY B 1 138 ? -31.157 -9.340 -5.024 1.00 9.64 118 GLY B N 1
ATOM 5693 C CA . GLY B 1 138 ? -31.670 -10.532 -4.375 1.00 8.33 118 GLY B CA 1
ATOM 5694 C C . GLY B 1 138 ? -33.105 -10.272 -3.959 1.00 7.70 118 GLY B C 1
ATOM 5695 O O . GLY B 1 138 ? -33.434 -9.160 -3.535 1.00 8.30 118 GLY B O 1
ATOM 5699 N N . LEU B 1 139 ? -33.965 -11.280 -4.053 1.00 7.30 119 LEU B N 1
ATOM 5700 C CA . LEU B 1 139 ? -35.356 -11.111 -3.655 1.00 7.79 119 LEU B CA 1
ATOM 5701 C C . LEU B 1 139 ? -35.443 -10.654 -2.207 1.00 7.80 119 LEU B C 1
ATOM 5702 O O . LEU B 1 139 ? -36.316 -9.868 -1.853 1.00 8.31 119 LEU B O 1
ATOM 5718 N N . GLN B 1 140 ? -34.511 -11.120 -1.380 1.00 8.24 120 GLN B N 1
ATOM 5719 C CA . GLN B 1 140 ? -34.516 -10.786 0.042 1.00 8.65 120 GLN B CA 1
ATOM 5720 C C . GLN B 1 140 ? -34.264 -9.299 0.299 1.00 9.86 120 GLN B C 1
ATOM 5721 O O . GLN B 1 140 ? -34.529 -8.799 1.400 1.00 11.46 120 GLN B O 1
ATOM 5735 N N . ASP B 1 141 ? -33.777 -8.594 -0.718 1.00 9.64 121 ASP B N 1
ATOM 5736 C CA . ASP B 1 141 ? -33.514 -7.155 -0.621 1.00 11.01 121 ASP B CA 1
ATOM 5737 C C . ASP B 1 141 ? -34.402 -6.330 -1.552 1.00 11.21 121 ASP B C 1
ATOM 5738 O O . ASP B 1 141 ? -34.216 -5.115 -1.672 1.00 14.40 121 ASP B O 1
ATOM 5747 N N . PHE B 1 142 ? -35.373 -6.981 -2.187 1.00 9.48 122 PHE B N 1
ATOM 5748 C CA . PHE B 1 142 ? -36.172 -6.352 -3.228 1.00 8.53 122 PHE B CA 1
ATOM 5749 C C . PHE B 1 142 ? -37.561 -5.977 -2.730 1.00 8.64 122 PHE B C 1
ATOM 5750 O O . PHE B 1 142 ? -38.253 -6.795 -2.124 1.00 9.36 122 PHE B O 1
ATOM 5767 N N . THR B 1 143 ? -37.959 -4.735 -2.993 1.00 9.98 123 THR B N 1
ATOM 5768 C CA . THR B 1 143 ? -39.297 -4.265 -2.676 1.00 11.60 123 THR B CA 1
ATOM 5769 C C . THR B 1 143 ? -40.011 -3.875 -3.965 1.00 11.89 123 THR B C 1
ATOM 5770 O O . THR B 1 143 ? -39.714 -2.839 -4.555 1.00 13.42 123 THR B O 1
ATOM 5781 N N . PRO B 1 144 ? -40.958 -4.712 -4.411 1.00 11.37 124 PRO B N 1
ATOM 5782 C CA . PRO B 1 144 ? -41.728 -4.306 -5.589 1.00 13.25 124 PRO B CA 1
ATOM 5783 C C . PRO B 1 144 ? -42.635 -3.129 -5.243 1.00 14.17 124 PRO B C 1
ATOM 5784 O O . PRO B 1 144 ? -43.140 -3.045 -4.122 1.00 14.97 124 PRO B O 1
ATOM 5795 N N A GLU B 1 145 ? -42.832 -2.228 -6.201 0.53 15.02 125 GLU B N 1
ATOM 5796 N N B GLU B 1 145 ? -42.842 -2.240 -6.208 0.47 15.22 125 GLU B N 1
ATOM 5797 C CA A GLU B 1 145 ? -43.583 -0.999 -5.956 0.53 15.98 125 GLU B CA 1
ATOM 5798 C CA B GLU B 1 145 ? -43.585 -1.003 -5.983 0.47 16.51 125 GLU B CA 1
ATOM 5799 C C A GLU B 1 145 ? -45.074 -1.279 -5.774 0.53 15.00 125 GLU B C 1
ATOM 5800 C C B GLU B 1 145 ? -45.078 -1.280 -5.780 0.47 15.30 125 GLU B C 1
ATOM 5801 O O A GLU B 1 145 ? -45.639 -2.102 -6.486 0.53 14.41 125 GLU B O 1
ATOM 5802 O O B GLU B 1 145 ? -45.648 -2.109 -6.482 0.47 14.69 125 GLU B O 1
ATOM 5825 N N . PRO B 1 146 ? -45.721 -0.588 -4.821 1.00 15.89 126 PRO B N 1
ATOM 5826 C CA . PRO B 1 146 ? -47.172 -0.766 -4.661 1.00 15.93 126 PRO B CA 1
ATOM 5827 C C . PRO B 1 146 ? -47.981 -0.572 -5.947 1.00 15.35 126 PRO B C 1
ATOM 5828 O O . PRO B 1 146 ? -47.609 0.233 -6.802 1.00 16.11 126 PRO B O 1
ATOM 5839 N N . ASP B 1 147 ? -49.069 -1.329 -6.072 1.00 15.51 127 ASP B N 1
ATOM 5840 C CA . ASP B 1 147 ? -50.037 -1.157 -7.153 1.00 16.26 127 ASP B CA 1
ATOM 5841 C C . ASP B 1 147 ? -49.400 -1.272 -8.537 1.00 14.99 127 ASP B C 1
ATOM 5842 O O . ASP B 1 147 ? -49.720 -0.495 -9.438 1.00 16.38 127 ASP B O 1
ATOM 5851 N N . SER B 1 148 ? -48.520 -2.256 -8.715 1.00 12.20 128 SER B N 1
ATOM 5852 C CA . SER B 1 148 ? -47.739 -2.356 -9.948 1.00 11.75 128 SER B CA 1
ATOM 5853 C C . SER B 1 148 ? -48.031 -3.563 -10.830 1.00 11.03 128 SER B C 1
ATOM 5854 O O . SER B 1 148 ? -47.943 -3.459 -12.047 1.00 12.29 128 SER B O 1
ATOM 5862 N N . TYR B 1 149 ? -48.367 -4.701 -10.230 1.00 9.32 129 TYR B N 1
ATOM 5863 C CA . TYR B 1 149 ? -48.345 -5.970 -10.958 1.00 8.99 129 TYR B CA 1
ATOM 5864 C C . TYR B 1 149 ? -49.658 -6.727 -10.905 1.00 8.55 129 TYR B C 1
ATOM 5865 O O . TYR B 1 149 ? -50.260 -6.871 -9.847 1.00 8.83 129 TYR B O 1
ATOM 5883 N N . ASP B 1 150 ? -50.080 -7.227 -12.062 1.00 8.58 130 ASP B N 1
ATOM 5884 C CA . ASP B 1 150 ? -51.255 -8.087 -12.142 1.00 6.93 130 ASP B CA 1
ATOM 5885 C C . ASP B 1 150 ? -50.893 -9.522 -11.804 1.00 7.25 130 ASP B C 1
ATOM 5886 O O . ASP B 1 150 ? -51.668 -10.233 -11.179 1.00 7.84 130 ASP B O 1
ATOM 5895 N N . VAL B 1 151 ? -49.703 -9.938 -12.226 1.00 7.17 131 VAL B N 1
ATOM 5896 C CA . VAL B 1 151 ? -49.185 -11.256 -11.895 1.00 6.64 131 VAL B CA 1
ATOM 5897 C C . VAL B 1 151 ? -47.734 -11.131 -11.462 1.00 5.58 131 VAL B C 1
ATOM 5898 O O . VAL B 1 151 ? -46.930 -10.480 -12.125 1.00 7.04 131 VAL B O 1
ATOM 5911 N N . ILE B 1 152 ? -47.417 -11.755 -10.337 1.00 5.61 132 ILE B N 1
ATOM 5912 C CA . ILE B 1 152 ? -46.051 -11.891 -9.869 1.00 4.88 132 ILE B CA 1
ATOM 5913 C C . ILE B 1 152 ? -45.722 -13.369 -9.930 1.00 5.03 132 ILE B C 1
ATOM 5914 O O . ILE B 1 152 ? -46.334 -14.171 -9.232 1.00 6.16 132 ILE B O 1
ATOM 5930 N N . TRP B 1 153 ? -44.755 -13.709 -10.776 1.00 6.20 133 TRP B N 1
ATOM 5931 C CA . TRP B 1 153 ? -44.409 -15.095 -11.082 1.00 5.64 133 TRP B CA 1
ATOM 5932 C C . TRP B 1 153 ? -43.076 -15.428 -10.421 1.00 5.67 133 TRP B C 1
ATOM 5933 O O . TRP B 1 153 ? -42.073 -14.775 -10.685 1.00 7.08 133 TRP B O 1
ATOM 5954 N N . ILE B 1 154 ? -43.082 -16.426 -9.543 1.00 5.24 134 ILE B N 1
ATOM 5955 C CA . ILE B 1 154 ? -41.910 -16.778 -8.744 1.00 5.11 134 ILE B CA 1
ATOM 5956 C C . ILE B 1 154 ? -41.629 -18.259 -8.967 1.00 5.28 134 ILE B C 1
ATOM 5957 O O . ILE B 1 154 ? -42.314 -19.118 -8.416 1.00 7.67 134 ILE B O 1
ATOM 5973 N N . GLN B 1 155 ? -40.624 -18.564 -9.779 1.00 5.72 135 GLN B N 1
ATOM 5974 C CA . GLN B 1 155 ? -40.396 -19.939 -10.185 1.00 5.26 135 GLN B CA 1
ATOM 5975 C C . GLN B 1 155 ? -38.958 -20.389 -10.018 1.00 5.30 135 GLN B C 1
ATOM 5976 O O . GLN B 1 155 ? -38.027 -19.728 -10.471 1.00 6.22 135 GLN B O 1
ATOM 5990 N N . TRP B 1 156 ? -38.803 -21.541 -9.378 1.00 5.57 136 TRP B N 1
ATOM 5991 C CA . TRP B 1 156 ? -37.499 -22.176 -9.203 1.00 6.04 136 TRP B CA 1
ATOM 5992 C C . TRP B 1 156 ? -36.479 -21.240 -8.556 1.00 6.74 136 TRP B C 1
ATOM 5993 O O . TRP B 1 156 ? -35.312 -21.161 -8.968 1.00 8.42 136 TRP B O 1
ATOM 6014 N N . VAL B 1 157 ? -36.928 -20.563 -7.500 1.00 6.29 137 VAL B N 1
ATOM 6015 C CA . VAL B 1 157 ? -36.072 -19.659 -6.747 1.00 7.45 137 VAL B CA 1
ATOM 6016 C C . VAL B 1 157 ? -36.431 -19.564 -5.249 1.00 6.81 137 VAL B C 1
ATOM 6017 O O . VAL B 1 157 ? -35.624 -19.081 -4.475 1.00 6.84 137 VAL B O 1
ATOM 6030 N N . ILE B 1 158 ? -37.606 -20.023 -4.819 1.00 7.26 138 ILE B N 1
ATOM 6031 C CA . ILE B 1 158 ? -37.947 -19.851 -3.397 1.00 7.61 138 ILE B CA 1
ATOM 6032 C C . ILE B 1 158 ? -37.004 -20.600 -2.461 1.00 6.79 138 ILE B C 1
ATOM 6033 O O . ILE B 1 158 ? -36.845 -20.211 -1.316 1.00 7.22 138 ILE B O 1
ATOM 6049 N N . GLY B 1 159 ? -36.381 -21.667 -2.944 1.00 6.48 139 GLY B N 1
ATOM 6050 C CA . GLY B 1 159 ? -35.419 -22.409 -2.155 1.00 6.77 139 GLY B CA 1
ATOM 6051 C C . GLY B 1 159 ? -34.152 -21.632 -1.857 1.00 6.62 139 GLY B C 1
ATOM 6052 O O . GLY B 1 159 ? -33.355 -22.053 -1.022 1.00 7.82 139 GLY B O 1
ATOM 6056 N N . HIS B 1 160 ? -33.951 -20.512 -2.548 1.00 6.81 140 HIS B N 1
ATOM 6057 C CA . HIS B 1 160 ? -32.794 -19.665 -2.275 1.00 6.65 140 HIS B CA 1
ATOM 6058 C C . HIS B 1 160 ? -33.015 -18.637 -1.171 1.00 6.93 140 HIS B C 1
ATOM 6059 O O . HIS B 1 160 ? -32.076 -17.937 -0.806 1.00 7.35 140 HIS B O 1
ATOM 6073 N N . LEU B 1 161 ? -34.230 -18.557 -0.627 1.00 6.99 141 LEU B N 1
ATOM 6074 C CA A LEU B 1 161 ? -34.500 -17.651 0.489 0.54 6.97 141 LEU B CA 1
ATOM 6075 C CA B LEU B 1 161 ? -34.519 -17.650 0.483 0.46 6.64 141 LEU B CA 1
ATOM 6076 C C . LEU B 1 161 ? -34.717 -18.430 1.773 1.00 6.95 141 LEU B C 1
ATOM 6077 O O . LEU B 1 161 ? -35.282 -19.518 1.763 1.00 7.45 141 LEU B O 1
ATOM 6108 N N . THR B 1 162 ? -34.256 -17.864 2.885 1.00 6.60 142 THR B N 1
ATOM 6109 C CA . THR B 1 162 ? -34.600 -18.419 4.189 1.00 6.84 142 THR B CA 1
ATOM 6110 C C . THR B 1 162 ? -36.100 -18.265 4.424 1.00 6.40 142 THR B C 1
ATOM 6111 O O . THR B 1 162 ? -36.767 -17.487 3.753 1.00 7.07 142 THR B O 1
ATOM 6122 N N . ASP B 1 163 ? -36.623 -18.970 5.420 1.00 6.56 143 ASP B N 1
ATOM 6123 C CA . ASP B 1 163 ? -38.045 -18.876 5.734 1.00 6.12 143 ASP B CA 1
ATOM 6124 C C . ASP B 1 163 ? -38.481 -17.441 6.058 1.00 6.10 143 ASP B C 1
ATOM 6125 O O . ASP B 1 163 ? -39.514 -16.988 5.574 1.00 6.13 143 ASP B O 1
ATOM 6134 N N . GLN B 1 164 ? -37.716 -16.733 6.889 1.00 6.22 144 GLN B N 1
ATOM 6135 C CA . GLN B 1 164 ? -38.092 -15.367 7.250 1.00 5.75 144 GLN B CA 1
ATOM 6136 C C . GLN B 1 164 ? -38.063 -14.457 6.025 1.00 6.91 144 GLN B C 1
ATOM 6137 O O . GLN B 1 164 ? -38.971 -13.656 5.814 1.00 7.66 144 GLN B O 1
ATOM 6151 N N . HIS B 1 165 ? -37.029 -14.586 5.204 1.00 6.41 145 HIS B N 1
ATOM 6152 C CA . HIS B 1 165 ? -36.956 -13.777 3.993 1.00 6.20 145 HIS B CA 1
ATOM 6153 C C . HIS B 1 165 ? -38.063 -14.103 3.001 1.00 6.78 145 HIS B C 1
ATOM 6154 O O . HIS B 1 165 ? -38.583 -13.204 2.336 1.00 7.21 145 HIS B O 1
ATOM 6168 N N . LEU B 1 166 ? -38.410 -15.382 2.881 1.00 6.11 146 LEU B N 1
ATOM 6169 C CA . LEU B 1 166 ? -39.465 -15.771 1.956 1.00 5.78 146 LEU B CA 1
ATOM 6170 C C . LEU B 1 166 ? -40.813 -15.208 2.414 1.00 6.07 146 LEU B C 1
ATOM 6171 O O . LEU B 1 166 ? -41.565 -14.657 1.617 1.00 6.54 146 LEU B O 1
ATOM 6187 N N . ALA B 1 167 ? -41.107 -15.326 3.705 1.00 6.24 147 ALA B N 1
ATOM 6188 C CA . ALA B 1 167 ? -42.348 -14.787 4.237 1.00 6.94 147 ALA B CA 1
ATOM 6189 C C . ALA B 1 167 ? -42.433 -13.281 4.002 1.00 6.70 147 ALA B C 1
ATOM 6190 O O . ALA B 1 167 ? -43.456 -12.776 3.527 1.00 7.26 147 ALA B O 1
ATOM 6197 N N . GLU B 1 168 ? -41.356 -12.566 4.312 1.00 5.86 148 GLU B N 1
ATOM 6198 C CA . GLU B 1 168 ? -41.359 -11.121 4.139 1.00 7.37 148 GLU B CA 1
ATOM 6199 C C . GLU B 1 168 ? -41.441 -10.734 2.672 1.00 7.28 148 GLU B C 1
ATOM 6200 O O . GLU B 1 168 ? -42.158 -9.796 2.318 1.00 7.70 148 GLU B O 1
ATOM 6212 N N . PHE B 1 169 ? -40.731 -11.464 1.815 1.00 6.29 149 PHE B N 1
ATOM 6213 C CA . PHE B 1 169 ? -40.774 -11.163 0.390 1.00 5.89 149 PHE B CA 1
ATOM 6214 C C . PHE B 1 169 ? -42.195 -11.324 -0.157 1.00 5.90 149 PHE B C 1
ATOM 6215 O O . PHE B 1 169 ? -42.690 -10.473 -0.892 1.00 6.89 149 PHE B O 1
ATOM 6232 N N . LEU B 1 170 ? -42.856 -12.409 0.221 1.00 6.17 150 LEU B N 1
ATOM 6233 C CA . LEU B 1 170 ? -44.214 -12.640 -0.242 1.00 6.41 150 LEU B CA 1
ATOM 6234 C C . LEU B 1 170 ? -45.166 -11.557 0.260 1.00 6.88 150 LEU B C 1
ATOM 6235 O O . LEU B 1 170 ? -46.064 -11.141 -0.461 1.00 8.10 150 LEU B O 1
ATOM 6251 N N . ARG B 1 171 ? -44.942 -11.076 1.475 1.00 7.23 151 ARG B N 1
ATOM 6252 C CA A ARG B 1 171 ? -45.713 -9.980 2.046 0.47 9.07 151 ARG B CA 1
ATOM 6253 C CA B ARG B 1 171 ? -45.755 -9.993 2.000 0.53 8.60 151 ARG B CA 1
ATOM 6254 C C . ARG B 1 171 ? -45.525 -8.710 1.204 1.00 8.68 151 ARG B C 1
ATOM 6255 O O . ARG B 1 171 ? -46.477 -7.992 0.891 1.00 9.36 151 ARG B O 1
ATOM 6296 N N . ARG B 1 172 ? -44.278 -8.426 0.836 1.00 7.76 152 ARG B N 1
ATOM 6297 C CA . ARG B 1 172 ? -44.019 -7.245 0.018 1.00 7.69 152 ARG B CA 1
ATOM 6298 C C . ARG B 1 172 ? -44.656 -7.400 -1.368 1.00 8.17 152 ARG B C 1
ATOM 6299 O O . ARG B 1 172 ? -45.198 -6.437 -1.925 1.00 10.26 152 ARG B O 1
ATOM 6320 N N . CYS B 1 173 ? -44.603 -8.609 -1.921 1.00 7.28 153 CYS B N 1
ATOM 6321 C CA . CYS B 1 173 ? -45.263 -8.883 -3.199 1.00 7.23 153 CYS B CA 1
ATOM 6322 C C . CYS B 1 173 ? -46.766 -8.623 -3.121 1.00 7.73 153 CYS B C 1
ATOM 6323 O O . CYS B 1 173 ? -47.339 -8.017 -4.019 1.00 8.62 153 CYS B O 1
ATOM 6331 N N . LYS B 1 174 ? -47.400 -9.072 -2.039 1.00 8.54 154 LYS B N 1
ATOM 6332 C CA . LYS B 1 174 ? -48.836 -8.869 -1.867 1.00 9.24 154 LYS B CA 1
ATOM 6333 C C . LYS B 1 174 ? -49.159 -7.379 -1.946 1.00 9.07 154 LYS B C 1
ATOM 6334 O O . LYS B 1 174 ? -50.152 -6.977 -2.556 1.00 10.05 154 LYS B O 1
ATOM 6353 N N . GLY B 1 175 ? -48.291 -6.564 -1.354 1.00 9.77 155 GLY B N 1
ATOM 6354 C CA . GLY B 1 175 ? -48.450 -5.121 -1.353 1.00 10.71 155 GLY B CA 1
ATOM 6355 C C . GLY B 1 175 ? -48.235 -4.449 -2.699 1.00 12.33 155 GLY B C 1
ATOM 6356 O O . GLY B 1 175 ? -48.514 -3.261 -2.845 1.00 16.20 155 GLY B O 1
ATOM 6360 N N . SER B 1 176 ? -47.746 -5.199 -3.683 1.00 9.57 156 SER B N 1
ATOM 6361 C CA . SER B 1 176 ? -47.470 -4.638 -5.006 1.00 9.74 156 SER B CA 1
ATOM 6362 C C . SER B 1 176 ? -48.496 -5.078 -6.049 1.00 9.61 156 SER B C 1
ATOM 6363 O O . SER B 1 176 ? -48.424 -4.666 -7.195 1.00 9.57 156 SER B O 1
ATOM 6371 N N . LEU B 1 177 ? -49.461 -5.898 -5.647 1.00 9.31 157 LEU B N 1
ATOM 6372 C CA . LEU B 1 177 ? -50.485 -6.366 -6.573 1.00 8.80 157 LEU B CA 1
ATOM 6373 C C . LEU B 1 177 ? -51.534 -5.312 -6.904 1.00 10.54 157 LEU B C 1
ATOM 6374 O O . LEU B 1 177 ? -52.023 -4.602 -6.022 1.00 11.13 157 LEU B O 1
ATOM 6390 N N . ARG B 1 178 ? -51.884 -5.239 -8.184 1.00 10.83 158 ARG B N 1
ATOM 6391 C CA . ARG B 1 178 ? -53.044 -4.486 -8.642 1.00 10.47 158 ARG B CA 1
ATOM 6392 C C . ARG B 1 178 ? -54.314 -5.202 -8.190 1.00 11.41 158 ARG B C 1
ATOM 6393 O O . ARG B 1 178 ? -54.262 -6.358 -7.766 1.00 11.08 158 ARG B O 1
ATOM 6414 N N . PRO B 1 179 ? -55.471 -4.528 -8.301 1.00 12.19 159 PRO B N 1
ATOM 6415 C CA . PRO B 1 179 ? -56.730 -5.200 -7.974 1.00 11.84 159 PRO B CA 1
ATOM 6416 C C . PRO B 1 179 ? -56.899 -6.506 -8.759 1.00 9.97 159 PRO B C 1
ATOM 6417 O O . PRO B 1 179 ? -56.631 -6.553 -9.964 1.00 10.25 159 PRO B O 1
ATOM 6428 N N . ASN B 1 180 ? -57.318 -7.554 -8.054 1.00 10.01 160 ASN B N 1
ATOM 6429 C CA . ASN B 1 180 ? -57.457 -8.912 -8.595 1.00 8.98 160 ASN B CA 1
ATOM 6430 C C . ASN B 1 180 ? -56.144 -9.553 -9.019 1.00 7.75 160 ASN B C 1
ATOM 6431 O O . ASN B 1 180 ? -56.156 -10.608 -9.642 1.00 9.32 160 ASN B O 1
ATOM 6442 N N . GLY B 1 181 ? -55.016 -8.938 -8.676 1.00 7.68 161 GLY B N 1
ATOM 6443 C CA . GLY B 1 181 ? -53.727 -9.511 -8.997 1.00 8.10 161 GLY B CA 1
ATOM 6444 C C . GLY B 1 181 ? -53.470 -10.791 -8.228 1.00 7.77 161 GLY B C 1
ATOM 6445 O O . GLY B 1 181 ? -54.075 -11.040 -7.184 1.00 8.52 161 GLY B O 1
ATOM 6449 N N . ILE B 1 182 ? -52.556 -11.606 -8.747 1.00 6.57 162 ILE B N 1
ATOM 6450 C CA . ILE B 1 182 ? -52.183 -12.856 -8.095 1.00 6.12 162 ILE B CA 1
ATOM 6451 C C . ILE B 1 182 ? -50.671 -13.039 -8.096 1.00 5.95 162 ILE B C 1
ATOM 6452 O O . ILE B 1 182 ? -49.942 -12.457 -8.916 1.00 6.77 162 ILE B O 1
ATOM 6468 N N . ILE B 1 183 ? -50.216 -13.847 -7.150 1.00 6.29 163 ILE B N 1
ATOM 6469 C CA . ILE B 1 183 ? -48.849 -14.321 -7.102 1.00 6.29 163 ILE B CA 1
ATOM 6470 C C . ILE B 1 183 ? -48.899 -15.791 -7.443 1.00 5.90 163 ILE B C 1
ATOM 6471 O O . ILE B 1 183 ? -49.759 -16.512 -6.934 1.00 6.88 163 ILE B O 1
ATOM 6487 N N . VAL B 1 184 ? -47.975 -16.239 -8.285 1.00 5.85 164 VAL B N 1
ATOM 6488 C CA . VAL B 1 184 ? -47.818 -17.665 -8.551 1.00 5.82 164 VAL B CA 1
ATOM 6489 C C . VAL B 1 184 ? -46.434 -18.114 -8.104 1.00 6.00 164 VAL B C 1
ATOM 6490 O O . VAL B 1 184 ? -45.438 -17.506 -8.484 1.00 7.88 164 VAL B O 1
ATOM 6503 N N . ILE B 1 185 ? -46.389 -19.152 -7.271 1.00 5.68 165 ILE B N 1
ATOM 6504 C CA . ILE B 1 185 ? -45.144 -19.838 -6.949 1.00 5.10 165 ILE B CA 1
ATOM 6505 C C . ILE B 1 185 ? -45.149 -21.156 -7.698 1.00 5.69 165 ILE B C 1
ATOM 6506 O O . ILE B 1 185 ? -46.118 -21.911 -7.607 1.00 7.17 165 ILE B O 1
ATOM 6522 N N . LYS B 1 186 ? -44.084 -21.432 -8.441 1.00 5.48 166 LYS B N 1
ATOM 6523 C CA . LYS B 1 186 ? -43.935 -22.733 -9.085 1.00 5.61 166 LYS B CA 1
ATOM 6524 C C . LYS B 1 186 ? -42.546 -23.252 -8.737 1.00 5.15 166 LYS B C 1
ATOM 6525 O O . LYS B 1 186 ? -41.549 -22.611 -9.046 1.00 6.75 166 LYS B O 1
ATOM 6544 N N . ASP B 1 187 ? -42.459 -24.383 -8.050 1.00 5.04 167 ASP B N 1
ATOM 6545 C CA . ASP B 1 187 ? -41.154 -24.786 -7.545 1.00 5.09 167 ASP B CA 1
ATOM 6546 C C . ASP B 1 187 ? -41.101 -26.247 -7.147 1.00 6.64 167 ASP B C 1
ATOM 6547 O O . ASP B 1 187 ? -42.122 -26.937 -7.099 1.00 7.12 167 ASP B O 1
ATOM 6556 N N . ASN B 1 188 ? -39.886 -26.702 -6.860 1.00 7.14 168 ASN B N 1
ATOM 6557 C CA . ASN B 1 188 ? -39.649 -28.041 -6.353 1.00 7.81 168 ASN B CA 1
ATOM 6558 C C . ASN B 1 188 ? -40.215 -28.167 -4.953 1.00 7.73 168 ASN B C 1
ATOM 6559 O O . ASN B 1 188 ? -40.089 -27.238 -4.142 1.00 8.82 168 ASN B O 1
ATOM 6570 N N . MET B 1 189 ? -40.810 -29.322 -4.673 1.00 7.64 169 MET B N 1
ATOM 6571 C CA . MET B 1 189 ? -41.340 -29.639 -3.358 1.00 8.25 169 MET B CA 1
ATOM 6572 C C . MET B 1 189 ? -40.755 -30.963 -2.902 1.00 10.99 169 MET B C 1
ATOM 6573 O O . MET B 1 189 ? -40.732 -31.927 -3.657 1.00 13.84 169 MET B O 1
ATOM 6587 N N . ALA B 1 190 ? -40.277 -30.996 -1.665 1.00 9.35 170 ALA B N 1
ATOM 6588 C CA . ALA B 1 190 ? -39.805 -32.222 -1.042 1.00 11.14 170 ALA B CA 1
ATOM 6589 C C . ALA B 1 190 ? -40.997 -33.054 -0.576 1.00 11.65 170 ALA B C 1
ATOM 6590 O O . ALA B 1 190 ? -42.035 -32.512 -0.211 1.00 11.63 170 ALA B O 1
ATOM 6597 N N . GLN B 1 191 ? -40.845 -34.372 -0.560 1.00 13.92 171 GLN B N 1
ATOM 6598 C CA . GLN B 1 191 ? -41.890 -35.219 -0.016 1.00 16.48 171 GLN B CA 1
ATOM 6599 C C . GLN B 1 191 ? -42.066 -34.938 1.471 1.00 14.85 171 GLN B C 1
ATOM 6600 O O . GLN B 1 191 ? -43.190 -34.903 1.969 1.00 16.10 171 GLN B O 1
ATOM 6614 N N . GLU B 1 192 ? -40.956 -34.735 2.177 1.00 13.73 172 GLU B N 1
ATOM 6615 C CA . GLU B 1 192 ? -41.005 -34.497 3.617 1.00 14.67 172 GLU B CA 1
ATOM 6616 C C . GLU B 1 192 ? -39.814 -33.670 4.088 1.00 13.17 172 GLU B C 1
ATOM 6617 O O . GLU B 1 192 ? -38.669 -33.944 3.727 1.00 14.92 172 GLU B O 1
ATOM 6629 N N . GLY B 1 193 ? -40.092 -32.661 4.904 1.00 12.43 173 GLY B N 1
ATOM 6630 C CA . GLY B 1 193 ? -39.046 -31.899 5.559 1.00 12.42 173 GLY B CA 1
ATOM 6631 C C . GLY B 1 193 ? -38.483 -30.749 4.749 1.00 10.83 173 GLY B C 1
ATOM 6632 O O . GLY B 1 193 ? -39.149 -30.204 3.864 1.00 11.44 173 GLY B O 1
ATOM 6636 N N . VAL B 1 194 ? -37.246 -30.385 5.082 1.00 10.77 174 VAL B N 1
ATOM 6637 C CA . VAL B 1 194 ? -36.507 -29.319 4.424 1.00 10.93 174 VAL B CA 1
ATOM 6638 C C . VAL B 1 194 ? -35.121 -29.868 4.126 1.00 11.30 174 VAL B C 1
ATOM 6639 O O . VAL B 1 194 ? -34.400 -30.291 5.036 1.00 14.82 174 VAL B O 1
ATOM 6652 N N . ILE B 1 195 ? -34.759 -29.870 2.848 1.00 10.66 175 ILE B N 1
ATOM 6653 C CA . ILE B 1 195 ? -33.554 -30.540 2.369 1.00 11.64 175 ILE B CA 1
ATOM 6654 C C . ILE B 1 195 ? -32.576 -29.524 1.800 1.00 10.49 175 ILE B C 1
ATOM 6655 O O . ILE B 1 195 ? -32.897 -28.812 0.859 1.00 11.40 175 ILE B O 1
ATOM 6671 N N . LEU B 1 196 ? -31.377 -29.471 2.361 1.00 11.12 176 LEU B N 1
ATOM 6672 C CA . LEU B 1 196 ? -30.345 -28.566 1.875 1.00 11.19 176 LEU B CA 1
ATOM 6673 C C . LEU B 1 196 ? -29.616 -29.163 0.674 1.00 10.18 176 LEU B C 1
ATOM 6674 O O . LEU B 1 196 ? -29.186 -30.318 0.704 1.00 12.86 176 LEU B O 1
ATOM 6690 N N . ASP B 1 197 ? -29.492 -28.366 -0.381 1.00 10.65 177 ASP B N 1
ATOM 6691 C CA . ASP B 1 197 ? -28.612 -28.678 -1.499 1.00 12.39 177 ASP B CA 1
ATOM 6692 C C . ASP B 1 197 ? -27.349 -27.857 -1.266 1.00 14.85 177 ASP B C 1
ATOM 6693 O O . ASP B 1 197 ? -27.361 -26.643 -1.438 1.00 13.41 177 ASP B O 1
ATOM 6702 N N . ASP B 1 198 ? -26.268 -28.502 -0.842 1.00 19.27 178 ASP B N 1
ATOM 6703 C CA . ASP B 1 198 ? -25.053 -27.760 -0.508 1.00 21.41 178 ASP B CA 1
ATOM 6704 C C . ASP B 1 198 ? -24.121 -27.629 -1.711 1.00 20.53 178 ASP B C 1
ATOM 6705 O O . ASP B 1 198 ? -22.936 -27.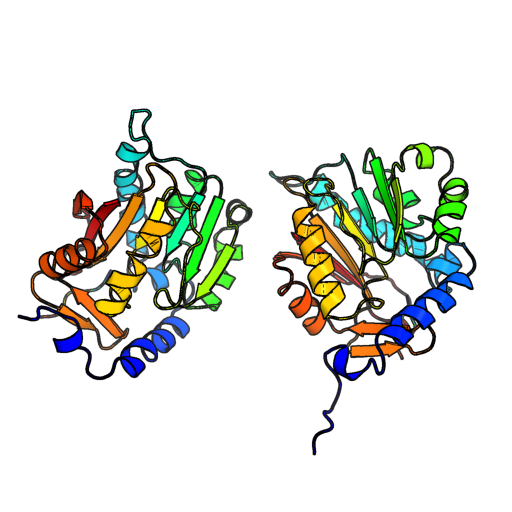360 -1.549 1.00 24.05 178 ASP B O 1
ATOM 6714 N N . VAL B 1 199 ? -24.660 -27.830 -2.913 1.00 18.19 179 VAL B N 1
ATOM 6715 C CA . VAL B 1 199 ? -23.944 -27.505 -4.141 1.00 17.51 179 VAL B CA 1
ATOM 6716 C C . VAL B 1 199 ? -24.393 -26.132 -4.645 1.00 15.18 179 VAL B C 1
ATOM 6717 O O . VAL B 1 199 ? -23.572 -25.231 -4.805 1.00 15.08 179 VAL B O 1
ATOM 6730 N N . ASP B 1 200 ? -25.693 -25.959 -4.884 1.00 12.23 180 ASP B N 1
ATOM 6731 C CA . ASP B 1 200 ? -26.193 -24.655 -5.323 1.00 10.77 180 ASP B CA 1
ATOM 6732 C C . ASP B 1 200 ? -26.602 -23.754 -4.154 1.00 9.02 180 ASP B C 1
ATOM 6733 O O . ASP B 1 200 ? -26.892 -22.582 -4.362 1.00 9.72 180 ASP B O 1
ATOM 6742 N N . SER B 1 201 ? -26.578 -24.301 -2.936 1.00 9.61 181 SER B N 1
ATOM 6743 C CA . SER B 1 201 ? -26.912 -23.555 -1.719 1.00 9.84 181 SER B CA 1
ATOM 6744 C C . SER B 1 201 ? -28.363 -23.078 -1.727 1.00 8.94 181 SER B C 1
ATOM 6745 O O . SER B 1 201 ? -28.656 -21.874 -1.756 1.00 8.90 181 SER B O 1
ATOM 6753 N N . SER B 1 202 ? -29.257 -24.056 -1.696 1.00 9.68 182 SER B N 1
ATOM 6754 C CA . SER B 1 202 ? -30.692 -23.815 -1.687 1.00 9.16 182 SER B CA 1
ATOM 6755 C C . SER B 1 202 ? -31.332 -24.895 -0.848 1.00 10.23 182 SER B C 1
ATOM 6756 O O . SER B 1 202 ? -30.689 -25.893 -0.519 1.00 12.31 182 SER B O 1
ATOM 6764 N N . VAL B 1 203 ? -32.599 -24.695 -0.507 1.00 8.20 183 VAL B N 1
ATOM 6765 C CA . VAL B 1 203 ? -33.359 -25.717 0.180 1.00 8.49 183 VAL B CA 1
ATOM 6766 C C . VAL B 1 203 ? -34.552 -26.122 -0.654 1.00 8.72 183 VAL B C 1
ATOM 6767 O O . VAL B 1 203 ? -35.034 -25.357 -1.496 1.00 10.72 183 VAL B O 1
ATOM 6780 N N . CYS B 1 204 ? -35.012 -27.339 -0.412 1.00 8.91 184 CYS B N 1
ATOM 6781 C CA . CYS B 1 204 ? -36.265 -27.819 -0.947 1.00 9.59 184 CYS B CA 1
ATOM 6782 C C . CYS B 1 204 ? -37.178 -28.168 0.230 1.00 8.69 184 CYS B C 1
ATOM 6783 O O . CYS B 1 204 ? -36.800 -28.942 1.111 1.00 10.96 184 CYS B O 1
ATOM 6791 N N . ARG B 1 205 ? -38.371 -27.580 0.240 1.00 8.80 185 ARG B N 1
ATOM 6792 C CA . ARG B 1 205 ? -39.311 -27.699 1.355 1.00 8.42 185 ARG B CA 1
ATOM 6793 C C . ARG B 1 205 ? -40.509 -28.562 0.978 1.00 9.77 185 ARG B C 1
ATOM 6794 O O . ARG B 1 205 ? -40.928 -28.570 -0.182 1.00 10.02 185 ARG B O 1
ATOM 6815 N N . ASP B 1 206 ? -41.091 -29.259 1.952 1.00 9.71 186 ASP B N 1
ATOM 6816 C CA . ASP B 1 206 ? -42.332 -29.981 1.692 1.00 11.14 186 ASP B CA 1
ATOM 6817 C C . ASP B 1 206 ? -43.533 -29.022 1.628 1.00 9.90 186 ASP B C 1
ATOM 6818 O O . ASP B 1 206 ? -43.417 -27.827 1.916 1.00 9.94 186 ASP B O 1
ATOM 6827 N N . LEU B 1 207 ? -44.685 -29.552 1.237 1.00 13.00 187 LEU B N 1
ATOM 6828 C CA . LEU B 1 207 ? -45.872 -28.731 1.044 1.00 12.84 187 LEU B CA 1
ATOM 6829 C C . LEU B 1 207 ? -46.326 -28.039 2.327 1.00 13.08 187 LEU B C 1
ATOM 6830 O O . LEU B 1 207 ? -46.784 -26.897 2.288 1.00 12.71 187 LEU B O 1
ATOM 6846 N N . ASP B 1 208 ? -46.208 -28.714 3.466 1.00 13.34 188 ASP B N 1
ATOM 6847 C CA . ASP B 1 208 ? -46.679 -28.112 4.708 1.00 14.35 188 ASP B CA 1
ATOM 6848 C C . ASP B 1 208 ? -45.868 -26.883 5.094 1.00 12.18 188 ASP B C 1
ATOM 6849 O O . ASP B 1 208 ? -46.427 -25.886 5.538 1.00 12.11 188 ASP B O 1
ATOM 6858 N N . VAL B 1 209 ? -44.548 -26.965 4.949 1.00 11.09 189 VAL B N 1
ATOM 6859 C CA . VAL B 1 209 ? -43.685 -25.827 5.238 1.00 10.56 189 VAL B CA 1
ATOM 6860 C C . VAL B 1 209 ? -44.064 -24.657 4.326 1.00 8.21 189 VAL B C 1
ATOM 6861 O O . VAL B 1 209 ? -44.249 -23.532 4.779 1.00 9.35 189 VAL B O 1
ATOM 6874 N N . VAL B 1 210 ? -44.172 -24.928 3.032 1.00 9.41 190 VAL B N 1
ATOM 6875 C CA . VAL B 1 210 ? -44.486 -23.874 2.077 1.00 10.28 190 VAL B CA 1
ATOM 6876 C C . VAL B 1 210 ? -45.845 -23.236 2.387 1.00 9.40 190 VAL B C 1
ATOM 6877 O O . VAL B 1 210 ? -45.975 -22.015 2.382 1.00 9.74 190 VAL B O 1
ATOM 6890 N N . ARG B 1 211 ? -46.847 -24.056 2.685 1.00 10.06 191 ARG B N 1
ATOM 6891 C CA . ARG B 1 211 ? -48.165 -23.527 3.001 1.00 10.80 191 ARG B CA 1
ATOM 6892 C C . ARG B 1 211 ? -48.147 -22.645 4.252 1.00 10.60 191 ARG B C 1
ATOM 6893 O O . ARG B 1 211 ? -48.826 -21.621 4.294 1.00 10.58 191 ARG B O 1
ATOM 6914 N N . ARG B 1 212 ? -47.373 -23.027 5.266 1.00 8.20 192 ARG B N 1
ATOM 6915 C CA . ARG B 1 212 ? -47.272 -22.208 6.470 1.00 8.89 192 ARG B CA 1
ATOM 6916 C C . ARG B 1 212 ? -46.645 -20.856 6.162 1.00 8.15 192 ARG B C 1
ATOM 6917 O O . ARG B 1 212 ? -47.051 -19.840 6.720 1.00 8.93 192 ARG B O 1
ATOM 6938 N N . ILE B 1 213 ? -45.642 -20.839 5.290 1.00 7.80 193 ILE B N 1
ATOM 6939 C CA . ILE B 1 213 ? -44.979 -19.584 4.957 1.00 7.53 193 ILE B CA 1
ATOM 6940 C C . ILE B 1 213 ? -45.925 -18.686 4.156 1.00 7.76 193 ILE B C 1
ATOM 6941 O O . ILE B 1 213 ? -46.019 -17.480 4.408 1.00 8.36 193 ILE B O 1
ATOM 6957 N N . ILE B 1 214 ? -46.635 -19.275 3.200 1.00 8.36 194 ILE B N 1
ATOM 6958 C CA . ILE B 1 214 ? -47.619 -18.535 2.420 1.00 9.38 194 ILE B CA 1
ATOM 6959 C C . ILE B 1 214 ? -48.665 -17.909 3.350 1.00 8.52 194 ILE B C 1
ATOM 6960 O O . ILE B 1 214 ? -49.002 -16.732 3.225 1.00 8.76 194 ILE B O 1
ATOM 6976 N N . CYS B 1 215 ? -49.161 -18.697 4.298 1.00 8.64 195 CYS B N 1
ATOM 6977 C CA . CYS B 1 215 ? -50.137 -18.200 5.261 1.00 9.77 195 CYS B CA 1
ATOM 6978 C C . CYS B 1 215 ? -49.575 -17.025 6.053 1.00 9.66 195 CYS B C 1
ATOM 6979 O O . CYS B 1 215 ? -50.247 -16.011 6.248 1.00 10.12 195 CYS B O 1
ATOM 6987 N N . SER B 1 216 ? -48.337 -17.163 6.515 1.00 8.97 196 SER B N 1
ATOM 6988 C CA A SER B 1 216 ? -47.707 -16.124 7.321 0.58 9.22 196 SER B CA 1
ATOM 6989 C CA B SER B 1 216 ? -47.731 -16.123 7.337 0.42 9.54 196 SER B CA 1
ATOM 6990 C C . SER B 1 216 ? -47.651 -14.790 6.598 1.00 9.53 196 SER B C 1
ATOM 6991 O O . SER B 1 216 ? -47.753 -13.732 7.220 1.00 10.43 196 SER B O 1
ATOM 7006 N N . ALA B 1 217 ? -47.496 -14.849 5.279 1.00 8.89 197 ALA B N 1
ATOM 7007 C CA . ALA B 1 217 ? -47.395 -13.660 4.449 1.00 9.30 197 ALA B CA 1
ATOM 7008 C C . ALA B 1 217 ? -48.751 -13.003 4.210 1.00 10.67 197 ALA B C 1
ATOM 7009 O O . ALA B 1 217 ? -48.835 -11.986 3.519 1.00 12.52 197 ALA B O 1
ATOM 7016 N N . GLY B 1 218 ? -49.811 -13.579 4.770 1.00 9.66 198 GLY B N 1
ATOM 7017 C CA . GLY B 1 218 ? -51.148 -13.029 4.606 1.00 11.23 198 GLY B CA 1
ATOM 7018 C C . GLY B 1 218 ? -51.790 -13.395 3.280 1.00 11.33 198 GLY B C 1
ATOM 7019 O O . GLY B 1 218 ? -52.738 -12.739 2.846 1.00 12.74 198 GLY B O 1
ATOM 7023 N N . LEU B 1 219 ? -51.279 -14.446 2.643 1.00 9.72 199 LEU B N 1
ATOM 7024 C CA . LEU B 1 219 ? -51.786 -14.913 1.361 1.00 9.94 199 LEU B CA 1
ATOM 7025 C C . LEU B 1 219 ? -52.638 -16.158 1.535 1.00 11.86 199 LEU B C 1
ATOM 7026 O O . LEU B 1 219 ? -52.466 -16.909 2.497 1.00 14.08 199 LEU B O 1
ATOM 7042 N N . SER B 1 220 ? -53.563 -16.356 0.599 1.00 12.87 200 SER B N 1
ATOM 7043 C CA . SER B 1 220 ? -54.441 -17.519 0.594 1.00 12.94 200 SER B CA 1
ATOM 7044 C C . SER B 1 220 ? -54.318 -18.257 -0.722 1.00 11.28 200 SER B C 1
ATOM 7045 O O . SER B 1 220 ? -54.015 -17.662 -1.754 1.00 11.87 200 SER B O 1
ATOM 7053 N N . LEU B 1 221 ? -54.569 -19.556 -0.681 1.00 12.41 201 LEU B N 1
ATOM 7054 C CA . LEU B 1 221 ? -54.435 -20.402 -1.851 1.00 12.50 201 LEU B CA 1
ATOM 7055 C C . LEU B 1 221 ? -55.677 -20.322 -2.728 1.00 11.23 201 LEU B C 1
ATOM 7056 O O . LEU B 1 221 ? -56.785 -20.591 -2.275 1.00 13.29 201 LEU B O 1
ATOM 7072 N N . LEU B 1 222 ? -55.472 -19.938 -3.982 1.00 9.55 202 LEU B N 1
ATOM 7073 C CA . LEU B 1 222 ? -56.535 -19.910 -4.978 1.00 9.27 202 LEU B CA 1
ATOM 7074 C C . LEU B 1 222 ? -56.589 -21.228 -5.735 1.00 9.32 202 LEU B C 1
ATOM 7075 O O . LEU B 1 222 ? -57.666 -21.742 -6.020 1.00 12.34 202 LEU B O 1
ATOM 7091 N N . ALA B 1 223 ? -55.422 -21.769 -6.070 1.00 9.57 203 ALA B N 1
ATOM 7092 C CA . ALA B 1 223 ? -55.338 -23.020 -6.813 1.00 9.79 203 ALA B CA 1
ATOM 7093 C C . ALA B 1 223 ? -53.965 -23.630 -6.618 1.00 8.84 203 ALA B C 1
ATOM 7094 O O . ALA B 1 223 ? -52.997 -22.923 -6.397 1.00 9.86 203 ALA B O 1
ATOM 7101 N N . GLU B 1 224 ? -53.907 -24.954 -6.683 1.00 10.36 204 GLU B N 1
ATOM 7102 C CA . GLU B 1 224 ? -52.671 -25.701 -6.533 1.00 11.54 204 GLU B CA 1
ATOM 7103 C C . GLU B 1 224 ? -52.698 -26.820 -7.562 1.00 11.66 204 GLU B C 1
ATOM 7104 O O . GLU B 1 224 ? -53.740 -27.450 -7.758 1.00 14.68 204 GLU B O 1
ATOM 7116 N N . GLU B 1 225 ? -51.566 -27.073 -8.210 1.00 9.98 205 GLU B N 1
ATOM 7117 C CA . GLU B 1 225 ? -51.499 -28.075 -9.258 1.00 10.43 205 GLU B CA 1
ATOM 7118 C C . GLU B 1 225 ? -50.108 -28.677 -9.343 1.00 9.33 205 GLU B C 1
ATOM 7119 O O . GLU B 1 225 ? -49.108 -27.959 -9.404 1.00 9.12 205 GLU B O 1
ATOM 7131 N N . ARG B 1 226 ? -50.053 -30.003 -9.344 1.00 9.46 206 ARG B N 1
ATOM 7132 C CA . ARG B 1 226 ? -48.801 -30.702 -9.559 1.00 10.18 206 ARG B CA 1
ATOM 7133 C C . ARG B 1 226 ? -48.457 -30.742 -11.052 1.00 9.90 206 ARG B C 1
ATOM 7134 O O . ARG B 1 226 ? -49.305 -31.030 -11.896 1.00 11.48 206 ARG B O 1
ATOM 7155 N N . GLN B 1 227 ? -47.202 -30.454 -11.371 1.00 9.03 207 GLN B N 1
ATOM 7156 C CA . GLN B 1 227 ? -46.724 -30.491 -12.744 1.00 8.84 207 GLN B CA 1
ATOM 7157 C C . GLN B 1 227 ? -46.603 -31.933 -13.218 1.00 9.52 207 GLN B C 1
ATOM 7158 O O . GLN B 1 227 ? -45.942 -32.760 -12.587 1.00 11.60 207 GLN B O 1
ATOM 7172 N N . GLU B 1 228 ? -47.238 -32.218 -14.346 1.00 10.28 208 GLU B N 1
ATOM 7173 C CA . GLU B 1 228 ? -47.221 -33.552 -14.933 1.00 11.70 208 GLU B CA 1
ATOM 7174 C C . GLU B 1 228 ? -46.106 -33.698 -15.968 1.00 10.38 208 GLU B C 1
ATOM 7175 O O . GLU B 1 228 ? -45.508 -32.713 -16.396 1.00 10.75 208 GLU B O 1
ATOM 7187 N N . ASN B 1 229 ? -45.834 -34.944 -16.341 1.00 11.02 209 ASN B N 1
ATOM 7188 C CA . ASN B 1 229 ? -44.967 -35.285 -17.467 1.00 12.48 209 ASN B CA 1
ATOM 7189 C C . ASN B 1 229 ? -43.509 -34.886 -17.300 1.00 11.79 209 ASN B C 1
ATOM 7190 O O . ASN B 1 229 ? -42.807 -34.646 -18.280 1.00 13.81 209 ASN B O 1
ATOM 7201 N N . LEU B 1 230 ? -43.057 -34.840 -16.052 1.00 11.00 210 LEU B N 1
ATOM 7202 C CA . LEU B 1 230 ? -41.659 -34.583 -15.741 1.00 12.27 210 LEU B CA 1
ATOM 7203 C C . LEU B 1 230 ? -40.898 -35.889 -15.639 1.00 11.46 210 LEU B C 1
ATOM 7204 O O . LEU B 1 230 ? -41.487 -36.932 -15.357 1.00 12.65 210 LEU B O 1
ATOM 7220 N N . PRO B 1 231 ? -39.573 -35.837 -15.834 1.00 9.96 211 PRO B N 1
ATOM 7221 C CA . PRO B 1 231 ? -38.765 -37.035 -15.585 1.00 11.35 211 PRO B CA 1
ATOM 7222 C C . PRO B 1 231 ? -38.984 -37.593 -14.175 1.00 10.84 211 PRO B C 1
ATOM 7223 O O . PRO B 1 231 ? -39.116 -36.835 -13.216 1.00 10.20 211 PRO B O 1
ATOM 7234 N N . ASP B 1 232 ? -39.030 -38.913 -14.058 1.00 12.67 212 ASP B N 1
ATOM 7235 C CA . ASP B 1 232 ? -39.359 -39.558 -12.791 1.00 14.07 212 ASP B CA 1
ATOM 7236 C C . ASP B 1 232 ? -38.380 -39.248 -11.659 1.00 12.79 212 ASP B C 1
ATOM 7237 O O . ASP B 1 232 ? -38.762 -39.274 -10.491 1.00 13.30 212 ASP B O 1
ATOM 7246 N N . GLU B 1 233 ? -37.127 -38.960 -11.994 1.00 10.16 213 GLU B N 1
ATOM 7247 C CA . GLU B 1 233 ? -36.078 -38.880 -10.979 1.00 9.77 213 GLU B CA 1
ATOM 7248 C C . GLU B 1 233 ? -36.005 -37.543 -10.249 1.00 9.87 213 GLU B C 1
ATOM 7249 O O . GLU B 1 233 ? -35.301 -37.431 -9.243 1.00 10.65 213 GLU B O 1
ATOM 7261 N N . ILE B 1 234 ? -36.698 -36.524 -10.749 1.00 8.58 214 ILE B N 1
ATOM 7262 C CA . ILE B 1 234 ? -36.577 -35.188 -10.159 1.00 8.36 214 ILE B CA 1
ATOM 7263 C C . ILE B 1 234 ? -37.631 -34.920 -9.078 1.00 8.22 214 ILE B C 1
ATOM 7264 O O . ILE B 1 234 ? -38.627 -35.639 -8.968 1.00 8.21 214 ILE B O 1
ATOM 7280 N N . TYR B 1 235 ? -37.393 -33.897 -8.266 1.00 7.47 215 TYR B N 1
ATOM 7281 C CA . TYR B 1 235 ? -38.380 -33.470 -7.285 1.00 8.00 215 TYR B CA 1
ATOM 7282 C C . TYR B 1 235 ? -39.676 -33.129 -7.990 1.00 7.67 215 TYR B C 1
ATOM 7283 O O . TYR B 1 235 ? -39.679 -32.599 -9.108 1.00 8.06 215 TYR B O 1
ATOM 7301 N N . HIS B 1 236 ? -40.780 -33.418 -7.321 1.00 8.84 216 HIS B N 1
ATOM 7302 C CA . HIS B 1 236 ? -42.076 -33.015 -7.820 1.00 8.77 216 HIS B CA 1
ATOM 7303 C C . HIS B 1 236 ? -42.129 -31.502 -7.832 1.00 6.85 216 HIS B C 1
ATOM 7304 O O . HIS B 1 236 ? -41.476 -30.835 -7.015 1.00 8.51 216 HIS B O 1
ATOM 7318 N N . VAL B 1 237 ? -42.905 -30.968 -8.766 1.00 7.95 217 VAL B N 1
ATOM 7319 C CA . VAL B 1 237 ? -43.033 -29.532 -8.947 1.00 6.85 217 VAL B CA 1
ATOM 7320 C C . VAL B 1 237 ? -44.500 -29.173 -8.795 1.00 6.26 217 VAL B C 1
ATOM 7321 O O . VAL B 1 237 ? -45.365 -29.844 -9.358 1.00 7.97 217 VAL B O 1
ATOM 7334 N N . TYR B 1 238 ? -44.771 -28.128 -8.018 1.00 6.59 218 TYR B N 1
ATOM 7335 C CA . TYR B 1 238 ? -46.138 -27.654 -7.812 1.00 6.64 218 TYR B CA 1
ATOM 7336 C C . TYR B 1 238 ? -46.244 -26.183 -8.143 1.00 6.88 218 TYR B C 1
ATOM 7337 O O . TYR B 1 238 ? -45.293 -25.426 -7.947 1.00 7.63 218 TYR B O 1
ATOM 7355 N N . SER B 1 239 ? -47.425 -25.800 -8.618 1.00 6.48 219 SER B N 1
ATOM 7356 C CA . SER B 1 239 ? -47.800 -24.404 -8.835 1.00 6.47 219 SER B CA 1
ATOM 7357 C C . SER B 1 239 ? -48.855 -24.024 -7.804 1.00 6.97 219 SER B C 1
ATOM 7358 O O . SER B 1 239 ? -49.790 -24.790 -7.551 1.00 7.72 219 SER B O 1
ATOM 7366 N N . PHE B 1 240 ? -48.697 -22.840 -7.222 1.00 6.47 220 PHE B N 1
ATOM 7367 C CA . PHE B 1 240 ? -49.655 -22.269 -6.276 1.00 7.10 220 PHE B CA 1
ATOM 7368 C C . PHE B 1 240 ? -50.034 -20.880 -6.752 1.00 7.31 220 PHE B C 1
ATOM 7369 O O . PHE B 1 240 ? -49.161 -20.045 -6.936 1.00 8.97 220 PHE B O 1
ATOM 7386 N N . ALA B 1 241 ? -51.325 -20.640 -6.965 1.00 6.62 221 ALA B N 1
ATOM 7387 C CA . ALA B 1 241 ? -51.832 -19.298 -7.229 1.00 6.59 221 ALA B CA 1
ATOM 7388 C C . ALA B 1 241 ? -52.370 -18.732 -5.932 1.00 7.35 221 ALA B C 1
ATOM 7389 O O . ALA B 1 241 ? -53.116 -19.407 -5.223 1.00 7.59 221 ALA B O 1
ATOM 7396 N N . LEU B 1 242 ? -51.988 -17.489 -5.640 1.00 6.43 222 LEU B N 1
ATOM 7397 C CA . LEU B 1 242 ? -52.176 -16.877 -4.328 1.00 6.81 222 LEU B CA 1
ATOM 7398 C C . LEU B 1 242 ? -52.668 -15.446 -4.451 1.00 7.50 222 LEU B C 1
ATOM 7399 O O . LEU B 1 242 ? -52.326 -14.756 -5.396 1.00 8.25 222 LEU B O 1
ATOM 7415 N N . ARG B 1 243 ? -53.454 -14.985 -3.484 1.00 8.81 223 ARG B N 1
ATOM 7416 C CA . ARG B 1 243 ? -53.616 -13.545 -3.295 1.00 10.80 223 ARG B CA 1
ATOM 7417 C C . ARG B 1 243 ? -53.965 -13.230 -1.851 1.00 11.77 223 ARG B C 1
ATOM 7418 O O . ARG B 1 243 ? -54.111 -14.141 -1.032 1.00 12.48 223 ARG B O 1
ATOM 7454 N N . PRO C 2 2 ? -17.235 19.688 -33.643 1.00 10.15 2 PRO D N 1
ATOM 7455 C CA . PRO C 2 2 ? -15.960 18.980 -33.791 1.00 10.62 2 PRO D CA 1
ATOM 7456 C C . PRO C 2 2 ? -14.838 19.774 -33.140 1.00 9.28 2 PRO D C 1
ATOM 7457 O O . PRO C 2 2 ? -14.856 21.002 -33.219 1.00 9.41 2 PRO D O 1
ATOM 7468 N N . ARG C 2 3 ? -13.883 19.080 -32.531 1.00 9.00 3 ARG D N 1
ATOM 7469 C CA . ARG C 2 3 ? -12.778 19.723 -31.835 1.00 8.58 3 ARG D CA 1
ATOM 7470 C C . ARG C 2 3 ? -11.484 18.971 -32.058 1.00 9.45 3 ARG D C 1
ATOM 7471 O O . ARG C 2 3 ? -11.456 17.746 -32.002 1.00 8.70 3 ARG D O 1
ATOM 7492 N N . ARG C 2 4 ? -10.408 19.708 -32.310 1.00 9.76 4 ARG D N 1
ATOM 7493 C CA A ARG C 2 4 ? -9.082 19.111 -32.377 0.60 10.73 4 ARG D CA 1
ATOM 7494 C CA B ARG C 2 4 ? -9.085 19.104 -32.378 0.40 11.20 4 ARG D CA 1
ATOM 7495 C C . ARG C 2 4 ? -8.784 18.380 -31.074 1.00 11.26 4 ARG D C 1
ATOM 7496 O O . ARG C 2 4 ? -9.052 18.896 -29.985 1.00 12.62 4 ARG D O 1
ATOM 7537 N N . ARG C 2 5 ? -8.229 17.182 -31.177 1.00 11.28 5 ARG D N 1
ATOM 7538 C CA . ARG C 2 5 ? -7.865 16.445 -29.978 1.00 14.39 5 ARG D CA 1
ATOM 7539 C C . ARG C 2 5 ? -6.828 17.250 -29.209 1.00 20.03 5 ARG D C 1
ATOM 7540 O O . ARG C 2 5 ? -5.940 17.848 -29.810 1.00 21.59 5 ARG D O 1
ATOM 7561 N N . SER C 2 6 ? -6.953 17.274 -27.885 1.00 21.82 6 SER D N 1
ATOM 7562 C CA . SER C 2 6 ? -6.093 18.110 -27.045 1.00 25.85 6 SER D CA 1
ATOM 7563 C C . SER C 2 6 ? -4.635 17.661 -27.118 1.00 26.79 6 SER D C 1
ATOM 7564 O O . SER C 2 6 ? -4.342 16.528 -27.505 1.00 26.93 6 SER D O 1
ATOM 7586 N N . PRO D 2 2 ? -35.257 -27.893 -12.239 1.00 10.11 2 PRO E N 1
ATOM 7587 C CA . PRO D 2 2 ? -35.408 -29.334 -12.004 1.00 10.35 2 PRO E CA 1
ATOM 7588 C C . PRO D 2 2 ? -34.174 -29.896 -11.312 1.00 9.14 2 PRO E C 1
ATOM 7589 O O . PRO D 2 2 ? -33.054 -29.521 -11.678 1.00 10.10 2 PRO E O 1
ATOM 7600 N N . ARG D 2 3 ? -34.374 -30.760 -10.324 1.00 8.51 3 ARG E N 1
ATOM 7601 C CA . ARG D 2 3 ? -33.258 -31.352 -9.590 1.00 8.90 3 ARG E CA 1
ATOM 7602 C C . ARG D 2 3 ? -33.543 -32.814 -9.294 1.00 8.25 3 ARG E C 1
ATOM 7603 O O . ARG D 2 3 ? -34.634 -33.159 -8.849 1.00 9.14 3 ARG E O 1
ATOM 7624 N N . ARG D 2 4 ? -32.553 -33.668 -9.526 1.00 9.65 4 ARG E N 1
ATOM 7625 C CA . ARG D 2 4 ? -32.639 -35.071 -9.145 1.00 11.13 4 ARG E CA 1
ATOM 7626 C C . ARG D 2 4 ? -32.826 -35.178 -7.630 1.00 12.44 4 ARG E C 1
ATOM 7627 O O . ARG D 2 4 ? -32.118 -34.537 -6.856 1.00 13.61 4 ARG E O 1
ATOM 7648 N N . ARG D 2 5 ? -33.782 -35.990 -7.202 1.00 12.22 5 ARG E N 1
ATOM 7649 C CA . ARG D 2 5 ? -33.966 -36.230 -5.772 1.00 13.09 5 ARG E CA 1
ATOM 7650 C C . ARG D 2 5 ? -32.779 -36.987 -5.183 1.00 15.90 5 ARG E C 1
ATOM 7651 O O . ARG D 2 5 ? -32.212 -37.863 -5.828 1.00 18.46 5 ARG E O 1
ATOM 7672 N N . SER D 2 6 ? -32.418 -36.648 -3.950 1.00 18.62 6 SER E N 1
ATOM 7673 C CA . SER D 2 6 ? -31.410 -37.403 -3.204 1.00 23.09 6 SER E CA 1
ATOM 7674 C C . SER D 2 6 ? -32.083 -38.406 -2.269 1.00 23.67 6 SER E C 1
ATOM 7675 O O . SER D 2 6 ? -33.268 -38.273 -1.962 1.00 24.57 6 SER E O 1
ATOM 7683 N N . ARG D 2 7 ? -31.329 -39.409 -1.823 1.00 23.71 7 ARG E N 1
ATOM 7684 C CA . ARG D 2 7 ? -31.841 -40.371 -0.847 1.00 25.08 7 ARG E CA 1
ATOM 7685 C C . ARG D 2 7 ? -32.203 -39.664 0.457 1.00 25.72 7 ARG E C 1
ATOM 7686 O O . ARG D 2 7 ? -31.511 -38.735 0.882 1.00 25.64 7 ARG E O 1
#

Radius of gyration: 26.93 Å; Cα contacts (8 Å, |Δi|>4): 925; chains: 4; bounding box: 66×76×56 Å

Sequence (468 aa):
GLVPRGSHMTSEVIEDEKQFYSKAKTYWKQIPPTVDGMLGGYGHISSIDINSSRKFLQRFLREGPNKTGTSSCCALDCGAGIGRITKRLLLPLFREVDMVDITEDFLVQAKTYLGEEGKRVRNYFCCGLQDFTPEPDSYDVIWIQWVIGHLLTDQHLAEFLRRCKGSLRRPNGIIVIKDNMAQEGVILDDVDSSVCRDLDVVRRIICCSSAGLSLLAEERQENLPDEIYHVYSFALRGSHMTSEVIEDEKQFYSKKAKTYWKQIPPTVDGMLGGYGHISSSIDINSSRRKFLQRFLREGPNKTGTSCALDCGAGIGRITKRLLLPLFREVDMVDITEDFLVQAKTYLGEEGKRVRNYFCCGLQDFTPEEPDSYDVIWIQWVIGHLLTDQHLAEFLRRRCKGSLRPNGIIVIKDNMAQEGVILDDVDSSVCRDLDVVRRIICSSAGLSLLAEERQENLPDEIYHVYSFALRPRRRRSPRRRSR